Protein AF-A0A0Q6A7K1-F1 (afdb_monomer)

Solvent-accessible surface area (backbone atoms only — not comparable to full-atom values): 23082 Å² total; per-residue (Å²): 133,83,85,83,82,78,75,81,85,81,81,83,89,69,98,73,88,88,79,90,77,76,98,59,83,61,75,75,58,79,76,65,76,85,82,78,89,64,89,85,82,69,76,47,100,89,62,48,75,66,78,78,75,64,63,76,77,74,79,74,73,77,74,40,59,65,35,41,42,43,41,17,44,93,82,70,45,75,42,63,63,42,57,61,74,41,68,29,36,36,35,59,79,37,52,81,55,91,73,51,76,74,58,30,34,47,35,32,35,33,39,26,48,65,87,54,75,76,42,74,43,70,93,59,30,46,68,42,61,56,58,48,76,53,62,50,56,72,89,59,85,57,58,30,43,36,41,30,51,24,59,86,64,77,50,88,88,28,40,28,53,29,35,40,54,75,70,76,66,95,54,70,83,63,93,66,82,60,79,76,48,69,69,29,45,51,51,42,41,74,43,19,70,57,38,52,49,48,16,60,77,66,76,38,65,44,64,30,40,50,33,45,52,36,70,68,61,36,70,96,74,88,83,70,97,81,66,91,77,38,88,85,69,64,74,75,42,67,71,21,29,48,66,59,53,72,63,51,57,71,74,49,85,71,87,89,84,66,91,74,36,52,75,34,60,42,48,90,56,52,59,33,73,67,49,53,47,49,48,43,68,74,44,35,89,78,48,99,57,85,76,68,47,77,67,53,49,52,58,36,46,75,31,76,65,34,41,48,48,51,47,41,53,46,38,44,50,32,45,75,75,38,43,95,75,36,70,92,47,51,63,48,44,40,32,8,38,27,24,27,31,46,52,45,36,70,59,47,54,51,53,48,52,53,50,27,72,79,33,77,85,58,72,85,68,34,68,71,15,25,57,39,41,79,40,42,69,62,52,51,65,28,59,109

Sequence (384 aa):
MEPTNKSGQIRVFTKNIIGKAKEEILEESKQTKNNAGLRHIQNGKTNGVNHGANHVRKISLELRVLKVEGPFDEKNKKVQIIEKDKWYTYKATKFNREPTKNELQNLRWGIKYDDDKIKELKEVSCKGYRDITHKVLDNNSASKLTIYSFFKAPNQDVNTWANLKKCTCNCLNPKENFPYTENTFNKIKEIATLINYYSSKYSVPAVAIAGSIADEYNIINESDSGKFINWLQDDIVINFMPNFAIEFDVYIGGTSKLNNATKHDLGIGNIKLETAKKLYDQYKTEFKRNDLNYKDIVSYIQSNEGTVHLATLVIRKAQGLFEKYVSEYCNCKKEAVYVTYYKQGDLYLKKFLAAKKNNPKHKILPGEGCRVSLQREKIINSLT

Secondary structure (DSSP, 8-state):
--------------S-------SS--GGGGG----SSS------TT----GGG-----------EEEEEEEE-TTS-B-SEE-TT-EEEEEEEEESSPPPHHHHTT-EEEEEETTSPPEE-TTTTTS--SEEEEE--TT---SEEEEEEESSS--TTSEEEEEE------PPPPSSS-SPPHHHHHHHHHTHHHHHHHHHHHT--HHHHHHHHHHHH---S---TT-TT-TTTSSSSTT-B-SSHHHHHHHS---SS-TTTTSB---TT---HHHHHHHHHHTGGGSS-S---HHHHHHHHTSHHHHHHHHHHHHHHHHHHHHHHHTTS-HHHHHHHHHHHHHHHHHHHHHHHHHHHH-TT------TTHHHHHTHHHHHHT--

pLDDT: mean 72.61, std 23.57, range [26.08, 97.69]

Radius of gyration: 37.71 Å; Cα contacts (8 Å, |Δi|>4): 503; chains: 1; bounding box: 120×52×97 Å

Nearest PDB structures (foldseek):
  6gi3-assembly1_B  TM=4.178E-01  e=1.210E-01  Escherichia coli
  1fnh-assembly1_A  TM=6.118E-01  e=6.720E-01  Homo sapiens
  2aew-assembly1_A  TM=3.248E-01  e=1.584E+00  Homo sapiens
  7mrs-assembly1_A  TM=3.705E-01  e=3.354E+00  Danio rerio

Mean predicted aligned error: 17.83 Å

Structure (mmCIF, N/CA/C/O backbone):
data_AF-A0A0Q6A7K1-F1
#
_entry.id   AF-A0A0Q6A7K1-F1
#
loop_
_atom_site.group_PDB
_atom_site.id
_atom_site.type_symbol
_atom_site.label_atom_id
_atom_site.label_alt_id
_atom_site.label_comp_id
_atom_site.label_asym_id
_atom_site.label_entity_id
_atom_site.label_seq_id
_atom_site.pdbx_PDB_ins_code
_atom_site.Cartn_x
_atom_site.Cartn_y
_atom_site.Cartn_z
_atom_site.occupancy
_atom_site.B_iso_or_equiv
_atom_site.auth_seq_id
_atom_site.auth_comp_id
_atom_site.auth_asym_id
_atom_site.auth_atom_id
_atom_site.pdbx_PDB_model_num
ATOM 1 N N . MET A 1 1 ? 90.436 -1.883 -15.003 1.00 37.31 1 MET A N 1
ATOM 2 C CA . MET A 1 1 ? 88.958 -1.947 -15.065 1.00 37.31 1 MET A CA 1
ATOM 3 C C . MET A 1 1 ? 88.571 -3.010 -16.078 1.00 37.31 1 MET A C 1
ATOM 5 O O . MET A 1 1 ? 89.337 -3.237 -17.005 1.00 37.31 1 MET A O 1
ATOM 9 N N . GLU A 1 2 ? 87.472 -3.717 -15.833 1.00 30.83 2 GLU A N 1
ATOM 10 C CA . GLU A 1 2 ? 87.152 -5.005 -16.468 1.00 30.83 2 GLU A CA 1
ATOM 11 C C . GLU A 1 2 ? 86.816 -4.918 -17.970 1.00 30.83 2 GLU A C 1
ATOM 13 O O . GLU A 1 2 ? 86.199 -3.943 -18.408 1.00 30.83 2 GLU A O 1
ATOM 18 N N . PRO A 1 3 ? 87.121 -5.964 -18.761 1.00 37.19 3 PRO A N 1
ATOM 19 C CA . PRO A 1 3 ? 86.582 -6.119 -20.105 1.00 37.19 3 PRO A CA 1
ATOM 20 C C . PRO A 1 3 ? 85.158 -6.699 -20.042 1.00 37.19 3 PRO A C 1
ATOM 22 O O . PRO A 1 3 ? 84.972 -7.899 -19.834 1.00 37.19 3 PRO A O 1
ATOM 25 N N . THR A 1 4 ? 84.129 -5.876 -20.271 1.00 36.38 4 THR A N 1
ATOM 26 C CA . THR A 1 4 ? 82.757 -6.393 -20.426 1.00 36.38 4 THR A CA 1
ATOM 27 C C . THR A 1 4 ? 82.584 -7.070 -21.785 1.00 36.38 4 THR A C 1
ATOM 29 O O . THR A 1 4 ? 82.388 -6.447 -22.828 1.00 36.38 4 THR A O 1
ATOM 32 N N . ASN A 1 5 ? 82.667 -8.394 -21.732 1.00 46.78 5 ASN A N 1
ATOM 33 C CA . ASN A 1 5 ? 82.566 -9.335 -22.835 1.00 46.78 5 ASN A CA 1
ATOM 34 C C . ASN A 1 5 ? 81.216 -9.203 -23.579 1.00 46.78 5 ASN A C 1
ATOM 36 O O . ASN A 1 5 ? 80.196 -9.723 -23.128 1.00 46.78 5 ASN A O 1
ATOM 40 N N . LYS A 1 6 ? 81.191 -8.512 -24.729 1.00 37.88 6 LYS A N 1
ATOM 41 C CA . LYS A 1 6 ? 80.058 -8.558 -25.670 1.00 37.88 6 LYS A CA 1
ATOM 42 C C . LYS A 1 6 ? 80.313 -9.645 -26.708 1.00 37.88 6 LYS A C 1
ATOM 44 O O . LYS A 1 6 ? 80.934 -9.407 -27.741 1.00 37.88 6 LYS A O 1
ATOM 49 N N . SER A 1 7 ? 79.831 -10.840 -26.380 1.00 37.12 7 SER A N 1
ATOM 50 C CA . SER A 1 7 ? 79.865 -12.034 -27.222 1.00 37.12 7 SER A CA 1
ATOM 51 C C . SER A 1 7 ? 79.226 -11.802 -28.601 1.00 37.12 7 SER A C 1
ATOM 53 O O . SER A 1 7 ? 78.381 -10.925 -28.794 1.00 37.12 7 SER A O 1
ATOM 55 N N . GLY A 1 8 ? 79.704 -12.558 -29.592 1.00 35.97 8 GLY A N 1
ATOM 56 C CA . GLY A 1 8 ? 79.584 -12.200 -31.005 1.00 35.97 8 GLY A CA 1
ATOM 57 C C . GLY A 1 8 ? 78.156 -12.099 -31.552 1.00 35.97 8 GLY A C 1
ATOM 58 O O . GLY A 1 8 ? 77.370 -13.041 -31.471 1.00 35.97 8 GLY A O 1
ATOM 59 N N . GLN A 1 9 ? 77.864 -10.993 -32.247 1.00 38.28 9 GLN A N 1
ATOM 60 C CA . GLN A 1 9 ? 76.769 -10.954 -33.219 1.00 38.28 9 GLN A CA 1
ATOM 61 C C . GLN A 1 9 ? 77.144 -11.784 -34.452 1.00 38.28 9 GLN A C 1
ATOM 63 O O . GLN A 1 9 ? 77.874 -11.315 -35.327 1.00 38.28 9 GLN A O 1
ATOM 68 N N . ILE A 1 10 ? 76.596 -12.992 -34.563 1.00 43.00 10 ILE A N 1
ATOM 69 C CA . ILE A 1 10 ? 76.699 -13.787 -35.790 1.00 43.00 10 ILE A CA 1
ATOM 70 C C . ILE A 1 10 ? 75.690 -13.241 -36.812 1.00 43.00 10 ILE A C 1
ATOM 72 O O . ILE A 1 10 ? 74.479 -13.363 -36.633 1.00 43.00 10 ILE A O 1
ATOM 76 N N . ARG A 1 11 ? 76.176 -12.646 -37.909 1.00 39.41 11 ARG A N 1
ATOM 77 C CA . ARG A 1 11 ? 75.339 -12.272 -39.064 1.00 39.41 11 ARG A CA 1
ATOM 78 C C . ARG A 1 11 ? 75.329 -13.407 -40.083 1.00 39.41 11 ARG A C 1
ATOM 80 O O . ARG A 1 11 ? 76.260 -13.553 -40.869 1.00 39.41 11 ARG A O 1
ATOM 87 N N . VAL A 1 12 ? 74.264 -14.203 -40.070 1.00 45.19 12 VAL A N 1
ATOM 88 C CA . VAL A 1 12 ? 74.083 -15.330 -40.994 1.00 45.19 12 VAL A CA 1
ATOM 89 C C . VAL A 1 12 ? 73.450 -14.847 -42.303 1.00 45.19 12 VAL A C 1
ATOM 91 O O . VAL A 1 12 ? 72.244 -14.620 -42.373 1.00 45.19 12 VAL A O 1
ATOM 94 N N . PHE A 1 13 ? 74.251 -14.728 -43.363 1.00 42.38 13 PHE A N 1
ATOM 95 C CA . PHE A 1 13 ? 73.755 -14.491 -44.723 1.00 42.38 13 PHE A CA 1
ATOM 96 C C . PHE A 1 13 ? 73.474 -15.829 -45.417 1.00 42.38 13 PHE A C 1
ATOM 98 O O . PHE A 1 13 ? 74.367 -16.442 -45.997 1.00 42.38 13 PHE A O 1
ATOM 105 N N . THR A 1 14 ? 72.228 -16.298 -45.364 1.00 46.53 14 THR A N 1
ATOM 106 C CA . THR A 1 14 ? 71.792 -17.534 -46.036 1.00 46.53 14 THR A CA 1
ATOM 107 C C . THR A 1 14 ? 70.827 -17.219 -47.173 1.00 46.53 14 THR A C 1
ATOM 109 O O . THR A 1 14 ? 69.872 -16.468 -47.002 1.00 46.53 14 THR A O 1
ATOM 112 N N . LYS A 1 15 ? 71.059 -17.809 -48.355 1.00 39.62 15 LYS A N 1
ATOM 113 C CA . LYS A 1 15 ? 70.135 -17.685 -49.500 1.00 39.62 15 LYS A CA 1
ATOM 114 C C . LYS A 1 15 ? 68.892 -18.574 -49.376 1.00 39.62 15 LYS A C 1
ATOM 116 O O . LYS A 1 15 ? 67.899 -18.284 -50.026 1.00 39.62 15 LYS A O 1
ATOM 121 N N . ASN A 1 16 ? 68.948 -19.634 -48.566 1.00 38.66 16 ASN A N 1
ATOM 122 C CA . ASN A 1 16 ? 67.837 -20.546 -48.283 1.00 38.66 16 ASN A CA 1
ATOM 123 C C . ASN A 1 16 ? 67.995 -21.113 -46.863 1.00 38.66 16 ASN A C 1
ATOM 125 O O . ASN A 1 16 ? 68.963 -21.825 -46.605 1.00 38.66 16 ASN A O 1
ATOM 129 N N . ILE A 1 17 ? 67.051 -20.833 -45.960 1.00 45.97 17 ILE A N 1
ATOM 130 C CA . ILE A 1 17 ? 66.954 -21.507 -44.654 1.00 45.97 17 ILE A CA 1
ATOM 131 C C . ILE A 1 17 ? 65.915 -22.622 -44.780 1.00 45.97 17 ILE A C 1
ATOM 133 O O . ILE A 1 17 ? 64.774 -22.360 -45.156 1.00 45.97 17 ILE A O 1
ATOM 137 N N . ILE A 1 18 ? 66.295 -23.859 -44.454 1.00 40.47 18 ILE A N 1
ATOM 138 C CA . ILE A 1 18 ? 65.393 -25.019 -44.447 1.00 40.47 18 ILE A CA 1
ATOM 139 C C . ILE A 1 18 ? 65.391 -25.612 -43.037 1.00 40.47 18 ILE A C 1
ATOM 141 O O . ILE A 1 18 ? 66.358 -26.248 -42.630 1.00 40.47 18 ILE A O 1
ATOM 145 N N . GLY A 1 19 ? 64.299 -25.409 -42.298 1.00 44.12 19 GLY A N 1
ATOM 146 C CA . GLY A 1 19 ? 64.072 -26.005 -40.980 1.00 44.12 19 GLY A CA 1
ATOM 147 C C . GLY A 1 19 ? 62.912 -27.001 -41.006 1.00 44.12 19 GLY A C 1
ATOM 148 O O . GLY A 1 19 ? 61.895 -26.754 -41.654 1.00 44.12 19 GLY A O 1
ATOM 149 N N . LYS A 1 20 ? 63.041 -28.119 -40.280 1.00 38.50 20 LYS A N 1
ATOM 150 C CA . LYS A 1 20 ? 61.915 -29.012 -39.962 1.00 38.50 20 LYS A CA 1
ATOM 151 C C . LYS A 1 20 ? 61.275 -28.553 -38.651 1.00 38.50 20 LYS A C 1
ATOM 153 O O . LYS A 1 20 ? 61.732 -28.939 -37.582 1.00 38.50 20 LYS A O 1
ATOM 158 N N . ALA A 1 21 ? 60.217 -27.751 -38.736 1.00 43.72 21 ALA A N 1
ATOM 159 C CA . ALA A 1 21 ? 59.374 -27.465 -37.579 1.00 43.72 21 ALA A CA 1
ATOM 160 C C . ALA A 1 21 ? 58.450 -28.662 -37.304 1.00 43.72 21 ALA A C 1
ATOM 162 O O . ALA A 1 21 ? 57.790 -29.154 -38.222 1.00 43.72 21 ALA A O 1
ATOM 163 N N . LYS A 1 22 ? 58.392 -29.116 -36.048 1.00 35.44 22 LYS A N 1
ATOM 164 C CA . LYS A 1 22 ? 57.400 -30.087 -35.577 1.00 35.44 22 LYS A CA 1
ATOM 165 C C . LYS A 1 22 ? 56.569 -29.416 -34.481 1.00 35.44 22 LYS A C 1
ATOM 167 O O . LYS A 1 22 ? 56.992 -29.347 -33.338 1.00 35.44 22 LYS A O 1
ATOM 172 N N . GLU A 1 23 ? 55.437 -28.864 -34.907 1.00 39.38 23 GLU A N 1
ATOM 173 C CA . GLU A 1 23 ? 54.274 -28.400 -34.122 1.00 39.38 23 GLU A CA 1
ATOM 174 C C . GLU A 1 23 ? 54.452 -27.333 -33.020 1.00 39.38 23 GLU A C 1
ATOM 176 O O . GLU A 1 23 ? 53.444 -26.785 -32.583 1.00 39.38 23 GLU A O 1
ATOM 181 N N . GLU A 1 24 ? 55.668 -26.904 -32.673 1.00 40.47 24 GLU A N 1
ATOM 182 C CA . GLU A 1 24 ? 55.892 -25.747 -31.789 1.00 40.47 24 GLU A CA 1
ATOM 183 C C . GLU A 1 24 ? 56.778 -24.657 -32.417 1.00 40.47 24 GLU A C 1
ATOM 185 O O . GLU A 1 24 ? 57.636 -24.911 -33.269 1.00 40.47 24 GLU A O 1
ATOM 190 N N . ILE A 1 25 ? 56.563 -23.407 -31.985 1.00 48.44 25 ILE A N 1
ATOM 191 C CA . ILE A 1 25 ? 57.449 -22.281 -32.302 1.00 48.44 25 ILE A CA 1
ATOM 192 C C . ILE A 1 25 ? 58.707 -22.444 -31.448 1.00 48.44 25 ILE A C 1
ATOM 194 O O . ILE A 1 25 ? 58.632 -22.313 -30.228 1.00 48.44 25 ILE A O 1
ATOM 198 N N . LEU A 1 26 ? 59.855 -22.687 -32.088 1.00 49.19 26 LEU A N 1
ATOM 199 C CA . LEU A 1 26 ? 61.152 -22.809 -31.414 1.00 49.19 26 LEU A CA 1
ATOM 200 C C . LEU A 1 26 ? 61.383 -21.614 -30.469 1.00 49.19 26 LEU A C 1
ATOM 202 O O . LEU A 1 26 ? 61.277 -20.468 -30.909 1.00 49.19 26 LEU A O 1
ATOM 206 N N . GLU A 1 27 ? 61.713 -21.873 -29.200 1.00 44.34 27 GLU A N 1
ATOM 207 C CA . GLU A 1 27 ? 61.937 -20.871 -28.131 1.00 44.34 27 GLU A CA 1
ATOM 208 C C . GLU A 1 27 ? 62.845 -19.710 -28.586 1.00 44.34 27 GLU A C 1
ATOM 210 O O . GLU A 1 27 ? 62.523 -18.532 -28.421 1.00 44.34 27 GLU A O 1
ATOM 215 N N . GLU A 1 28 ? 63.936 -20.055 -29.267 1.00 46.91 28 GLU A N 1
ATOM 216 C CA . GLU A 1 28 ? 64.940 -19.167 -29.866 1.00 46.91 28 GLU A CA 1
ATOM 217 C C . GLU A 1 28 ? 64.379 -18.168 -30.907 1.00 46.91 28 GLU A C 1
ATOM 219 O O . GLU A 1 28 ? 64.926 -17.076 -31.094 1.00 46.91 28 GLU A O 1
ATOM 224 N N . SER A 1 29 ? 63.204 -18.441 -31.489 1.00 50.69 29 SER A N 1
ATOM 225 C CA . SER A 1 29 ? 62.473 -17.492 -32.348 1.00 50.69 29 SER A CA 1
ATOM 226 C C . SER A 1 29 ? 62.105 -16.199 -31.609 1.00 50.69 29 SER A C 1
ATOM 228 O O . SER A 1 29 ? 62.025 -15.140 -32.233 1.00 50.69 29 SER A O 1
ATOM 230 N N . LYS A 1 30 ? 61.918 -16.247 -30.278 1.00 46.66 30 LYS A N 1
ATOM 231 C CA . LYS A 1 30 ? 61.536 -15.086 -29.448 1.00 46.66 30 LYS A CA 1
ATOM 232 C C . LYS A 1 30 ? 62.579 -13.964 -29.458 1.00 46.66 30 LYS A C 1
ATOM 234 O O . LYS A 1 30 ? 62.227 -12.813 -29.210 1.00 46.66 30 LYS A O 1
ATOM 239 N N . GLN A 1 31 ? 63.844 -14.274 -29.756 1.00 45.19 31 GLN A N 1
ATOM 240 C CA . GLN A 1 31 ? 64.930 -13.288 -29.828 1.00 45.19 31 GLN A CA 1
ATOM 241 C C . GLN A 1 31 ? 65.235 -12.814 -31.261 1.00 45.19 31 GLN A C 1
ATOM 243 O O . GLN A 1 31 ? 66.071 -11.932 -31.463 1.00 45.19 31 GLN A O 1
ATOM 248 N N . THR A 1 32 ? 64.537 -13.342 -32.272 1.00 49.78 32 THR A N 1
ATOM 249 C CA . THR A 1 32 ? 64.801 -13.019 -33.679 1.00 49.78 32 THR A CA 1
ATOM 250 C C . THR A 1 32 ? 64.053 -11.747 -34.101 1.00 49.78 32 THR A C 1
ATOM 252 O O . THR A 1 32 ? 62.851 -11.774 -34.359 1.00 49.78 32 THR A O 1
ATOM 255 N N . LYS A 1 33 ? 64.755 -10.608 -34.208 1.00 49.56 33 LYS A N 1
ATOM 256 C CA . LYS A 1 33 ? 64.189 -9.352 -34.744 1.00 49.56 33 LYS A CA 1
ATOM 257 C C . LYS A 1 33 ? 64.439 -9.202 -36.246 1.00 49.56 33 LYS A C 1
ATOM 259 O O . LYS A 1 33 ? 65.583 -9.190 -36.696 1.00 49.56 33 LYS A O 1
ATOM 264 N N . ASN A 1 34 ? 63.368 -8.990 -37.014 1.00 50.69 34 ASN A N 1
ATOM 265 C CA . ASN A 1 34 ? 63.462 -8.557 -38.409 1.00 50.69 34 ASN A CA 1
ATOM 266 C C . ASN A 1 34 ? 63.872 -7.074 -38.472 1.00 50.69 34 ASN A C 1
ATOM 268 O O . ASN A 1 34 ? 63.038 -6.187 -38.301 1.00 50.69 34 ASN A O 1
ATOM 272 N N . ASN A 1 35 ? 65.151 -6.818 -38.748 1.00 48.12 35 ASN A N 1
ATOM 273 C CA . ASN A 1 35 ? 65.705 -5.468 -38.892 1.00 48.12 35 ASN A CA 1
ATOM 274 C C . ASN A 1 35 ? 65.679 -4.937 -40.341 1.00 48.12 35 ASN A C 1
ATOM 276 O O . ASN A 1 35 ? 66.181 -3.846 -40.589 1.00 48.12 35 ASN A O 1
ATOM 280 N N . ALA A 1 36 ? 65.120 -5.677 -41.307 1.00 46.97 36 ALA A N 1
ATOM 281 C CA . ALA A 1 36 ? 65.144 -5.294 -42.723 1.00 46.97 36 ALA A CA 1
ATOM 282 C C . ALA A 1 36 ? 64.035 -4.301 -43.129 1.00 46.97 36 ALA A C 1
ATOM 284 O O . ALA A 1 36 ? 63.968 -3.911 -44.291 1.00 46.97 36 ALA A O 1
ATOM 285 N N . GLY A 1 37 ? 63.118 -3.940 -42.220 1.00 42.59 37 GLY A N 1
ATOM 286 C CA . GLY A 1 37 ? 62.004 -3.008 -42.471 1.00 42.59 37 GLY A CA 1
ATOM 287 C C . GLY A 1 37 ? 60.925 -3.500 -43.450 1.00 42.59 37 GLY A C 1
ATOM 288 O O . GLY A 1 37 ? 59.859 -2.898 -43.543 1.00 42.59 37 GLY A O 1
ATOM 289 N N . LEU A 1 38 ? 61.172 -4.607 -44.154 1.00 45.66 38 LEU A N 1
ATOM 290 C CA . LEU A 1 38 ? 60.308 -5.177 -45.183 1.00 45.66 38 LEU A CA 1
ATOM 291 C C . LEU A 1 38 ? 59.641 -6.484 -44.727 1.00 45.66 38 LEU A C 1
ATOM 293 O O . LEU A 1 38 ? 60.075 -7.161 -43.789 1.00 45.66 38 LEU A O 1
ATOM 297 N N . ARG A 1 39 ? 58.550 -6.831 -45.418 1.00 46.41 39 ARG A N 1
ATOM 298 C CA . ARG A 1 39 ? 57.693 -7.990 -45.135 1.00 46.41 39 ARG A CA 1
ATOM 299 C C . ARG A 1 39 ? 58.467 -9.305 -45.295 1.00 46.41 39 ARG A C 1
ATOM 301 O O . ARG A 1 39 ? 58.816 -9.687 -46.406 1.00 46.41 39 ARG A O 1
ATOM 308 N N . HIS A 1 40 ? 58.662 -10.026 -44.193 1.00 45.03 40 HIS A N 1
ATOM 309 C CA . HIS A 1 40 ? 59.186 -11.393 -44.212 1.00 45.03 40 HIS A CA 1
ATOM 310 C C . HIS A 1 40 ? 58.096 -12.363 -44.702 1.00 45.03 40 HIS A C 1
ATOM 312 O O . HIS A 1 40 ? 56.970 -12.327 -44.202 1.00 45.03 40 HIS A O 1
ATOM 318 N N . ILE A 1 41 ? 58.411 -13.205 -45.691 1.00 48.56 41 ILE A N 1
ATOM 319 C CA . ILE A 1 41 ? 57.489 -14.190 -46.277 1.00 48.56 41 ILE A CA 1
ATOM 320 C C . ILE A 1 41 ? 58.161 -15.564 -46.221 1.00 48.56 41 ILE A C 1
ATOM 322 O O . ILE A 1 41 ? 59.193 -15.776 -46.852 1.00 48.56 41 ILE A O 1
ATOM 326 N N . GLN A 1 42 ? 57.566 -16.496 -45.475 1.00 47.81 42 GLN A N 1
ATOM 327 C CA . GLN A 1 42 ? 58.047 -17.871 -45.335 1.00 47.81 42 GLN A CA 1
ATOM 328 C C . GLN A 1 42 ? 57.200 -18.812 -46.203 1.00 47.81 42 GLN A C 1
ATOM 330 O O . GLN A 1 42 ? 56.029 -19.060 -45.914 1.00 47.81 42 GLN A O 1
ATOM 335 N N . ASN A 1 43 ? 57.800 -19.350 -47.266 1.00 45.09 43 ASN A N 1
ATOM 336 C CA . ASN A 1 43 ? 57.139 -20.271 -48.191 1.00 45.09 43 ASN A CA 1
ATOM 337 C C . ASN A 1 43 ? 57.594 -21.715 -47.928 1.00 45.09 43 ASN A C 1
ATOM 339 O O . ASN A 1 43 ? 58.744 -22.067 -48.182 1.00 45.09 43 ASN A O 1
ATOM 343 N N . GLY A 1 44 ? 56.684 -22.556 -47.428 1.00 42.94 44 GLY A N 1
ATOM 344 C CA . GLY A 1 44 ? 56.889 -24.001 -47.301 1.00 42.94 44 GLY A CA 1
ATOM 345 C C . GLY A 1 44 ? 56.685 -24.727 -48.635 1.00 42.94 44 GLY A C 1
ATOM 346 O O . GLY A 1 44 ? 55.865 -24.310 -49.451 1.00 42.94 44 GLY A O 1
ATOM 347 N N . LYS A 1 45 ? 57.401 -25.840 -48.847 1.00 45.44 45 LYS A N 1
ATOM 348 C CA . LYS A 1 45 ? 57.492 -26.545 -50.146 1.00 45.44 45 LYS A CA 1
ATOM 349 C C . LYS A 1 45 ? 56.170 -27.154 -50.661 1.00 45.44 45 LYS A C 1
ATOM 351 O O . LYS A 1 45 ? 56.104 -27.526 -51.826 1.00 45.44 45 LYS A O 1
ATOM 356 N N . THR A 1 46 ? 55.142 -27.260 -49.819 1.00 45.03 46 THR A N 1
ATOM 357 C CA . THR A 1 46 ? 53.832 -27.862 -50.156 1.00 45.03 46 THR A CA 1
ATOM 358 C C . THR A 1 46 ? 52.613 -27.067 -49.680 1.00 45.03 46 THR A C 1
ATOM 360 O O . THR A 1 46 ? 51.498 -27.508 -49.922 1.00 45.03 46 THR A O 1
ATOM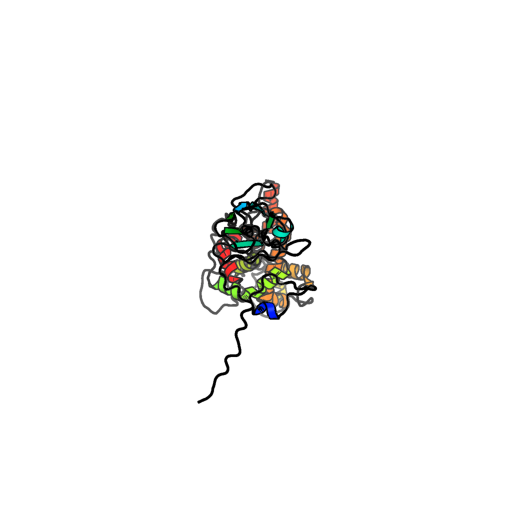 363 N N . ASN A 1 47 ? 52.810 -25.918 -49.024 1.00 43.03 47 ASN A N 1
ATOM 364 C CA . ASN A 1 47 ? 51.836 -24.834 -48.815 1.00 43.03 47 ASN A CA 1
ATOM 365 C C . ASN A 1 47 ? 52.525 -23.750 -47.969 1.00 43.03 47 ASN A C 1
ATOM 367 O O . ASN A 1 47 ? 52.929 -24.005 -46.834 1.00 43.03 47 ASN A O 1
ATOM 371 N N . GLY A 1 48 ? 52.690 -22.539 -48.505 1.00 41.09 48 GLY A N 1
ATOM 372 C CA . GLY A 1 48 ? 53.160 -21.400 -47.712 1.00 41.09 48 GLY A CA 1
ATOM 373 C C . GLY A 1 48 ? 52.079 -20.944 -46.733 1.00 41.09 48 GLY A C 1
ATOM 374 O O . GLY A 1 48 ? 50.919 -20.814 -47.126 1.00 41.09 48 GLY A O 1
ATOM 375 N N . VAL A 1 49 ? 52.443 -20.663 -45.476 1.00 44.31 49 VAL A N 1
ATOM 376 C CA . VAL A 1 49 ? 51.509 -20.080 -44.498 1.00 44.31 49 VAL A CA 1
ATOM 377 C C . VAL A 1 49 ? 51.283 -18.619 -44.871 1.00 44.31 49 VAL A C 1
ATOM 379 O O . VAL A 1 49 ? 51.974 -17.700 -44.427 1.00 44.31 49 VAL A O 1
ATOM 382 N N . ASN A 1 50 ? 50.320 -18.405 -45.761 1.00 39.81 50 ASN A N 1
ATOM 383 C CA . ASN A 1 50 ? 50.036 -17.099 -46.319 1.00 39.81 50 ASN A CA 1
ATOM 384 C C . ASN A 1 50 ? 49.241 -16.254 -45.310 1.00 39.81 50 ASN A C 1
ATOM 386 O O . ASN A 1 50 ? 48.021 -16.118 -45.404 1.00 39.81 50 ASN A O 1
ATOM 390 N N . HIS A 1 51 ? 49.946 -15.601 -44.379 1.00 43.56 51 HIS A N 1
ATOM 391 C CA . HIS A 1 51 ? 49.398 -14.561 -43.490 1.00 43.56 51 HIS A CA 1
ATOM 392 C C . HIS A 1 51 ? 48.924 -13.286 -44.243 1.00 43.56 51 HIS A C 1
ATOM 394 O O . HIS A 1 51 ? 48.825 -12.205 -43.667 1.00 43.56 51 HIS A O 1
ATOM 400 N N . GLY A 1 52 ? 48.609 -13.389 -45.541 1.00 41.16 52 GLY A N 1
ATOM 401 C CA . GLY A 1 52 ? 47.827 -12.412 -46.300 1.00 41.16 52 GLY A CA 1
ATOM 402 C C . GLY A 1 52 ? 46.320 -12.462 -46.010 1.00 41.16 52 GLY A C 1
ATOM 403 O O . GLY A 1 52 ? 45.635 -11.483 -46.279 1.00 41.16 52 GLY A O 1
ATOM 404 N N . ALA A 1 53 ? 45.808 -13.540 -45.402 1.00 40.59 53 ALA A N 1
ATOM 405 C CA . ALA A 1 53 ? 44.409 -13.654 -44.969 1.00 40.59 53 ALA A CA 1
ATOM 406 C C . ALA A 1 53 ? 44.129 -13.034 -43.581 1.00 40.59 53 ALA A C 1
ATOM 408 O O . ALA A 1 53 ? 43.113 -13.334 -42.950 1.00 40.59 53 ALA A O 1
ATOM 409 N N . ASN A 1 54 ? 44.987 -12.118 -43.114 1.00 47.22 54 ASN A N 1
ATOM 410 C CA . ASN A 1 54 ? 44.601 -11.160 -42.081 1.00 47.22 54 ASN A CA 1
ATOM 411 C C . ASN A 1 54 ? 43.589 -10.175 -42.685 1.00 47.22 54 ASN A C 1
ATOM 413 O O . ASN A 1 54 ? 43.921 -9.033 -43.004 1.00 47.22 54 ASN A O 1
ATOM 417 N N . HIS A 1 55 ? 42.335 -10.619 -42.826 1.00 45.16 55 HIS A N 1
ATOM 418 C CA . HIS A 1 55 ? 41.210 -9.700 -42.940 1.00 45.16 55 HIS A CA 1
ATOM 419 C C . HIS A 1 55 ? 41.359 -8.662 -41.829 1.00 45.16 55 HIS A C 1
ATOM 421 O O . HIS A 1 55 ? 41.515 -9.040 -40.664 1.00 45.16 55 HIS A O 1
ATOM 427 N N . VAL A 1 56 ? 41.313 -7.372 -42.187 1.00 42.56 56 VAL A N 1
ATOM 428 C CA . VAL A 1 56 ? 41.250 -6.276 -41.211 1.00 42.56 56 VAL A CA 1
ATOM 429 C C . VAL A 1 56 ? 40.212 -6.680 -40.180 1.00 42.56 56 VAL A C 1
ATOM 431 O O . VAL A 1 56 ? 39.057 -6.904 -40.552 1.00 42.56 56 VAL A O 1
ATOM 434 N N . ARG A 1 57 ? 40.647 -6.874 -38.925 1.00 42.00 57 ARG A N 1
ATOM 435 C CA . ARG A 1 57 ? 39.822 -7.450 -37.858 1.00 42.00 57 ARG A CA 1
ATOM 436 C C . ARG A 1 57 ? 38.538 -6.638 -37.822 1.00 42.00 57 ARG A C 1
ATOM 438 O O . ARG A 1 57 ? 38.587 -5.484 -37.398 1.00 42.00 57 ARG A O 1
ATOM 445 N N . LYS A 1 58 ? 37.435 -7.202 -38.342 1.00 45.28 58 LYS A N 1
ATOM 446 C CA . LYS A 1 58 ? 36.157 -6.487 -38.460 1.00 45.28 58 LYS A CA 1
ATOM 447 C C . LYS A 1 58 ? 35.894 -5.923 -37.079 1.00 45.28 58 LYS A C 1
ATOM 449 O O . LYS A 1 58 ? 35.775 -6.704 -36.134 1.00 45.28 58 LYS A O 1
ATOM 454 N N . ILE A 1 59 ? 35.893 -4.594 -36.956 1.00 44.25 59 ILE A N 1
ATOM 455 C CA . ILE A 1 59 ? 35.588 -3.947 -35.687 1.00 44.25 59 ILE A CA 1
ATOM 456 C C . ILE A 1 59 ? 34.178 -4.418 -35.379 1.00 44.25 59 ILE A C 1
ATOM 458 O O . ILE A 1 59 ? 33.229 -4.031 -36.063 1.00 44.25 59 ILE A O 1
ATOM 462 N N . SER A 1 60 ? 34.063 -5.347 -34.431 1.00 55.31 60 SER A N 1
ATOM 463 C CA . SER A 1 60 ? 32.777 -5.855 -33.992 1.00 55.31 60 SER A CA 1
ATOM 464 C C . SER A 1 60 ? 32.102 -4.677 -33.327 1.00 55.31 60 SER A C 1
ATOM 466 O O . SER A 1 60 ? 32.374 -4.401 -32.159 1.00 55.31 60 SER A O 1
ATOM 468 N N . LEU A 1 61 ? 31.284 -3.959 -34.103 1.00 63.75 61 LEU A N 1
ATOM 469 C CA . LEU A 1 61 ? 30.465 -2.857 -33.630 1.00 63.75 61 LEU A CA 1
ATOM 470 C C . LEU A 1 61 ? 29.792 -3.341 -32.353 1.00 63.75 61 LEU A C 1
ATOM 472 O O . LEU A 1 61 ? 29.008 -4.299 -32.398 1.00 63.75 61 LEU A O 1
ATOM 476 N N . GLU A 1 62 ? 30.191 -2.736 -31.226 1.00 80.56 62 GLU A N 1
ATOM 477 C CA . GLU A 1 62 ? 29.688 -3.107 -29.908 1.00 80.56 62 GLU A CA 1
ATOM 478 C C . GLU A 1 62 ? 28.167 -3.122 -30.002 1.00 80.56 62 GLU A C 1
ATOM 480 O O . GLU A 1 62 ? 27.559 -2.146 -30.453 1.00 80.56 62 GLU A O 1
ATOM 485 N N . LEU A 1 63 ? 27.560 -4.248 -29.645 1.00 89.50 63 LEU A N 1
ATOM 486 C CA . LEU A 1 63 ? 26.125 -4.415 -29.768 1.00 89.50 63 LEU A CA 1
ATOM 487 C C . LEU A 1 63 ? 25.433 -3.450 -28.798 1.00 89.50 63 LEU A C 1
ATOM 489 O O . LEU A 1 63 ? 25.724 -3.432 -27.600 1.00 89.50 63 LEU A O 1
ATOM 493 N N . ARG A 1 64 ? 24.552 -2.605 -29.330 1.00 92.38 64 ARG A N 1
ATOM 494 C CA . ARG A 1 64 ? 23.911 -1.508 -28.599 1.00 92.38 64 ARG A CA 1
ATOM 495 C C . ARG A 1 64 ? 22.418 -1.498 -28.885 1.00 92.38 64 ARG A C 1
ATOM 497 O O . ARG A 1 64 ? 21.993 -1.620 -30.035 1.00 92.38 64 ARG A O 1
ATOM 504 N N . VAL A 1 65 ? 21.634 -1.312 -27.828 1.00 95.31 65 VAL A N 1
ATOM 505 C CA . VAL A 1 65 ? 20.216 -0.965 -27.936 1.00 95.31 65 VAL A CA 1
ATOM 506 C C . VAL A 1 65 ? 20.127 0.477 -28.439 1.00 95.31 65 VAL A C 1
ATOM 508 O O . VAL A 1 65 ? 20.894 1.334 -28.005 1.00 95.31 65 VAL A O 1
ATOM 511 N N . LEU A 1 66 ? 19.211 0.731 -29.370 1.00 95.12 66 LEU A N 1
ATOM 512 C CA . LEU A 1 66 ? 18.916 2.053 -29.933 1.00 95.12 66 LEU A CA 1
ATOM 513 C C . LEU A 1 66 ? 17.508 2.545 -29.585 1.00 95.12 66 LEU A C 1
ATOM 515 O O . LEU A 1 66 ? 17.245 3.739 -29.691 1.00 95.12 66 LEU A O 1
ATOM 519 N N . LYS A 1 67 ? 16.586 1.648 -29.213 1.00 96.38 67 LYS A N 1
ATOM 520 C CA . LYS A 1 67 ? 15.219 2.014 -28.827 1.00 96.38 67 LYS A CA 1
ATOM 521 C C . LYS A 1 67 ? 14.662 1.049 -27.787 1.00 96.38 67 LYS A C 1
ATOM 523 O O . LYS A 1 67 ? 14.718 -0.166 -27.980 1.00 96.38 67 LYS A O 1
ATOM 528 N N . VAL A 1 68 ? 14.086 1.614 -26.729 1.00 97.19 68 VAL A N 1
ATOM 529 C CA . VAL A 1 68 ? 13.245 0.911 -25.757 1.00 97.19 68 VAL A CA 1
ATOM 530 C C . VAL A 1 68 ? 11.830 1.473 -25.867 1.00 97.19 68 VAL A C 1
ATOM 532 O O . VAL A 1 68 ? 11.637 2.676 -26.032 1.00 97.19 68 VAL A O 1
ATOM 535 N N . GLU A 1 69 ? 10.830 0.604 -25.809 1.00 97.12 69 GLU A N 1
ATOM 536 C CA . GLU A 1 69 ? 9.415 0.952 -25.865 1.00 97.12 69 GLU A CA 1
ATOM 537 C C . GLU A 1 69 ? 8.638 0.368 -24.685 1.00 97.12 69 GLU A C 1
ATOM 539 O O . GLU A 1 69 ? 9.093 -0.539 -23.990 1.00 97.12 69 GLU A O 1
ATOM 544 N N . GLY A 1 70 ? 7.445 0.916 -24.471 1.00 94.25 70 GLY A N 1
ATOM 545 C CA . GLY A 1 70 ? 6.594 0.676 -23.311 1.00 94.25 70 GLY A CA 1
ATOM 546 C C . GLY A 1 70 ? 6.456 1.936 -22.446 1.00 94.25 70 GLY A C 1
ATOM 547 O O . GLY A 1 70 ? 6.867 3.013 -22.891 1.00 94.25 70 GLY A O 1
ATOM 548 N N . PRO A 1 71 ? 5.894 1.820 -21.235 1.00 97.12 71 PRO A N 1
ATOM 549 C CA . PRO A 1 71 ? 5.164 0.645 -20.765 1.00 97.12 71 PRO A CA 1
ATOM 550 C C . PRO A 1 71 ? 3.943 0.344 -21.642 1.00 97.12 71 PRO A C 1
ATOM 552 O O . PRO A 1 71 ? 3.246 1.255 -22.091 1.00 97.12 71 PRO A O 1
ATOM 555 N N . PHE A 1 72 ? 3.697 -0.939 -21.891 1.00 96.75 72 PHE A N 1
ATOM 556 C CA . PHE A 1 72 ? 2.469 -1.442 -22.507 1.00 96.75 72 PHE A CA 1
ATOM 557 C C . PHE A 1 72 ? 1.591 -2.100 -21.437 1.00 96.75 72 PHE A C 1
ATOM 559 O O . PHE A 1 72 ? 2.110 -2.841 -20.598 1.00 96.75 72 PHE A O 1
ATOM 566 N N . ASP A 1 73 ? 0.288 -1.820 -21.464 1.00 92.69 73 ASP A N 1
ATOM 567 C CA . ASP A 1 73 ? -0.706 -2.455 -20.592 1.00 92.69 73 ASP A CA 1
ATOM 568 C C . ASP A 1 73 ? -1.076 -3.883 -21.052 1.00 92.69 73 ASP A C 1
ATOM 570 O O . ASP A 1 73 ? -0.580 -4.386 -22.063 1.00 92.69 73 ASP A O 1
ATOM 574 N N . GLU A 1 74 ? -1.976 -4.541 -20.315 1.00 89.94 74 GLU A N 1
ATOM 575 C CA . GLU A 1 74 ? -2.501 -5.887 -20.615 1.00 89.94 74 GLU A CA 1
ATOM 576 C C . GLU A 1 74 ? -3.185 -5.995 -21.993 1.00 89.94 74 GLU A C 1
ATOM 578 O O . GLU A 1 74 ? -3.324 -7.089 -22.534 1.00 89.94 74 GLU A O 1
ATOM 583 N N . LYS A 1 75 ? -3.592 -4.867 -22.591 1.00 91.88 75 LYS A N 1
ATOM 584 C CA . LYS A 1 75 ? -4.181 -4.784 -23.937 1.00 91.88 75 LYS A CA 1
ATOM 585 C C . LYS A 1 75 ? -3.132 -4.421 -24.997 1.00 91.88 75 LYS A C 1
ATOM 587 O O . LYS A 1 75 ? -3.488 -4.047 -26.113 1.00 91.88 75 LYS A O 1
ATOM 592 N N . ASN A 1 76 ? -1.844 -4.511 -24.648 1.00 92.12 76 ASN A N 1
ATOM 593 C CA . ASN A 1 76 ? -0.688 -4.123 -25.459 1.00 92.12 76 ASN A CA 1
ATOM 594 C C . ASN A 1 76 ? -0.751 -2.651 -25.937 1.00 92.12 76 ASN A C 1
ATOM 596 O O . ASN A 1 76 ? -0.123 -2.279 -26.929 1.00 92.12 76 ASN A O 1
ATOM 600 N N . LYS A 1 77 ? -1.484 -1.783 -25.224 1.00 95.50 77 LYS A N 1
ATOM 601 C CA . LYS A 1 77 ? -1.552 -0.345 -25.499 1.00 95.50 77 LYS A CA 1
ATOM 602 C C . LYS A 1 77 ? -0.444 0.372 -24.734 1.00 95.50 77 LYS A C 1
ATOM 604 O O . LYS A 1 77 ? -0.273 0.173 -23.533 1.00 95.50 77 LYS A O 1
ATOM 609 N N . LYS A 1 78 ? 0.305 1.241 -25.419 1.00 95.50 78 LYS A N 1
ATOM 610 C CA . LYS A 1 78 ? 1.326 2.080 -24.776 1.00 95.50 78 LYS A CA 1
ATOM 611 C C . LYS A 1 78 ? 0.662 3.118 -23.864 1.00 95.50 78 LYS A C 1
ATOM 613 O O . LYS A 1 78 ? -0.246 3.827 -24.303 1.00 95.50 78 LYS A O 1
ATOM 618 N N . VAL A 1 79 ? 1.138 3.237 -22.627 1.00 94.94 79 VAL A N 1
ATOM 619 C CA . VAL A 1 79 ? 0.633 4.188 -21.625 1.00 94.94 79 VAL A CA 1
ATOM 620 C C . VAL A 1 79 ? 1.746 5.110 -21.120 1.00 94.94 79 VAL A C 1
ATOM 622 O O . VAL A 1 79 ? 2.910 4.729 -21.078 1.00 94.94 79 VAL A O 1
ATOM 625 N N . GLN A 1 80 ? 1.386 6.341 -20.746 1.00 92.81 80 GLN A N 1
ATOM 626 C CA . GLN A 1 80 ? 2.302 7.319 -20.126 1.00 92.81 80 GLN A CA 1
ATOM 627 C C . GLN A 1 80 ? 2.173 7.372 -18.596 1.00 92.81 80 GLN A C 1
ATOM 629 O O . GLN A 1 80 ? 3.001 7.982 -17.923 1.00 92.81 80 GLN A O 1
ATOM 634 N N . ILE A 1 81 ? 1.125 6.749 -18.052 1.00 91.00 81 ILE A N 1
ATOM 635 C CA . ILE A 1 81 ? 0.843 6.658 -16.621 1.00 91.00 81 ILE A CA 1
ATOM 636 C C . ILE A 1 81 ? 0.696 5.177 -16.287 1.00 91.00 81 ILE A C 1
ATOM 638 O O . ILE A 1 81 ? -0.092 4.486 -16.936 1.00 91.00 81 ILE A O 1
ATOM 642 N N . ILE A 1 82 ? 1.429 4.705 -15.282 1.00 91.62 82 ILE A N 1
ATOM 643 C CA . ILE A 1 82 ? 1.328 3.331 -14.780 1.00 91.62 82 ILE A CA 1
ATOM 644 C C . ILE A 1 82 ? 0.816 3.302 -13.345 1.00 91.62 82 ILE A C 1
ATOM 646 O O . ILE A 1 82 ? 1.138 4.162 -12.526 1.00 91.62 82 ILE A O 1
ATOM 650 N N . GLU A 1 83 ? -0.009 2.309 -13.043 1.00 85.69 83 GLU A N 1
ATOM 651 C CA . GLU A 1 83 ? -0.557 2.085 -11.711 1.00 85.69 83 GLU A CA 1
ATOM 652 C C . GLU A 1 83 ? 0.358 1.132 -10.942 1.00 85.69 83 GLU A C 1
ATOM 654 O O . GLU A 1 83 ? 0.888 0.173 -11.506 1.00 85.69 83 GLU A O 1
ATOM 659 N N . LYS A 1 84 ? 0.548 1.387 -9.646 1.00 85.75 84 LYS A N 1
ATOM 660 C CA . LYS A 1 84 ? 1.299 0.470 -8.789 1.00 85.75 84 LYS A CA 1
ATOM 661 C C . LYS A 1 84 ? 0.548 -0.859 -8.652 1.00 85.75 84 LYS A C 1
ATOM 663 O O . LYS A 1 84 ? -0.667 -0.926 -8.824 1.00 85.75 84 LYS A O 1
ATOM 668 N N . ASP A 1 85 ? 1.306 -1.915 -8.399 1.00 82.50 85 ASP A N 1
ATOM 669 C CA . ASP A 1 85 ? 0.881 -3.313 -8.352 1.00 82.50 85 ASP A CA 1
ATOM 670 C C . ASP A 1 85 ? 0.214 -3.879 -9.624 1.00 82.50 85 ASP A C 1
ATOM 672 O O . ASP A 1 85 ? -0.311 -4.992 -9.601 1.00 82.50 85 ASP A O 1
ATOM 676 N N . LYS A 1 86 ? 0.349 -3.196 -10.771 1.00 88.25 86 LYS A N 1
ATOM 677 C CA . LYS A 1 86 ? 0.047 -3.754 -12.100 1.00 88.25 86 LYS A CA 1
ATOM 678 C C . LYS A 1 86 ? 1.310 -4.074 -12.896 1.00 88.25 86 LYS A C 1
ATOM 680 O O . LYS A 1 86 ? 2.330 -3.393 -12.783 1.00 88.25 86 LYS A O 1
ATOM 685 N N . TRP A 1 87 ? 1.230 -5.130 -13.702 1.00 92.50 87 TRP A N 1
ATOM 686 C CA . TRP A 1 87 ? 2.301 -5.545 -14.604 1.00 92.50 87 TRP A CA 1
ATOM 687 C C . TRP A 1 87 ? 2.251 -4.747 -15.905 1.00 92.50 87 TRP A C 1
ATOM 689 O O . TRP A 1 87 ? 1.193 -4.605 -16.514 1.00 92.50 87 TRP A O 1
ATOM 699 N N . TYR A 1 88 ? 3.412 -4.275 -16.353 1.00 96.62 88 TYR A N 1
ATOM 700 C CA . TYR A 1 88 ? 3.575 -3.603 -17.641 1.00 96.62 88 TYR A CA 1
ATOM 701 C C . TYR A 1 88 ? 4.706 -4.240 -18.435 1.00 96.62 88 TYR A C 1
ATOM 703 O O . TYR A 1 88 ? 5.710 -4.666 -17.858 1.00 96.62 88 TYR A O 1
ATOM 711 N N . THR A 1 89 ? 4.552 -4.276 -19.758 1.00 97.50 89 THR A N 1
ATOM 712 C CA . THR A 1 89 ? 5.566 -4.819 -20.672 1.00 97.50 89 THR A CA 1
ATOM 713 C C . THR A 1 89 ? 6.473 -3.710 -21.209 1.00 97.50 89 THR A C 1
ATOM 715 O O . THR A 1 89 ? 5.998 -2.625 -21.551 1.00 97.50 89 THR A O 1
ATOM 718 N N . TYR A 1 90 ? 7.768 -3.995 -21.328 1.00 97.62 90 TYR A N 1
ATOM 719 C CA . TYR A 1 90 ? 8.804 -3.120 -21.885 1.00 97.62 90 TYR A CA 1
ATOM 720 C C . TYR A 1 90 ? 9.603 -3.898 -22.932 1.00 97.62 90 TYR A C 1
ATOM 722 O O . TYR A 1 90 ? 9.841 -5.087 -22.740 1.00 97.62 90 TYR A O 1
ATOM 730 N N . LYS A 1 91 ? 9.997 -3.254 -24.036 1.00 97.44 91 LYS A N 1
ATOM 731 C CA . LYS A 1 91 ? 10.522 -3.931 -25.237 1.00 97.44 91 LYS A CA 1
ATOM 732 C C . LYS A 1 91 ? 11.762 -3.233 -25.789 1.00 97.44 91 LYS A C 1
ATOM 734 O O . LYS A 1 91 ? 11.733 -2.025 -26.003 1.00 97.44 91 LYS A O 1
ATOM 739 N N . ALA A 1 92 ? 12.837 -3.967 -26.053 1.00 96.69 92 ALA A N 1
ATOM 740 C CA . ALA A 1 92 ? 14.027 -3.479 -26.747 1.00 96.69 92 ALA A CA 1
ATOM 741 C C . ALA A 1 92 ? 13.839 -3.694 -28.259 1.00 96.69 92 ALA A C 1
ATOM 743 O O . ALA A 1 92 ? 14.108 -4.772 -28.787 1.00 96.69 92 ALA A O 1
ATOM 744 N N . THR A 1 93 ? 13.310 -2.680 -28.953 1.00 94.38 93 THR A N 1
ATOM 745 C CA . THR A 1 93 ? 12.751 -2.836 -30.311 1.00 94.38 93 THR A CA 1
ATOM 746 C C . THR A 1 93 ? 13.717 -2.506 -31.444 1.00 94.38 93 THR A C 1
ATOM 748 O O . THR A 1 93 ? 13.472 -2.901 -32.582 1.00 94.38 93 THR A O 1
ATOM 751 N N . LYS A 1 94 ? 14.817 -1.793 -31.172 1.00 94.94 94 LYS A N 1
ATOM 752 C CA . LYS A 1 94 ? 15.834 -1.468 -32.183 1.00 94.94 94 LYS A CA 1
ATOM 753 C C . LYS A 1 94 ? 17.238 -1.623 -31.618 1.00 94.94 94 LYS A C 1
ATOM 755 O O . LYS A 1 94 ? 17.522 -1.154 -30.517 1.00 94.94 94 LYS A O 1
ATOM 760 N N . PHE A 1 95 ? 18.120 -2.206 -32.420 1.00 94.44 95 PHE A N 1
ATOM 761 C CA . PHE A 1 95 ? 19.538 -2.418 -32.138 1.00 94.44 95 PHE A CA 1
ATOM 762 C C . PHE A 1 95 ? 20.386 -1.815 -33.269 1.00 94.44 95 PHE A C 1
ATOM 764 O O . PHE A 1 95 ? 19.869 -1.554 -34.356 1.00 94.44 95 PHE A O 1
ATOM 771 N N . ASN A 1 96 ? 21.681 -1.581 -33.037 1.00 90.69 96 ASN A N 1
ATOM 772 C CA . ASN A 1 96 ? 22.597 -1.095 -34.084 1.00 90.69 96 ASN A CA 1
ATOM 773 C C . ASN A 1 96 ? 22.928 -2.152 -35.152 1.00 90.69 96 ASN A C 1
ATOM 775 O O . ASN A 1 96 ? 23.319 -1.806 -36.263 1.00 90.69 96 ASN A O 1
ATOM 779 N N . ARG A 1 97 ? 22.745 -3.427 -34.813 1.00 91.62 97 ARG A N 1
ATOM 780 C CA . ARG A 1 97 ? 22.683 -4.581 -35.713 1.00 91.62 97 ARG A CA 1
ATOM 781 C C . ARG A 1 97 ? 21.801 -5.641 -35.068 1.00 91.62 97 ARG A C 1
ATOM 783 O O . ARG A 1 97 ? 21.618 -5.612 -33.852 1.00 91.62 97 ARG A O 1
ATOM 790 N N . GLU A 1 98 ? 21.310 -6.593 -35.850 1.00 91.06 98 GLU A N 1
ATOM 791 C CA . GLU A 1 98 ? 20.521 -7.688 -35.288 1.00 91.06 98 GLU A CA 1
ATOM 792 C C . GLU A 1 98 ? 21.381 -8.537 -34.323 1.00 91.06 98 GLU A C 1
ATOM 794 O O . GLU A 1 98 ? 22.495 -8.939 -34.688 1.00 91.06 98 GLU A O 1
ATOM 799 N N . PRO A 1 99 ? 20.923 -8.775 -33.079 1.00 90.69 99 PRO A N 1
ATOM 800 C CA . PRO A 1 99 ? 21.672 -9.545 -32.095 1.00 90.69 99 PRO A CA 1
ATOM 801 C C . PRO A 1 99 ? 21.452 -11.050 -32.285 1.00 90.69 99 PRO A C 1
ATOM 803 O O . PRO A 1 99 ? 20.319 -11.517 -32.435 1.00 90.69 99 PRO A O 1
ATOM 806 N N . THR A 1 100 ? 22.528 -11.834 -32.212 1.00 90.44 100 THR A N 1
ATOM 807 C CA . THR A 1 100 ? 22.423 -13.301 -32.188 1.00 90.44 100 THR A CA 1
ATOM 808 C C . THR A 1 100 ? 21.774 -13.795 -30.887 1.00 90.44 100 THR A C 1
ATOM 810 O O . THR A 1 100 ? 21.751 -13.092 -29.873 1.00 90.44 100 THR A O 1
ATOM 813 N N . LYS A 1 101 ? 21.271 -15.040 -30.880 1.00 87.81 101 LYS A N 1
ATOM 814 C CA . LYS A 1 101 ? 20.650 -15.652 -29.687 1.00 87.81 101 LYS A CA 1
ATOM 815 C C . LYS A 1 101 ? 21.583 -15.650 -28.465 1.00 87.81 101 LYS A C 1
ATOM 817 O O . LYS A 1 101 ? 21.128 -15.345 -27.368 1.00 87.81 101 LYS A O 1
ATOM 822 N N . ASN A 1 102 ? 22.876 -15.920 -28.661 1.00 88.00 102 ASN A N 1
ATOM 823 C CA . ASN A 1 102 ? 23.865 -15.921 -27.577 1.00 88.00 102 ASN A CA 1
ATOM 824 C C . ASN A 1 102 ? 24.192 -14.498 -27.102 1.00 88.00 102 ASN A C 1
ATOM 826 O O . ASN A 1 102 ? 24.368 -14.264 -25.912 1.00 88.00 102 ASN A O 1
ATOM 830 N N . GLU A 1 103 ? 24.230 -13.514 -28.002 1.00 90.25 103 GLU A N 1
ATOM 831 C CA . GLU A 1 103 ? 24.458 -12.123 -27.605 1.00 90.25 103 GLU A CA 1
ATOM 832 C C . GLU A 1 103 ? 23.299 -11.567 -26.774 1.00 90.25 103 GLU A C 1
ATOM 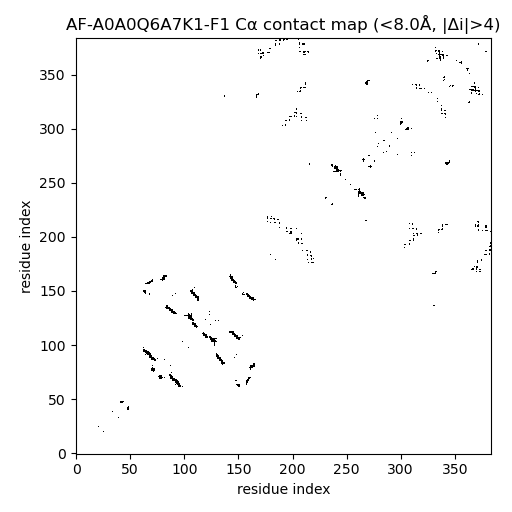834 O O . GLU A 1 103 ? 23.548 -10.888 -25.780 1.00 90.25 103 GLU A O 1
ATOM 839 N N . LEU A 1 104 ? 22.048 -11.917 -27.106 1.00 91.94 104 LEU A N 1
ATOM 840 C CA . LEU A 1 104 ? 20.868 -11.560 -26.308 1.00 91.94 104 LEU A CA 1
ATOM 841 C C . LEU A 1 104 ? 20.945 -12.052 -24.855 1.00 91.94 104 LEU A C 1
ATOM 843 O O . LEU A 1 104 ? 20.381 -11.403 -23.978 1.00 91.94 104 LEU A O 1
ATOM 847 N N . GLN A 1 105 ? 21.660 -13.145 -24.563 1.00 92.31 105 GLN A N 1
ATOM 848 C CA . GLN A 1 105 ? 21.883 -13.603 -23.180 1.00 92.31 105 GLN A CA 1
ATOM 849 C C . GLN A 1 105 ? 22.724 -12.619 -22.349 1.00 92.31 105 GLN A C 1
ATOM 851 O O . GLN A 1 105 ? 22.783 -12.750 -21.135 1.00 92.31 105 GLN A O 1
ATOM 856 N N . ASN A 1 106 ? 23.326 -11.601 -22.968 1.00 93.06 106 ASN A N 1
ATOM 857 C CA . ASN A 1 106 ? 24.010 -10.503 -22.283 1.00 93.06 106 ASN A CA 1
ATOM 858 C C . ASN A 1 106 ? 23.156 -9.222 -22.203 1.00 93.06 106 ASN A C 1
ATOM 860 O O . ASN A 1 106 ? 23.646 -8.195 -21.736 1.00 93.06 106 ASN A O 1
ATOM 864 N N . LEU A 1 107 ? 21.900 -9.249 -22.671 1.00 95.06 107 LEU A N 1
ATOM 865 C CA . LEU A 1 107 ? 20.986 -8.112 -22.577 1.00 95.06 107 LEU A CA 1
ATOM 866 C C . LEU A 1 107 ? 20.523 -7.930 -21.128 1.00 95.06 107 LEU A C 1
ATOM 868 O O . LEU A 1 107 ? 19.955 -8.837 -20.516 1.00 95.06 107 LEU A O 1
ATOM 872 N N . ARG A 1 108 ? 20.756 -6.739 -20.589 1.00 96.56 108 ARG A N 1
ATOM 873 C CA . ARG A 1 108 ? 20.427 -6.334 -19.223 1.00 96.56 108 ARG A CA 1
ATOM 874 C C . ARG A 1 108 ? 19.334 -5.286 -19.223 1.00 96.56 108 ARG A C 1
ATOM 876 O O . ARG A 1 108 ? 19.182 -4.524 -20.180 1.00 96.56 108 ARG A O 1
ATOM 883 N N . TRP A 1 109 ? 18.619 -5.223 -18.109 1.00 97.69 109 TRP A N 1
ATOM 884 C CA . TRP A 1 109 ? 17.542 -4.270 -17.888 1.00 97.69 109 TRP A CA 1
ATOM 885 C C . TRP A 1 109 ? 17.811 -3.448 -16.633 1.00 97.69 109 TRP A C 1
ATOM 887 O O . TRP A 1 109 ? 18.192 -3.980 -15.592 1.00 97.69 109 TRP A O 1
ATOM 897 N N . GLY A 1 110 ? 17.636 -2.135 -16.738 1.00 96.44 110 GLY A N 1
ATOM 898 C CA . GLY A 1 110 ? 17.885 -1.182 -15.660 1.00 96.44 110 GLY A CA 1
ATOM 899 C C . GLY A 1 110 ? 16.634 -0.398 -15.302 1.00 96.44 110 GLY A C 1
ATOM 900 O O . GLY A 1 110 ? 15.786 -0.152 -16.157 1.00 96.44 110 GLY A O 1
ATOM 901 N N . ILE A 1 111 ? 16.549 0.024 -14.046 1.00 95.88 111 ILE A N 1
ATOM 902 C CA . ILE A 1 111 ? 15.437 0.789 -13.491 1.00 95.88 111 ILE A CA 1
ATOM 903 C C . ILE A 1 111 ? 15.946 2.020 -12.737 1.00 95.88 111 ILE A C 1
ATOM 905 O O . ILE A 1 111 ? 16.892 1.929 -11.956 1.00 95.88 111 ILE A O 1
ATOM 909 N N . LYS A 1 112 ? 15.310 3.170 -12.962 1.00 95.81 112 LYS A N 1
ATOM 910 C CA . LYS A 1 112 ? 15.486 4.407 -12.190 1.00 95.81 112 LYS A CA 1
ATOM 911 C C . LYS A 1 112 ? 14.117 4.898 -11.731 1.00 95.81 112 LYS A C 1
ATOM 913 O O . LYS A 1 112 ? 13.191 4.979 -12.539 1.00 95.81 112 LYS A O 1
ATOM 918 N N . TYR A 1 113 ? 14.015 5.233 -10.452 1.00 93.38 113 TYR A N 1
ATOM 919 C CA . TYR A 1 113 ? 12.858 5.894 -9.857 1.00 93.38 113 TYR A CA 1
ATOM 920 C C . TYR A 1 113 ? 13.216 7.363 -9.621 1.00 93.38 113 TYR A C 1
ATOM 922 O O . TYR A 1 113 ? 14.267 7.627 -9.052 1.00 93.38 113 TYR A O 1
ATOM 930 N N . ASP A 1 114 ? 12.399 8.302 -10.097 1.00 90.25 114 ASP A N 1
ATOM 931 C CA . ASP A 1 114 ? 12.687 9.747 -10.058 1.00 90.25 114 ASP A CA 1
ATOM 932 C C . ASP A 1 114 ? 14.154 10.077 -10.427 1.00 90.25 114 ASP A C 1
ATOM 934 O O . ASP A 1 114 ? 14.568 9.864 -11.577 1.00 90.25 114 ASP A O 1
ATOM 938 N N . ASP A 1 115 ? 14.944 10.538 -9.449 1.00 85.06 115 ASP A N 1
ATOM 939 C CA . ASP A 1 115 ? 16.356 10.906 -9.584 1.00 85.06 115 ASP A CA 1
ATOM 940 C C . ASP A 1 115 ? 17.371 9.957 -8.923 1.00 85.06 115 ASP A C 1
ATOM 942 O O . ASP A 1 115 ? 18.560 10.264 -8.844 1.00 85.06 115 ASP A O 1
ATOM 946 N N . ASP A 1 116 ? 16.938 8.742 -8.571 1.00 87.88 116 ASP A N 1
ATOM 947 C CA . ASP A 1 116 ? 17.802 7.676 -8.046 1.00 87.88 116 ASP A CA 1
ATOM 948 C C . ASP A 1 116 ? 18.943 7.262 -9.001 1.00 87.88 116 ASP A C 1
ATOM 950 O O . ASP A 1 116 ? 18.938 7.476 -10.217 1.00 87.88 116 ASP A O 1
ATOM 954 N N . LYS A 1 117 ? 19.908 6.519 -8.448 1.00 91.50 117 LYS A N 1
ATOM 955 C CA . LYS A 1 117 ? 20.859 5.728 -9.242 1.00 91.50 117 LYS A CA 1
ATOM 956 C C . LYS A 1 117 ? 20.135 4.599 -9.987 1.00 91.50 117 LYS A C 1
ATOM 958 O O . LYS A 1 117 ? 19.264 3.936 -9.425 1.00 91.50 117 LYS A O 1
ATOM 963 N N . ILE A 1 118 ? 20.558 4.326 -11.225 1.00 93.81 118 ILE A N 1
ATOM 964 C CA . ILE A 1 118 ? 20.057 3.190 -12.012 1.00 93.81 118 ILE A CA 1
ATOM 965 C C . ILE A 1 118 ? 20.422 1.881 -11.292 1.00 93.81 118 ILE A C 1
ATOM 967 O O . ILE A 1 118 ? 21.597 1.605 -11.050 1.00 93.81 118 ILE A O 1
ATOM 971 N N . LYS A 1 119 ? 19.414 1.071 -10.966 1.00 94.50 119 LYS A N 1
ATOM 972 C CA . LYS A 1 119 ? 19.536 -0.271 -10.374 1.00 94.50 119 LYS A CA 1
ATOM 973 C C . LYS A 1 119 ? 19.325 -1.320 -11.474 1.00 94.50 119 LYS A C 1
ATOM 975 O O . LYS A 1 119 ? 18.546 -1.095 -12.396 1.00 94.50 119 LYS A O 1
ATOM 980 N N . GLU A 1 120 ? 20.012 -2.461 -11.414 1.00 94.38 120 GLU A N 1
ATOM 981 C CA . GLU A 1 120 ? 19.836 -3.543 -12.399 1.00 94.38 120 GLU A CA 1
ATOM 982 C C . GLU A 1 120 ? 18.698 -4.496 -11.985 1.00 94.38 120 GLU A C 1
ATOM 984 O O . GLU A 1 120 ? 18.660 -4.975 -10.850 1.00 94.38 120 GLU A O 1
ATOM 989 N N . LEU A 1 121 ? 17.789 -4.809 -12.915 1.00 93.44 121 LEU A N 1
ATOM 990 C CA . LEU A 1 121 ? 16.693 -5.765 -12.735 1.00 93.44 121 LEU A CA 1
ATOM 991 C C . LEU A 1 121 ? 17.200 -7.206 -12.922 1.00 93.44 121 LEU A C 1
ATOM 993 O O . LEU A 1 121 ? 16.898 -7.875 -13.913 1.00 93.44 121 LEU A O 1
ATOM 997 N N . LYS A 1 122 ? 17.973 -7.693 -11.942 1.00 91.12 122 LYS A N 1
ATOM 998 C CA . LYS A 1 122 ? 18.631 -9.018 -11.950 1.00 91.12 122 LYS A CA 1
ATOM 999 C C . LYS A 1 122 ? 17.700 -10.197 -12.274 1.00 91.12 122 LYS A C 1
ATOM 1001 O O . LYS A 1 122 ? 18.151 -11.193 -12.824 1.00 91.12 122 LYS A O 1
ATOM 1006 N N . GLU A 1 123 ? 16.413 -10.088 -11.954 1.00 89.00 123 GLU A N 1
ATOM 1007 C CA . GLU A 1 123 ? 15.403 -11.122 -12.218 1.00 89.00 123 GLU A CA 1
ATOM 1008 C C . GLU A 1 123 ? 15.095 -11.329 -13.710 1.00 89.00 123 GLU A C 1
ATOM 1010 O O . GLU A 1 123 ? 14.580 -12.385 -14.081 1.00 89.00 123 GLU A O 1
ATOM 1015 N N . VAL A 1 124 ? 15.399 -10.352 -14.569 1.00 89.69 124 VAL A N 1
ATOM 1016 C CA . VAL A 1 124 ? 15.124 -10.397 -16.019 1.00 89.69 124 VAL A CA 1
ATOM 1017 C C . VAL A 1 124 ? 16.354 -10.106 -16.888 1.00 89.69 124 VAL A C 1
ATOM 1019 O O . VAL A 1 124 ? 16.379 -10.508 -18.052 1.00 89.69 124 VAL A O 1
ATOM 1022 N N . SER A 1 125 ? 17.393 -9.472 -16.333 1.00 88.88 125 SER A N 1
ATOM 1023 C CA . SER A 1 125 ? 18.714 -9.366 -16.964 1.00 88.88 125 SER A CA 1
ATOM 1024 C C . SER A 1 125 ? 19.294 -10.732 -17.338 1.00 88.88 125 SER A C 1
ATOM 1026 O O . SER A 1 125 ? 19.113 -11.725 -16.638 1.00 88.88 125 SER A O 1
ATOM 1028 N N . CYS A 1 126 ? 20.052 -10.753 -18.433 1.00 87.81 126 CYS A N 1
ATOM 1029 C CA . CYS A 1 126 ? 20.826 -11.890 -18.929 1.00 87.81 126 CYS A CA 1
ATOM 1030 C C . CYS A 1 126 ? 20.016 -13.156 -19.288 1.00 87.81 126 CYS A C 1
ATOM 1032 O O . CYS A 1 126 ? 20.577 -14.241 -19.424 1.00 87.81 126 CYS A O 1
ATOM 1034 N N . LYS A 1 127 ? 18.694 -13.037 -19.487 1.00 88.69 127 LYS A N 1
ATOM 1035 C CA . LYS A 1 127 ? 17.812 -14.168 -19.848 1.00 88.69 127 LYS A CA 1
ATOM 1036 C C . LYS A 1 127 ? 17.562 -14.350 -21.351 1.00 88.69 127 LYS A C 1
ATOM 1038 O O . LYS A 1 127 ? 16.834 -15.254 -21.741 1.00 88.69 127 LYS A O 1
ATOM 1043 N N . GLY A 1 128 ? 18.134 -13.504 -22.211 1.00 87.56 128 GLY A N 1
ATOM 1044 C CA . GLY A 1 128 ? 17.875 -13.548 -23.659 1.00 87.56 128 GLY A CA 1
ATOM 1045 C C . GLY A 1 128 ? 16.613 -12.806 -24.114 1.00 87.56 128 GLY A C 1
ATOM 1046 O O . GLY A 1 128 ? 16.322 -12.769 -25.310 1.00 87.56 128 GLY A O 1
ATOM 1047 N N . TYR A 1 129 ? 15.856 -12.213 -23.188 1.00 89.75 129 TYR A N 1
ATOM 1048 C CA . TYR A 1 129 ? 14.550 -11.627 -23.477 1.00 89.7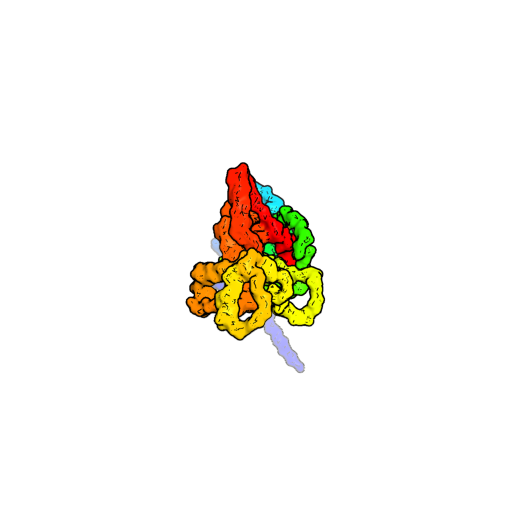5 129 TYR A CA 1
ATOM 1049 C C . TYR A 1 129 ? 14.651 -10.184 -23.986 1.00 89.75 129 TYR A C 1
ATOM 1051 O O . TYR A 1 129 ? 15.132 -9.289 -23.286 1.00 89.75 129 TYR A O 1
ATOM 1059 N N . ARG A 1 130 ? 14.145 -9.962 -25.208 1.00 93.62 130 ARG A N 1
ATOM 1060 C CA . ARG A 1 130 ? 13.950 -8.625 -25.803 1.00 93.62 130 ARG A CA 1
ATOM 1061 C C . ARG A 1 130 ? 12.794 -7.857 -25.166 1.00 93.62 130 ARG A C 1
ATOM 1063 O O . ARG A 1 130 ? 12.799 -6.632 -25.222 1.00 93.62 130 ARG A O 1
ATOM 1070 N N . ASP A 1 131 ? 11.863 -8.571 -24.542 1.00 95.31 131 ASP A N 1
ATOM 1071 C CA . ASP A 1 131 ? 10.686 -8.028 -23.872 1.00 95.31 131 ASP A CA 1
ATOM 1072 C C . ASP A 1 131 ? 10.689 -8.491 -22.407 1.00 95.31 131 ASP A C 1
ATOM 1074 O O . ASP A 1 131 ? 10.972 -9.656 -22.129 1.00 95.31 131 ASP A O 1
ATOM 1078 N N . ILE A 1 132 ? 10.365 -7.601 -21.468 1.00 96.50 132 ILE A N 1
ATOM 1079 C CA . ILE A 1 132 ? 10.229 -7.924 -20.039 1.00 96.50 132 ILE A CA 1
ATOM 1080 C C . ILE A 1 132 ? 8.904 -7.416 -19.484 1.00 96.50 132 ILE A C 1
ATOM 1082 O O . ILE A 1 132 ? 8.377 -6.401 -19.938 1.00 96.50 132 ILE A O 1
ATOM 1086 N N . THR A 1 133 ? 8.408 -8.072 -18.439 1.00 94.75 133 THR A N 1
ATOM 1087 C CA . THR A 1 133 ? 7.316 -7.568 -17.600 1.00 94.75 133 THR A CA 1
ATOM 1088 C C . THR A 1 133 ? 7.867 -7.084 -16.265 1.00 94.75 133 THR A C 1
ATOM 1090 O O . THR A 1 133 ? 8.631 -7.799 -15.618 1.00 94.75 133 THR A O 1
ATOM 1093 N N . HIS A 1 134 ? 7.462 -5.895 -15.819 1.00 94.62 134 HIS A N 1
ATOM 1094 C CA . HIS A 1 134 ? 7.827 -5.363 -14.504 1.00 94.62 134 HIS A CA 1
ATOM 1095 C C . HIS A 1 134 ? 6.615 -4.741 -13.795 1.00 94.62 134 HIS A C 1
ATOM 1097 O O . HIS A 1 134 ? 5.707 -4.221 -14.448 1.00 94.62 134 HIS A O 1
ATOM 1103 N N . LYS A 1 135 ? 6.617 -4.798 -12.459 1.00 92.50 135 LYS A N 1
ATOM 1104 C CA . LYS A 1 135 ? 5.572 -4.289 -11.566 1.00 92.50 135 LYS A CA 1
ATOM 1105 C C . LYS A 1 135 ? 6.205 -3.384 -10.512 1.00 92.50 135 LYS A C 1
ATOM 1107 O O . LYS A 1 135 ? 7.100 -3.817 -9.791 1.00 92.50 135 LYS A O 1
ATOM 1112 N N . VAL A 1 136 ? 5.707 -2.156 -10.394 1.00 89.44 136 VAL A N 1
ATOM 1113 C CA . VAL A 1 136 ? 6.110 -1.225 -9.329 1.00 89.44 136 VAL A CA 1
ATOM 1114 C C . VAL A 1 136 ? 5.264 -1.506 -8.089 1.00 89.44 136 VAL A C 1
ATOM 1116 O O . VAL A 1 136 ? 4.041 -1.471 -8.177 1.00 89.44 136 VAL A O 1
ATOM 1119 N N . LEU A 1 137 ? 5.895 -1.794 -6.952 1.00 82.81 137 LEU A N 1
ATOM 1120 C CA . LEU A 1 137 ? 5.213 -2.090 -5.681 1.00 82.81 137 LEU A CA 1
ATOM 1121 C C . LEU A 1 137 ? 4.598 -0.823 -5.057 1.00 82.81 137 LEU A C 1
ATOM 1123 O O . LEU A 1 137 ? 5.159 0.264 -5.214 1.00 82.81 137 LEU A O 1
ATOM 1127 N N . ASP A 1 138 ? 3.479 -0.935 -4.325 1.00 69.50 138 ASP A N 1
ATOM 1128 C CA . ASP A 1 138 ? 2.792 0.254 -3.781 1.00 69.50 138 ASP A CA 1
ATOM 1129 C C . ASP A 1 138 ? 3.634 1.103 -2.812 1.00 69.50 138 ASP A C 1
ATOM 1131 O O . ASP A 1 138 ? 3.520 2.335 -2.808 1.00 69.50 138 ASP A O 1
ATOM 1135 N N . ASN A 1 139 ? 4.514 0.450 -2.044 1.00 67.06 139 ASN A N 1
ATOM 1136 C CA . ASN A 1 139 ? 5.412 1.085 -1.076 1.00 67.06 139 ASN A CA 1
ATOM 1137 C C . ASN A 1 139 ? 6.483 1.988 -1.716 1.00 67.06 139 ASN A C 1
ATOM 1139 O O . ASN A 1 139 ? 7.122 2.766 -1.014 1.00 67.06 139 ASN A O 1
ATOM 1143 N N . ASN A 1 140 ? 6.679 1.918 -3.034 1.00 76.00 140 ASN A N 1
ATOM 1144 C CA . ASN A 1 140 ? 7.574 2.815 -3.749 1.00 76.00 140 ASN A CA 1
ATOM 1145 C C . ASN A 1 140 ? 6.959 4.225 -3.804 1.00 76.00 140 ASN A C 1
ATOM 1147 O O . ASN A 1 140 ? 5.905 4.413 -4.408 1.00 76.00 140 ASN A O 1
ATOM 1151 N N . SER A 1 141 ? 7.589 5.218 -3.179 1.00 72.31 141 SER A N 1
ATOM 1152 C CA . SER A 1 141 ? 7.075 6.594 -3.080 1.00 72.31 141 SER A CA 1
ATOM 1153 C C . SER A 1 141 ? 7.259 7.446 -4.344 1.00 72.31 141 SER A C 1
ATOM 1155 O O . SER A 1 141 ? 6.775 8.576 -4.372 1.00 72.31 141 SER A O 1
ATOM 1157 N N . ALA A 1 142 ? 7.921 6.930 -5.384 1.00 84.00 142 ALA A N 1
ATOM 1158 C CA . ALA A 1 142 ? 8.361 7.742 -6.511 1.00 84.00 142 ALA A CA 1
ATOM 1159 C C . ALA A 1 142 ? 7.213 8.314 -7.363 1.00 84.00 142 ALA A C 1
ATOM 1161 O O . ALA A 1 142 ? 6.077 7.823 -7.369 1.00 84.00 142 ALA A O 1
ATOM 1162 N N . SER A 1 143 ? 7.534 9.346 -8.141 1.00 85.12 143 SER A N 1
ATOM 1163 C CA . SER A 1 143 ? 6.618 9.990 -9.088 1.00 85.12 143 SER A CA 1
ATOM 1164 C C . SER A 1 143 ? 6.786 9.504 -10.532 1.00 85.12 143 SER A C 1
ATOM 1166 O O . SER A 1 143 ? 5.834 9.546 -11.313 1.00 85.12 143 SER A O 1
ATOM 1168 N N . LYS A 1 144 ? 7.973 9.008 -10.890 1.00 93.00 144 LYS A N 1
ATOM 1169 C CA . LYS A 1 144 ? 8.368 8.617 -12.244 1.00 93.00 144 LYS A CA 1
ATOM 1170 C C . LYS A 1 144 ? 9.170 7.320 -12.231 1.00 93.00 144 LYS A C 1
ATOM 1172 O O . LYS A 1 144 ? 10.070 7.128 -11.417 1.00 93.00 144 LYS A O 1
ATOM 1177 N N . LEU A 1 145 ? 8.882 6.460 -13.202 1.00 95.56 145 LEU A N 1
ATOM 1178 C CA . LEU A 1 145 ? 9.676 5.287 -13.548 1.00 95.56 145 LEU A CA 1
ATOM 1179 C C . LEU A 1 145 ? 10.407 5.534 -14.869 1.00 95.56 145 LEU A C 1
ATOM 1181 O O . LEU A 1 145 ? 9.793 5.973 -15.839 1.00 95.56 145 LEU A O 1
ATOM 1185 N N . THR A 1 146 ? 11.688 5.175 -14.932 1.00 96.94 146 THR A N 1
ATOM 1186 C CA . THR A 1 146 ? 12.463 5.086 -16.177 1.00 96.94 146 THR A CA 1
ATOM 1187 C C . THR A 1 146 ? 13.100 3.699 -16.293 1.00 96.94 146 THR A C 1
ATOM 1189 O O . THR A 1 146 ? 13.736 3.224 -15.351 1.00 96.94 146 THR A O 1
ATOM 1192 N N . ILE A 1 147 ? 12.924 3.047 -17.443 1.00 97.31 147 ILE A N 1
ATOM 1193 C CA . ILE A 1 147 ? 13.458 1.721 -17.772 1.00 97.31 147 ILE A CA 1
ATOM 1194 C C . ILE A 1 147 ? 14.495 1.840 -18.891 1.00 97.31 147 ILE A C 1
ATOM 1196 O O . ILE A 1 147 ? 14.271 2.505 -19.904 1.00 97.31 147 ILE A O 1
ATOM 1200 N N . TYR A 1 148 ? 15.612 1.142 -18.712 1.00 97.56 148 TYR A N 1
ATOM 1201 C CA . TYR A 1 148 ? 16.747 1.076 -19.630 1.00 97.56 148 TYR A CA 1
ATOM 1202 C C . TYR A 1 148 ? 16.972 -0.363 -20.091 1.00 97.56 148 TYR A C 1
ATOM 1204 O O . TYR A 1 148 ? 16.711 -1.306 -19.343 1.00 97.56 148 TYR A O 1
ATOM 1212 N N . SER A 1 149 ? 17.545 -0.533 -21.281 1.00 96.69 149 SER A N 1
ATOM 1213 C CA . SER A 1 149 ? 18.013 -1.830 -21.779 1.00 96.69 149 SER A CA 1
ATOM 1214 C C . SER A 1 149 ? 19.394 -1.669 -22.414 1.00 96.69 149 SER A C 1
ATOM 1216 O O . SER A 1 149 ? 19.626 -0.708 -23.148 1.00 96.69 149 SER A O 1
ATOM 1218 N N . PHE A 1 150 ? 20.344 -2.546 -22.081 1.00 95.38 150 PHE A N 1
ATOM 1219 C CA . PHE A 1 150 ? 21.760 -2.376 -22.434 1.00 95.38 150 PHE A CA 1
ATOM 1220 C C . PHE A 1 150 ? 22.556 -3.687 -22.367 1.00 95.38 150 PHE A C 1
ATOM 1222 O O . PHE A 1 150 ? 22.195 -4.596 -21.635 1.00 95.38 150 PHE A O 1
ATOM 1229 N N . PHE A 1 151 ? 23.683 -3.772 -23.082 1.00 92.12 151 PHE A N 1
ATOM 1230 C CA . PHE A 1 151 ? 24.595 -4.932 -23.014 1.00 92.12 151 PHE A CA 1
ATOM 1231 C C . PHE A 1 151 ? 25.791 -4.730 -22.067 1.00 92.12 151 PHE A C 1
ATOM 1233 O O . PHE A 1 151 ? 26.342 -5.697 -21.550 1.00 92.12 151 PHE A O 1
ATOM 1240 N N . LYS A 1 152 ? 26.208 -3.474 -21.841 1.00 89.69 152 LYS A N 1
ATOM 1241 C CA . LYS A 1 152 ? 27.420 -3.124 -21.072 1.00 89.69 152 LYS A CA 1
ATOM 1242 C C . LYS A 1 152 ? 27.138 -2.072 -20.000 1.00 89.69 152 LYS A C 1
ATOM 1244 O O . LYS A 1 152 ? 27.314 -2.347 -18.821 1.00 89.69 152 LYS A O 1
ATOM 1249 N N . ALA A 1 153 ? 26.644 -0.904 -20.407 1.00 90.56 153 ALA A N 1
ATOM 1250 C CA . ALA A 1 153 ? 26.209 0.171 -19.517 1.00 90.56 153 ALA A CA 1
ATOM 1251 C C . ALA A 1 153 ? 24.928 0.833 -20.065 1.00 90.56 153 ALA A C 1
ATOM 1253 O O . ALA A 1 153 ? 24.762 0.857 -21.291 1.00 90.56 153 ALA A O 1
ATOM 1254 N N . PRO A 1 154 ? 24.036 1.368 -19.208 1.00 92.12 154 PRO A N 1
ATOM 1255 C CA . PRO A 1 154 ? 22.870 2.127 -19.651 1.00 92.12 154 PRO A CA 1
ATOM 1256 C C . PRO A 1 154 ? 23.287 3.360 -20.462 1.00 92.12 154 PRO A C 1
ATOM 1258 O O . PRO A 1 154 ? 24.181 4.096 -20.047 1.00 92.12 154 PRO A O 1
ATOM 1261 N N . ASN A 1 155 ? 22.606 3.620 -21.578 1.00 90.62 155 ASN A N 1
ATOM 1262 C CA . ASN A 1 155 ? 22.656 4.924 -22.237 1.00 90.62 155 ASN A CA 1
ATOM 1263 C C . ASN A 1 155 ? 21.479 5.767 -21.719 1.00 90.62 155 ASN A C 1
ATOM 1265 O O . ASN A 1 155 ? 20.344 5.290 -21.734 1.00 90.62 155 ASN A O 1
ATOM 1269 N N . GLN A 1 156 ? 21.737 6.997 -21.266 1.00 89.75 156 GLN A N 1
ATOM 1270 C CA . GLN A 1 156 ? 20.687 7.877 -20.749 1.00 89.75 156 GLN A CA 1
ATOM 1271 C C . GLN A 1 156 ? 19.643 8.234 -21.817 1.00 89.75 156 GLN A C 1
ATOM 1273 O O . GLN A 1 156 ? 18.462 8.304 -21.482 1.00 89.75 156 GLN A O 1
ATOM 1278 N N . ASP A 1 157 ? 20.034 8.331 -23.090 1.00 92.12 157 ASP A N 1
ATOM 1279 C CA . ASP A 1 157 ? 19.128 8.652 -24.204 1.00 92.12 157 ASP A CA 1
ATOM 1280 C C . ASP A 1 157 ? 18.283 7.451 -24.667 1.00 92.12 157 ASP A C 1
ATOM 1282 O O . ASP A 1 157 ? 17.247 7.616 -25.310 1.00 92.12 157 ASP A O 1
ATOM 1286 N N . VAL A 1 158 ? 18.703 6.221 -24.339 1.00 94.00 158 VAL A N 1
ATOM 1287 C CA . VAL A 1 158 ? 18.027 4.980 -24.756 1.00 94.00 158 VAL A CA 1
ATOM 1288 C C . VAL A 1 158 ? 17.253 4.405 -23.575 1.00 94.00 158 VAL A C 1
ATOM 1290 O O . VAL A 1 158 ? 17.657 3.442 -22.919 1.00 94.00 158 VAL A O 1
ATOM 1293 N N . ASN A 1 159 ? 16.111 5.030 -23.308 1.00 96.38 159 ASN A N 1
ATOM 1294 C CA . ASN A 1 159 ? 15.202 4.661 -22.233 1.00 96.38 159 ASN A CA 1
ATOM 1295 C C . ASN A 1 159 ? 13.737 4.700 -22.692 1.00 96.38 159 ASN A C 1
ATOM 1297 O O . ASN A 1 159 ? 13.415 5.207 -23.767 1.00 96.38 159 ASN A O 1
ATOM 1301 N N . THR A 1 160 ? 12.844 4.198 -21.845 1.00 96.88 160 THR A N 1
ATOM 1302 C CA . THR A 1 160 ? 11.442 4.622 -21.846 1.00 96.88 160 THR A CA 1
ATOM 1303 C C . THR A 1 160 ? 11.019 4.980 -20.428 1.00 96.88 160 THR A C 1
ATOM 1305 O O . THR A 1 160 ? 11.546 4.427 -19.462 1.00 96.88 160 THR A O 1
ATOM 1308 N N . TRP A 1 161 ? 10.060 5.887 -20.281 1.00 95.75 161 TRP A N 1
ATOM 1309 C CA . TRP A 1 161 ? 9.596 6.359 -18.980 1.00 95.75 161 TRP A CA 1
ATOM 1310 C C . TRP A 1 161 ? 8.074 6.457 -18.921 1.00 95.75 161 TRP A C 1
ATOM 1312 O O . TRP A 1 161 ? 7.397 6.574 -19.943 1.00 95.75 161 TRP A O 1
ATOM 1322 N N . ALA A 1 162 ? 7.548 6.423 -17.701 1.00 95.31 162 ALA A N 1
ATOM 1323 C CA . ALA A 1 162 ? 6.157 6.725 -17.399 1.00 95.31 162 ALA A CA 1
ATOM 1324 C C . ALA A 1 162 ? 6.048 7.390 -16.029 1.00 95.31 162 ALA A C 1
ATOM 1326 O O . ALA A 1 162 ? 6.863 7.155 -15.134 1.00 95.31 162 ALA A O 1
ATOM 1327 N N . ASN A 1 163 ? 5.009 8.197 -15.858 1.00 92.00 163 ASN A N 1
ATOM 1328 C CA . ASN A 1 163 ? 4.649 8.722 -14.551 1.00 92.00 163 ASN A CA 1
ATOM 1329 C C . ASN A 1 163 ? 3.977 7.610 -13.740 1.00 92.00 163 ASN A C 1
ATOM 1331 O O . ASN A 1 163 ? 3.120 6.879 -14.244 1.00 92.00 163 ASN A O 1
ATOM 1335 N N . LEU A 1 164 ? 4.341 7.487 -12.470 1.00 88.38 164 LEU A N 1
ATOM 1336 C CA . LEU A 1 164 ? 3.594 6.668 -11.529 1.00 88.38 164 LEU A CA 1
ATOM 1337 C C . LEU A 1 164 ? 2.290 7.400 -11.210 1.00 88.38 164 LEU A C 1
ATOM 1339 O O . LEU A 1 164 ? 2.285 8.598 -10.919 1.00 88.38 164 LEU A O 1
ATOM 1343 N N . LYS A 1 165 ? 1.161 6.692 -11.289 1.00 81.31 165 LYS A N 1
ATOM 1344 C CA . LYS A 1 165 ? -0.148 7.246 -10.948 1.00 81.31 165 LYS A CA 1
ATOM 1345 C C . LYS A 1 165 ? -0.126 7.660 -9.479 1.00 81.31 165 LYS A C 1
ATOM 1347 O O . LYS A 1 165 ? -0.262 6.809 -8.597 1.00 81.31 165 LYS A O 1
ATOM 1352 N N . LYS A 1 166 ? 0.016 8.964 -9.215 1.00 67.12 166 LYS A N 1
ATOM 1353 C CA . LYS A 1 166 ? -0.210 9.513 -7.876 1.00 67.12 166 LYS A CA 1
ATOM 1354 C C . LYS A 1 166 ? -1.602 9.074 -7.437 1.00 67.12 166 LYS A C 1
ATOM 1356 O O . LYS A 1 166 ? -2.585 9.279 -8.150 1.00 67.12 166 LYS A O 1
ATOM 1361 N N . CYS A 1 167 ? -1.665 8.406 -6.292 1.00 64.81 167 CYS A N 1
ATOM 1362 C CA . CYS A 1 167 ? -2.906 7.900 -5.730 1.00 64.81 167 CYS A CA 1
ATOM 1363 C C . CYS A 1 167 ? -3.654 9.091 -5.114 1.00 64.81 167 CYS A C 1
ATOM 1365 O O . CYS A 1 167 ? -3.553 9.365 -3.923 1.00 64.81 167 CYS A O 1
ATOM 1367 N N . THR A 1 168 ? -4.331 9.862 -5.968 1.00 58.97 168 THR A N 1
ATOM 1368 C CA . THR A 1 168 ? -5.112 11.032 -5.572 1.00 58.97 168 THR A CA 1
ATOM 1369 C C . THR A 1 168 ? -6.436 10.579 -4.979 1.00 58.97 168 THR A C 1
ATOM 1371 O O . THR A 1 168 ? -7.391 10.224 -5.676 1.00 58.97 168 THR A O 1
ATOM 1374 N N . CYS A 1 169 ? -6.508 10.595 -3.655 1.00 63.94 169 CYS A N 1
ATOM 1375 C CA . CYS A 1 169 ? -7.781 10.485 -2.975 1.00 63.94 169 CYS A CA 1
ATOM 1376 C C . CYS A 1 169 ? -8.528 11.809 -3.074 1.00 63.94 169 CYS A C 1
ATOM 1378 O O . CYS A 1 169 ? -8.248 12.751 -2.338 1.00 63.94 169 CYS A O 1
ATOM 1380 N N . ASN A 1 170 ? -9.529 11.843 -3.956 1.00 66.94 170 ASN A N 1
ATOM 1381 C CA . ASN A 1 170 ? -10.576 12.859 -3.936 1.00 66.94 170 ASN A CA 1
ATOM 1382 C C . ASN A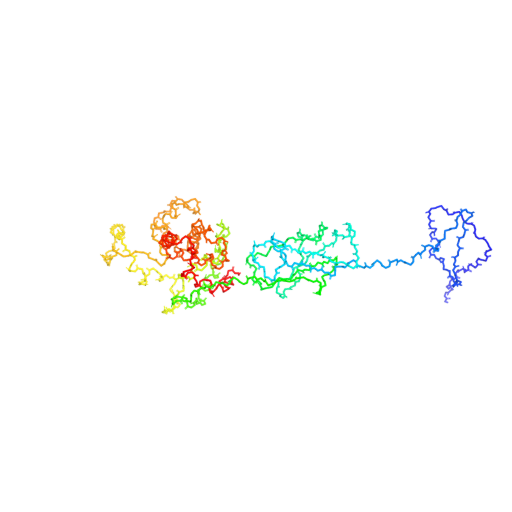 1 170 ? -11.420 12.648 -2.669 1.00 66.94 170 ASN A C 1
ATOM 1384 O O . ASN A 1 170 ? -12.451 11.971 -2.681 1.00 66.94 170 ASN A O 1
ATOM 1388 N N . CYS A 1 171 ? -10.896 13.170 -1.569 1.00 75.25 171 CYS A N 1
ATOM 1389 C CA . CYS A 1 171 ? -11.458 13.147 -0.235 1.00 75.25 171 CYS A CA 1
ATOM 1390 C C . CYS A 1 171 ? -12.042 14.520 0.090 1.00 75.25 171 CYS A C 1
ATOM 1392 O O . CYS A 1 171 ? -11.522 15.543 -0.351 1.00 75.25 171 CYS A O 1
ATOM 1394 N N . LEU A 1 172 ? -13.127 14.544 0.862 1.00 77.44 172 LEU A N 1
ATOM 1395 C CA . LEU A 1 172 ? -13.625 15.793 1.429 1.00 77.44 172 LEU A CA 1
ATOM 1396 C C . LEU A 1 172 ? -12.669 16.233 2.540 1.00 77.44 172 LEU A C 1
ATOM 1398 O O . LEU A 1 172 ? -12.207 15.388 3.308 1.00 77.44 172 LEU A O 1
ATOM 1402 N N . ASN A 1 173 ? -12.396 17.537 2.633 1.00 75.06 173 ASN A N 1
ATOM 1403 C CA . ASN A 1 173 ? -11.601 18.087 3.729 1.00 75.06 173 ASN A CA 1
ATOM 1404 C C . ASN A 1 173 ? -12.311 17.800 5.067 1.00 75.06 173 ASN A C 1
ATOM 1406 O O . ASN A 1 173 ? -13.459 18.226 5.242 1.00 75.06 173 ASN A O 1
ATOM 1410 N N . PRO A 1 174 ? -11.672 17.072 6.001 1.00 76.94 174 PRO A N 1
ATOM 1411 C CA . PRO A 1 174 ? -12.240 16.792 7.312 1.00 76.94 174 PRO A CA 1
ATOM 1412 C C . PRO A 1 174 ? -12.407 18.089 8.106 1.00 76.94 174 PRO A C 1
ATOM 1414 O O . PRO A 1 174 ? -11.508 18.926 8.118 1.00 76.94 174 PRO A O 1
ATOM 1417 N N . LYS A 1 175 ? -13.557 18.254 8.768 1.00 70.50 175 LYS A N 1
ATOM 1418 C CA . LYS A 1 175 ? -13.841 19.433 9.607 1.00 70.50 175 LYS A CA 1
ATOM 1419 C C . LYS A 1 175 ? -13.244 19.339 11.010 1.00 70.50 175 LYS A C 1
ATOM 1421 O O . LYS A 1 175 ? -13.029 20.357 11.650 1.00 70.50 175 LYS A O 1
ATOM 1426 N N . GLU A 1 176 ? -13.017 18.117 11.479 1.00 68.00 176 GLU A N 1
ATOM 1427 C CA . GLU A 1 176 ? -12.631 17.802 12.851 1.00 68.00 176 GLU A CA 1
ATOM 1428 C C . GLU A 1 176 ? -11.413 16.886 12.862 1.00 68.00 176 GLU A C 1
ATOM 1430 O O . GLU A 1 176 ? -11.252 16.023 11.989 1.00 68.00 176 GLU A O 1
ATOM 1435 N N . ASN A 1 177 ? -10.600 17.058 13.901 1.00 68.19 177 ASN A N 1
ATOM 1436 C CA . ASN A 1 177 ? -9.382 16.308 14.170 1.00 68.19 177 ASN A CA 1
ATOM 1437 C C . ASN A 1 177 ? -8.348 16.304 13.020 1.00 68.19 177 ASN A C 1
ATOM 1439 O O . ASN A 1 177 ? -7.713 15.291 12.734 1.00 68.19 177 ASN A O 1
ATOM 1443 N N . PHE A 1 178 ? -8.215 17.430 12.315 1.00 79.75 178 PHE A N 1
ATOM 1444 C CA . PHE A 1 178 ? -7.345 17.581 11.148 1.00 79.75 178 PHE A CA 1
ATOM 1445 C C . PHE A 1 178 ? -6.713 18.984 11.107 1.00 79.75 178 PHE A C 1
ATOM 1447 O O . PHE A 1 178 ? -7.431 19.952 11.359 1.00 79.75 178 PHE A O 1
ATOM 1454 N N . PRO A 1 179 ? -5.426 19.131 10.730 1.00 87.81 179 PRO A N 1
ATOM 1455 C CA . PRO A 1 179 ? -4.451 18.070 10.442 1.00 87.81 179 PRO A CA 1
ATOM 1456 C C . PRO A 1 179 ? -4.026 17.296 11.703 1.00 87.81 179 PRO A C 1
ATOM 1458 O O . PRO A 1 179 ? -4.396 17.650 12.820 1.00 87.81 179 PRO A O 1
ATOM 1461 N N . TYR A 1 180 ? -3.243 16.232 11.520 1.00 86.62 180 TYR A N 1
ATOM 1462 C CA . TYR A 1 180 ? -2.561 15.561 12.623 1.00 86.62 180 TYR A CA 1
ATOM 1463 C C . TYR A 1 180 ? -1.379 16.405 13.111 1.00 86.62 180 TYR A C 1
ATOM 1465 O O . TYR A 1 180 ? -0.647 17.005 12.318 1.00 86.62 180 TYR A O 1
ATOM 1473 N N . THR A 1 181 ? -1.201 16.438 14.426 1.00 86.44 181 THR A N 1
ATOM 1474 C CA . THR A 1 181 ? -0.102 17.114 15.119 1.00 86.44 181 THR A CA 1
ATOM 1475 C C . THR A 1 181 ? 1.201 16.322 15.020 1.00 86.44 181 THR A C 1
ATOM 1477 O O . THR A 1 181 ? 1.201 15.103 14.838 1.00 86.44 181 THR A O 1
ATOM 1480 N N . GLU A 1 182 ? 2.333 16.999 15.220 1.00 87.75 182 GLU A N 1
ATOM 1481 C CA . GLU A 1 182 ? 3.647 16.344 15.251 1.00 87.75 182 GLU A CA 1
ATOM 1482 C C . GLU A 1 182 ? 3.749 15.299 16.376 1.00 87.75 182 GLU A C 1
ATOM 1484 O O . GLU A 1 182 ? 4.344 14.243 16.188 1.00 87.75 182 GLU A O 1
ATOM 1489 N N . ASN A 1 183 ? 3.073 15.520 17.510 1.00 82.75 183 ASN A N 1
ATOM 1490 C CA . ASN A 1 183 ? 2.972 14.537 18.596 1.00 82.75 183 ASN A CA 1
ATOM 1491 C C . ASN A 1 183 ? 2.309 13.228 18.136 1.00 82.75 183 ASN A C 1
ATOM 1493 O O . ASN A 1 183 ? 2.757 12.147 18.515 1.00 82.75 183 ASN A O 1
ATOM 1497 N N . THR A 1 184 ? 1.302 13.310 17.261 1.00 84.06 184 THR A N 1
ATOM 1498 C CA . THR A 1 184 ? 0.655 12.130 16.664 1.00 84.06 184 THR A CA 1
ATOM 1499 C C . THR A 1 184 ? 1.636 11.360 15.775 1.00 84.06 184 THR A C 1
ATOM 1501 O O . THR A 1 184 ? 1.748 10.139 15.886 1.00 84.06 184 THR A O 1
ATOM 1504 N N . PHE A 1 185 ? 2.408 12.059 14.935 1.00 90.44 185 PHE A N 1
ATOM 1505 C CA . PHE A 1 185 ? 3.429 11.442 14.078 1.00 90.44 185 PHE A CA 1
ATOM 1506 C C . PHE A 1 185 ? 4.600 10.848 14.876 1.00 90.44 185 PHE A C 1
ATOM 1508 O O . PHE A 1 185 ? 5.050 9.742 14.571 1.00 90.44 185 PHE A O 1
ATOM 1515 N N . ASN A 1 186 ? 5.037 11.519 15.944 1.00 85.44 186 ASN A N 1
ATOM 1516 C CA . ASN A 1 186 ? 6.024 10.993 16.887 1.00 85.44 186 ASN A CA 1
ATOM 1517 C C . ASN A 1 186 ? 5.520 9.724 17.586 1.00 85.44 186 ASN A C 1
ATOM 1519 O O . ASN A 1 186 ? 6.275 8.759 17.706 1.00 85.44 186 ASN A O 1
ATOM 1523 N N . LYS A 1 187 ? 4.238 9.672 17.975 1.00 83.25 187 LYS A N 1
ATOM 1524 C CA . LYS A 1 187 ? 3.652 8.465 18.569 1.00 83.25 187 LYS A CA 1
ATOM 1525 C C . LYS A 1 187 ? 3.571 7.307 17.574 1.00 83.25 187 LYS A C 1
ATOM 1527 O O . LYS A 1 187 ? 3.921 6.189 17.942 1.00 83.25 187 LYS A O 1
ATOM 1532 N N . ILE A 1 188 ? 3.184 7.557 16.315 1.00 89.62 188 ILE A N 1
ATOM 1533 C CA . ILE A 1 188 ? 3.240 6.539 15.245 1.00 89.62 188 ILE A CA 1
ATOM 1534 C C . ILE A 1 188 ? 4.665 5.990 15.114 1.00 89.62 188 ILE A C 1
ATOM 1536 O O . ILE A 1 188 ? 4.836 4.777 15.025 1.00 89.62 188 ILE A O 1
ATOM 1540 N N . LYS A 1 189 ? 5.678 6.865 15.155 1.00 93.81 189 LYS A N 1
ATOM 1541 C CA . LYS A 1 189 ? 7.091 6.486 15.049 1.00 93.81 189 LYS A CA 1
ATOM 1542 C C . LYS A 1 189 ? 7.577 5.637 16.227 1.00 93.81 189 LYS A C 1
ATOM 1544 O O . LYS A 1 189 ? 8.263 4.644 16.008 1.00 93.81 189 LYS A O 1
ATOM 1549 N N . GLU A 1 190 ? 7.174 5.968 17.454 1.00 88.69 190 GLU A N 1
ATOM 1550 C CA . GLU A 1 190 ? 7.459 5.171 18.661 1.00 88.69 190 GLU A CA 1
ATOM 1551 C C . GLU A 1 190 ? 6.963 3.718 18.522 1.00 88.69 190 GLU A C 1
ATOM 1553 O O . GLU A 1 190 ? 7.665 2.775 18.887 1.00 88.69 190 GLU A O 1
ATOM 1558 N N . ILE A 1 191 ? 5.769 3.525 17.952 1.00 90.56 191 ILE A N 1
ATOM 1559 C CA . ILE A 1 191 ? 5.132 2.205 17.805 1.00 90.56 191 ILE A CA 1
ATOM 1560 C C . ILE A 1 191 ? 5.300 1.591 16.402 1.00 90.56 191 ILE A C 1
ATOM 1562 O O . ILE A 1 191 ? 4.728 0.533 16.128 1.00 90.56 191 ILE A O 1
ATOM 1566 N N . ALA A 1 192 ? 6.092 2.202 15.513 1.00 93.88 192 ALA A N 1
ATOM 1567 C CA . ALA A 1 192 ? 6.212 1.803 14.107 1.00 93.88 192 ALA A CA 1
ATOM 1568 C C . ALA A 1 192 ? 6.641 0.338 13.940 1.00 93.88 192 ALA A C 1
ATOM 1570 O O . ALA A 1 192 ? 6.084 -0.383 13.113 1.00 93.88 192 ALA A O 1
ATOM 1571 N N . THR A 1 193 ? 7.560 -0.147 14.780 1.00 96.50 193 THR A N 1
ATOM 1572 C CA . THR A 1 193 ? 7.994 -1.555 14.798 1.00 96.50 193 THR A CA 1
ATOM 1573 C C . THR A 1 193 ? 6.834 -2.516 15.075 1.00 96.50 193 THR A C 1
ATOM 1575 O O . THR A 1 193 ? 6.726 -3.549 14.415 1.00 96.50 193 THR A O 1
ATOM 1578 N N . LEU A 1 194 ? 5.928 -2.170 16.000 1.00 92.69 194 LEU A N 1
ATOM 1579 C CA . LEU A 1 194 ? 4.732 -2.968 16.293 1.00 92.69 194 LEU A CA 1
ATOM 1580 C C . LEU A 1 194 ? 3.729 -2.905 15.136 1.00 92.69 194 LEU A C 1
ATOM 1582 O O . LEU A 1 194 ? 3.176 -3.938 14.756 1.00 92.69 194 LEU A O 1
ATOM 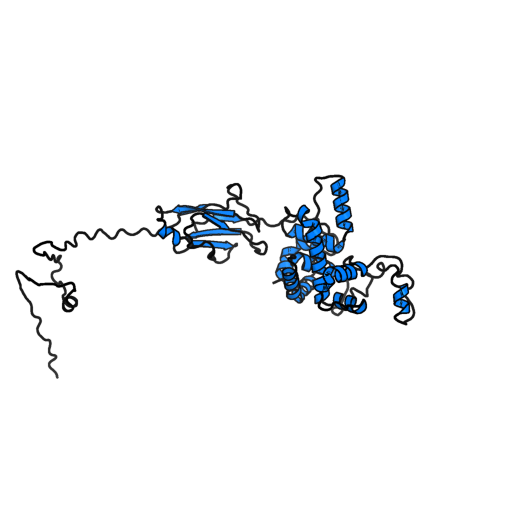1586 N N . ILE A 1 195 ? 3.520 -1.720 14.548 1.00 93.62 195 ILE A N 1
ATOM 1587 C CA . ILE A 1 195 ? 2.626 -1.548 13.393 1.00 93.62 195 ILE A CA 1
ATOM 1588 C C . ILE A 1 195 ? 3.118 -2.393 12.216 1.00 93.62 195 ILE A C 1
ATOM 1590 O O . ILE A 1 195 ? 2.339 -3.151 11.646 1.00 93.62 195 ILE A O 1
ATOM 1594 N N . ASN A 1 196 ? 4.406 -2.314 11.883 1.00 95.25 196 ASN A N 1
ATOM 1595 C CA . ASN A 1 196 ? 5.013 -3.072 10.791 1.00 95.25 196 ASN A CA 1
ATOM 1596 C C . ASN A 1 196 ? 5.001 -4.589 11.066 1.00 95.25 196 ASN A C 1
ATOM 1598 O O . ASN A 1 196 ? 4.713 -5.373 10.159 1.00 95.25 196 ASN A O 1
ATOM 1602 N N . TYR A 1 197 ? 5.225 -5.014 12.316 1.00 95.38 197 TYR A N 1
ATOM 1603 C CA . TYR A 1 197 ? 5.101 -6.417 12.724 1.00 95.38 197 TYR A CA 1
ATOM 1604 C C . TYR A 1 197 ? 3.683 -6.961 12.495 1.00 95.38 197 TYR A C 1
ATOM 1606 O O . TYR A 1 197 ? 3.511 -7.964 11.798 1.00 95.38 197 TYR A O 1
ATOM 1614 N N . TYR A 1 198 ? 2.655 -6.292 13.027 1.00 93.44 198 TYR A N 1
ATOM 1615 C CA . TYR A 1 198 ? 1.272 -6.759 12.904 1.00 93.44 198 TYR A CA 1
ATOM 1616 C C . TYR A 1 198 ? 0.701 -6.575 11.489 1.00 93.44 198 TYR A C 1
ATOM 1618 O O . TYR A 1 198 ? -0.017 -7.456 11.011 1.00 93.44 198 TYR A O 1
ATOM 1626 N N . SER A 1 199 ? 1.088 -5.50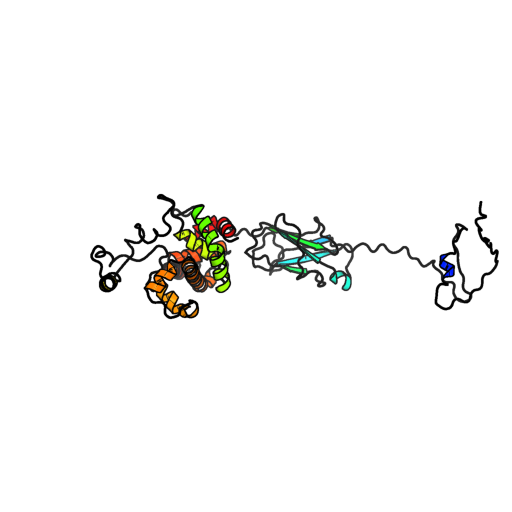5 10.785 1.00 94.94 199 SER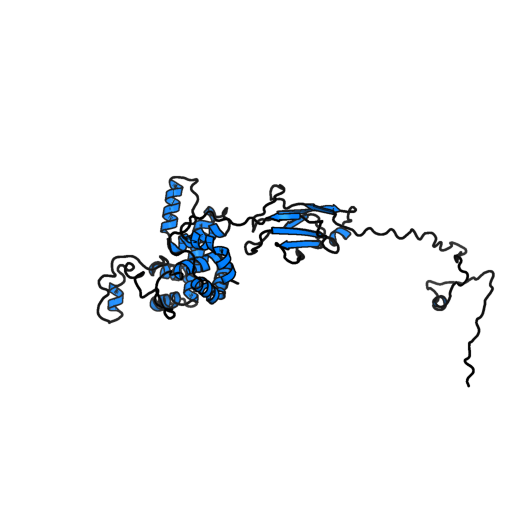 A N 1
ATOM 1627 C CA . SER A 1 199 ? 0.851 -5.316 9.346 1.00 94.94 199 SER A CA 1
ATOM 1628 C C . SER A 1 199 ? 1.303 -6.538 8.548 1.00 94.94 199 SER A C 1
ATOM 1630 O O . SER A 1 199 ? 0.509 -7.106 7.794 1.00 94.94 199 SER A O 1
ATOM 1632 N N . SER A 1 200 ? 2.545 -6.982 8.769 1.00 93.69 200 SER A N 1
ATOM 1633 C CA . SER A 1 200 ? 3.120 -8.152 8.106 1.00 93.69 200 SER A CA 1
ATOM 1634 C C . SER A 1 200 ? 2.395 -9.438 8.515 1.00 93.69 200 SER A C 1
ATOM 1636 O O . SER A 1 200 ? 1.855 -10.135 7.652 1.00 93.69 200 SER A O 1
ATOM 1638 N N . LYS A 1 201 ? 2.273 -9.701 9.830 1.00 93.19 201 LYS A N 1
ATOM 1639 C CA . LYS A 1 201 ? 1.625 -10.906 10.386 1.00 93.19 201 LYS A CA 1
ATOM 1640 C C . LYS A 1 201 ? 0.227 -11.138 9.802 1.00 93.19 201 LYS A C 1
ATOM 1642 O O . LYS A 1 201 ? -0.132 -12.272 9.496 1.00 93.19 201 LYS A O 1
ATOM 1647 N N . TYR A 1 202 ? -0.563 -10.076 9.644 1.00 90.62 202 TYR A N 1
ATOM 1648 C CA . TYR A 1 202 ? -1.958 -10.183 9.220 1.00 90.62 202 TYR A CA 1
ATOM 1649 C C . TYR A 1 202 ? -2.234 -9.795 7.763 1.00 90.62 202 TYR A C 1
ATOM 1651 O O . TYR A 1 202 ? -3.387 -9.919 7.343 1.00 90.62 202 TYR A O 1
ATOM 1659 N N . SER A 1 203 ? -1.219 -9.382 6.992 1.00 93.31 203 SER A N 1
ATOM 1660 C CA . SER A 1 203 ? -1.361 -8.851 5.620 1.00 93.31 203 SER A CA 1
ATOM 1661 C C . SER A 1 203 ? -2.306 -7.638 5.534 1.00 93.31 203 SER A C 1
ATOM 1663 O O . SER A 1 203 ? -3.186 -7.541 4.674 1.00 93.31 203 SER A O 1
ATOM 1665 N N . VAL A 1 204 ? -2.110 -6.705 6.467 1.00 93.06 204 VAL A N 1
ATOM 1666 C CA . VAL A 1 204 ? -2.922 -5.496 6.666 1.00 93.06 204 VAL A CA 1
ATOM 1667 C C . VAL A 1 204 ? -2.095 -4.249 6.315 1.00 93.06 204 VAL A C 1
ATOM 1669 O O . VAL A 1 204 ? -0.930 -4.191 6.707 1.00 93.06 204 VAL A O 1
ATOM 1672 N N . PRO A 1 205 ? -2.634 -3.216 5.633 1.00 94.44 205 PRO A N 1
ATOM 1673 C CA . PRO A 1 205 ? -1.877 -1.997 5.343 1.00 94.44 205 PRO A CA 1
ATOM 1674 C C . PRO A 1 205 ? -1.435 -1.257 6.617 1.00 94.44 205 PRO A C 1
ATOM 1676 O O . PRO A 1 205 ? -2.273 -0.752 7.366 1.00 94.44 205 PRO A O 1
ATOM 1679 N N . ALA A 1 206 ? -0.120 -1.123 6.822 1.00 95.06 206 ALA A N 1
ATOM 1680 C CA . ALA A 1 206 ? 0.475 -0.375 7.937 1.00 95.06 206 ALA A CA 1
ATOM 1681 C C . ALA A 1 206 ? -0.091 1.052 8.073 1.00 95.06 206 ALA A C 1
ATOM 1683 O O . ALA A 1 206 ? -0.397 1.491 9.178 1.00 95.06 206 ALA A O 1
ATOM 1684 N N . VAL A 1 207 ? -0.330 1.742 6.950 1.00 94.94 207 VAL A N 1
ATOM 1685 C CA . VAL A 1 207 ? -0.937 3.086 6.916 1.00 94.94 207 VAL A CA 1
ATOM 1686 C C . VAL A 1 207 ? -2.361 3.103 7.482 1.00 94.94 207 VAL A C 1
ATOM 1688 O O . VAL A 1 207 ? -2.735 4.067 8.142 1.00 94.94 207 VAL A O 1
ATOM 1691 N N . ALA A 1 208 ? -3.162 2.053 7.269 1.00 94.75 208 ALA A N 1
ATOM 1692 C CA . ALA A 1 208 ? -4.516 1.982 7.822 1.00 94.75 208 ALA A CA 1
ATOM 1693 C C . ALA A 1 208 ? -4.496 1.733 9.339 1.00 94.75 208 ALA A C 1
ATOM 1695 O O . ALA A 1 208 ? -5.304 2.312 10.061 1.00 94.75 208 ALA A O 1
ATOM 1696 N N . ILE A 1 209 ? -3.548 0.930 9.835 1.00 93.19 209 ILE A N 1
ATOM 1697 C CA . ILE A 1 209 ? -3.332 0.724 11.277 1.00 93.19 209 ILE A CA 1
ATOM 1698 C C . ILE A 1 209 ? -2.868 2.040 11.917 1.00 93.19 209 ILE A C 1
ATOM 1700 O O . ILE A 1 209 ? -3.521 2.552 12.823 1.00 93.19 209 ILE A O 1
ATOM 1704 N N . ALA A 1 210 ? -1.791 2.630 11.390 1.00 93.75 210 ALA A N 1
ATOM 1705 C CA . ALA A 1 210 ? -1.227 3.891 11.862 1.00 93.75 210 ALA A CA 1
ATOM 1706 C C . ALA A 1 210 ? -2.240 5.039 11.812 1.00 93.75 210 ALA A C 1
ATOM 1708 O O . ALA A 1 210 ? -2.346 5.800 12.762 1.00 93.75 210 ALA A O 1
ATOM 1709 N N . GLY A 1 211 ? -3.016 5.138 10.731 1.00 91.44 211 GLY A N 1
ATOM 1710 C CA . GLY A 1 211 ? -4.054 6.148 10.560 1.00 91.44 211 GLY A CA 1
ATOM 1711 C C . GLY A 1 211 ? -5.261 5.971 11.483 1.00 91.44 211 GLY A C 1
ATOM 1712 O O . GLY A 1 211 ? -5.832 6.962 11.922 1.00 91.44 211 GLY A O 1
ATOM 1713 N N . SER A 1 212 ? -5.618 4.728 11.823 1.00 89.25 212 SER A N 1
ATOM 1714 C CA . SER A 1 212 ? -6.639 4.461 12.847 1.00 89.25 212 SER A CA 1
ATOM 1715 C C . SER A 1 212 ? -6.166 4.945 14.212 1.00 89.25 212 SER A C 1
ATOM 1717 O O . SER A 1 212 ? -6.896 5.645 14.894 1.00 89.25 212 SER A O 1
ATOM 1719 N N . ILE A 1 213 ? -4.913 4.647 14.568 1.00 86.50 213 ILE A N 1
ATOM 1720 C CA . ILE A 1 213 ? -4.293 5.108 15.816 1.00 86.50 213 ILE A CA 1
ATOM 1721 C C . ILE A 1 213 ? -4.120 6.641 15.813 1.00 86.50 213 ILE A C 1
ATOM 1723 O O . ILE A 1 213 ? -4.338 7.286 16.833 1.00 86.50 213 ILE A O 1
ATOM 1727 N N . ALA A 1 214 ? -3.794 7.247 14.669 1.00 86.12 214 ALA A N 1
ATOM 1728 C CA . ALA A 1 214 ? -3.661 8.697 14.520 1.00 86.12 214 ALA A CA 1
ATOM 1729 C C . ALA A 1 214 ? -4.970 9.451 14.804 1.00 86.12 214 ALA A C 1
ATOM 1731 O O . ALA A 1 214 ? -4.946 10.498 15.444 1.00 86.12 214 ALA A O 1
ATOM 1732 N N . ASP A 1 215 ? -6.104 8.902 14.358 1.00 77.94 215 ASP A N 1
ATOM 1733 C CA . ASP A 1 215 ? -7.438 9.455 14.619 1.00 77.94 215 ASP A CA 1
ATOM 1734 C C . ASP A 1 215 ? -7.842 9.400 16.107 1.00 77.94 215 ASP A C 1
ATOM 1736 O O . ASP A 1 215 ? -8.713 10.176 16.503 1.00 77.94 215 ASP A O 1
ATOM 1740 N N . GLU A 1 216 ? -7.209 8.537 16.916 1.00 69.50 216 GLU A N 1
ATOM 1741 C CA . GLU A 1 216 ? -7.381 8.466 18.379 1.00 69.50 216 GLU A CA 1
ATOM 1742 C C . GLU A 1 216 ? -6.408 9.402 19.125 1.00 69.50 216 GLU A C 1
ATOM 1744 O O . GLU A 1 216 ? -6.800 10.066 20.080 1.00 69.50 216 GLU A O 1
ATOM 1749 N N . TYR A 1 217 ? -5.134 9.450 18.707 1.00 69.44 217 TYR A N 1
ATOM 1750 C CA . TYR A 1 217 ? -4.076 10.206 19.399 1.00 69.44 217 TYR A CA 1
ATOM 1751 C C . TYR A 1 217 ? -4.047 11.697 19.078 1.00 69.44 217 TYR A C 1
ATOM 1753 O O .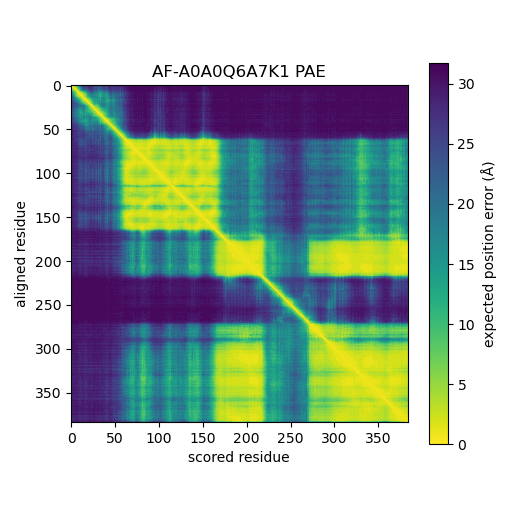 TYR A 1 217 ? -3.487 12.475 19.854 1.00 69.44 217 TYR A O 1
ATOM 1761 N N . ASN A 1 218 ? -4.599 12.112 17.940 1.00 68.94 218 ASN A N 1
ATOM 1762 C CA . ASN A 1 218 ? -4.662 13.526 17.628 1.00 68.94 218 ASN A CA 1
ATOM 1763 C C . ASN A 1 218 ? -5.769 14.177 18.466 1.00 68.94 218 ASN A C 1
ATOM 1765 O O . ASN A 1 218 ? -6.950 13.879 18.302 1.00 68.94 218 ASN A O 1
ATOM 1769 N N . ILE A 1 219 ? -5.369 15.062 19.375 1.00 57.66 219 ILE A N 1
ATOM 1770 C CA . ILE A 1 219 ? -6.245 15.913 20.180 1.00 57.66 219 ILE A CA 1
ATOM 1771 C C . ILE A 1 219 ? -5.684 17.326 20.020 1.00 57.66 219 ILE A C 1
ATOM 1773 O O . ILE A 1 219 ? -4.519 17.572 20.325 1.00 57.66 219 ILE A O 1
ATOM 1777 N N . ILE A 1 220 ? -6.473 18.231 19.436 1.00 46.81 220 ILE A N 1
ATOM 1778 C CA . ILE A 1 220 ? -5.979 19.541 18.965 1.00 46.81 220 ILE A CA 1
ATOM 1779 C C . ILE A 1 220 ? -6.078 20.638 20.047 1.00 46.81 220 ILE A C 1
ATOM 1781 O O . ILE A 1 220 ? -5.474 21.693 19.880 1.00 46.81 220 ILE A O 1
ATOM 1785 N N . ASN A 1 221 ? -6.764 20.390 21.170 1.00 35.56 221 ASN A N 1
ATOM 1786 C CA . ASN A 1 221 ? -6.903 21.346 22.274 1.00 35.56 221 ASN A CA 1
ATOM 1787 C C . ASN A 1 221 ? -6.557 20.735 23.644 1.00 35.56 221 ASN A C 1
ATOM 1789 O O . ASN A 1 221 ? -6.823 19.562 23.891 1.00 35.56 221 ASN A O 1
ATOM 1793 N N . GLU A 1 222 ? -6.069 21.619 24.518 1.00 37.47 222 GLU A N 1
ATOM 1794 C CA . GLU A 1 222 ? -5.709 21.452 25.938 1.00 37.47 222 GLU A CA 1
ATOM 1795 C C . GLU A 1 222 ? -4.355 20.808 26.283 1.00 37.47 222 GLU A C 1
ATOM 1797 O O . GLU A 1 222 ? -3.679 20.186 25.465 1.00 37.47 222 GLU A O 1
ATOM 1802 N N . SER A 1 223 ? -3.884 21.166 27.481 1.00 33.34 223 SER A N 1
ATOM 1803 C CA . SER A 1 223 ? -2.477 21.405 27.795 1.00 33.34 223 SER A CA 1
ATOM 1804 C C . SER A 1 223 ? -1.720 20.225 28.413 1.00 33.34 223 SER A C 1
ATOM 1806 O O . SER A 1 223 ? -2.280 19.244 28.897 1.00 33.34 223 SER A O 1
ATOM 1808 N N . ASP A 1 224 ? -0.404 20.435 28.453 1.00 32.69 224 ASP A N 1
ATOM 1809 C CA . ASP A 1 224 ? 0.602 19.776 29.282 1.00 32.69 224 ASP A CA 1
ATOM 1810 C C . ASP A 1 224 ? 1.099 18.374 28.894 1.00 32.69 224 ASP A C 1
ATOM 1812 O O . ASP A 1 224 ? 0.448 17.330 28.978 1.00 32.69 224 ASP A O 1
ATOM 1816 N N . SER A 1 225 ? 2.396 18.380 28.587 1.00 35.97 225 SER A N 1
ATOM 1817 C CA . SER A 1 225 ? 3.315 17.257 28.693 1.00 35.97 225 SER A CA 1
ATOM 1818 C C . SER A 1 225 ? 3.187 16.555 30.053 1.00 35.97 225 SER A C 1
ATOM 1820 O O . SER A 1 225 ? 3.683 17.054 31.061 1.00 35.97 225 SER A O 1
ATOM 1822 N N . GLY A 1 226 ? 2.560 15.376 30.069 1.00 33.25 226 GLY A N 1
ATOM 1823 C CA . GLY A 1 226 ? 2.427 14.541 31.273 1.00 33.25 226 GLY A CA 1
ATOM 1824 C C . GLY A 1 226 ? 1.318 13.484 31.216 1.00 33.25 226 GLY A C 1
ATOM 1825 O O . GLY A 1 226 ? 1.361 12.502 31.951 1.00 33.25 226 GLY A O 1
ATOM 1826 N N . LYS A 1 227 ? 0.342 13.638 30.314 1.00 35.00 227 LYS A N 1
ATOM 1827 C CA . LYS A 1 227 ? -0.898 12.843 30.287 1.00 35.00 227 LYS A CA 1
ATOM 1828 C C . LYS A 1 227 ? -0.873 11.625 29.339 1.00 35.00 227 LYS A C 1
ATOM 1830 O O . LYS A 1 227 ? -1.675 11.533 28.414 1.00 35.00 227 LYS A O 1
ATOM 1835 N N . PHE A 1 228 ? -0.005 10.633 29.580 1.00 36.69 228 PHE A N 1
ATOM 1836 C CA . PHE A 1 228 ? -0.051 9.359 28.820 1.00 36.69 228 PHE A CA 1
ATOM 1837 C C . PHE A 1 228 ? -1.270 8.467 29.178 1.00 36.69 228 PHE A C 1
ATOM 1839 O O . PHE A 1 228 ? -1.468 7.422 28.563 1.00 36.69 228 PHE A O 1
ATOM 1846 N N . ILE A 1 229 ? -2.107 8.869 30.150 1.00 36.69 229 ILE A N 1
ATOM 1847 C CA . ILE A 1 229 ? -3.326 8.149 30.572 1.00 36.69 229 ILE A CA 1
ATOM 1848 C C . ILE A 1 229 ? -4.496 9.125 30.861 1.00 36.69 229 ILE A C 1
ATOM 1850 O O . ILE A 1 229 ? -5.100 9.064 31.924 1.00 36.69 229 ILE A O 1
ATOM 1854 N N . ASN A 1 230 ? -4.865 10.012 29.921 1.00 31.41 230 ASN A N 1
ATOM 1855 C CA . ASN A 1 230 ? -6.102 10.824 30.053 1.00 31.41 230 ASN A CA 1
ATOM 1856 C C . ASN A 1 230 ? -7.231 10.457 29.078 1.00 31.41 230 ASN A C 1
ATOM 1858 O O . ASN A 1 230 ? -8.375 10.836 29.313 1.00 31.41 230 ASN A O 1
ATOM 1862 N N . TRP A 1 231 ? -6.964 9.615 28.073 1.00 37.66 231 TRP A N 1
ATOM 1863 C CA . TRP A 1 231 ? -7.977 9.079 27.145 1.00 37.66 231 TRP A CA 1
ATOM 1864 C C . TRP A 1 231 ? -9.129 8.311 27.832 1.00 37.66 231 TRP A C 1
ATOM 1866 O O . TRP A 1 231 ? -10.210 8.182 27.266 1.00 37.66 231 TRP A O 1
ATOM 1876 N N . LEU A 1 232 ? -8.914 7.820 29.059 1.00 34.69 232 LEU A N 1
ATOM 1877 C CA . LEU A 1 232 ? -9.923 7.124 29.869 1.00 34.69 232 LEU A CA 1
ATOM 1878 C C . LEU A 1 232 ? -10.500 7.958 31.026 1.00 34.69 232 LEU A C 1
ATOM 1880 O O . LEU A 1 232 ? -11.371 7.445 31.725 1.00 34.69 232 LEU A O 1
ATOM 1884 N N . GLN A 1 233 ? -10.022 9.185 31.263 1.00 34.88 233 GLN A N 1
ATOM 1885 C CA . GLN A 1 233 ? -10.412 9.976 32.443 1.00 34.88 233 GLN A CA 1
ATOM 1886 C C . GLN A 1 233 ? -11.103 11.307 32.121 1.00 34.88 233 GLN A C 1
ATOM 1888 O O . GLN A 1 233 ? -12.008 11.667 32.869 1.00 34.88 233 GLN A O 1
ATOM 1893 N N . ASP A 1 234 ? -10.779 11.976 31.007 1.00 28.36 234 ASP A N 1
ATOM 1894 C CA . ASP A 1 234 ? -11.344 13.301 30.702 1.00 28.36 234 ASP A CA 1
ATOM 1895 C C . ASP A 1 234 ? -12.404 13.230 29.567 1.00 28.36 234 ASP A C 1
ATOM 1897 O O . ASP A 1 234 ? -12.095 13.070 28.384 1.00 28.36 234 ASP A O 1
ATOM 1901 N N . ASP A 1 235 ? -13.677 13.321 29.971 1.00 32.56 235 ASP A N 1
ATOM 1902 C CA . ASP A 1 235 ? -14.911 13.734 29.264 1.00 32.56 235 ASP A CA 1
ATOM 1903 C C . ASP A 1 235 ? -15.368 13.121 27.920 1.00 32.56 235 ASP A C 1
ATOM 1905 O O . ASP A 1 235 ? -16.570 13.146 27.641 1.00 32.56 235 ASP A O 1
ATOM 1909 N N . ILE A 1 236 ? -14.527 12.470 27.112 1.00 33.62 236 ILE A N 1
ATOM 1910 C CA . ILE A 1 236 ? -15.000 11.795 25.875 1.00 33.62 236 ILE A CA 1
ATOM 1911 C C . ILE A 1 236 ? -15.622 10.412 26.183 1.00 33.62 236 ILE A C 1
ATOM 1913 O O . ILE A 1 236 ? -16.306 9.817 25.354 1.00 33.62 236 ILE A O 1
ATOM 1917 N N . VAL A 1 237 ? -15.445 9.908 27.408 1.00 32.72 237 VAL A N 1
ATOM 1918 C CA . VAL A 1 237 ? -15.858 8.559 27.846 1.00 32.72 237 VAL A CA 1
ATOM 1919 C C . VAL A 1 237 ? -17.119 8.569 28.738 1.00 32.72 237 VAL A C 1
ATOM 1921 O O . VAL A 1 237 ? -17.694 7.521 29.014 1.00 32.72 237 VAL A O 1
ATOM 1924 N N . ILE A 1 238 ? -17.623 9.739 29.150 1.00 30.89 238 ILE A N 1
ATOM 1925 C CA . ILE A 1 238 ? -18.732 9.827 30.125 1.00 30.89 238 ILE A CA 1
ATOM 1926 C C . ILE A 1 238 ? -20.121 9.725 29.474 1.00 30.89 238 ILE A C 1
ATOM 1928 O O . ILE A 1 238 ? -21.017 9.102 30.038 1.00 30.89 238 ILE A O 1
ATOM 1932 N N . ASN A 1 239 ? -20.294 10.196 28.235 1.00 29.64 239 ASN A N 1
ATOM 1933 C CA . ASN A 1 239 ? -21.496 9.903 27.430 1.00 29.64 239 ASN A CA 1
ATOM 1934 C C . ASN A 1 239 ? -21.469 8.479 26.819 1.00 29.64 239 ASN A C 1
ATOM 1936 O O . ASN A 1 239 ? -22.072 8.238 25.770 1.00 29.64 239 ASN A O 1
ATOM 1940 N N . PHE A 1 240 ? -20.720 7.567 27.460 1.00 34.34 240 PHE A N 1
ATOM 1941 C CA . PHE A 1 240 ? -20.162 6.345 26.880 1.00 34.34 240 PHE A CA 1
ATOM 1942 C C . PHE A 1 240 ? -19.984 5.167 27.915 1.00 34.34 240 PHE A C 1
ATOM 1944 O O . PHE A 1 240 ? -18.946 4.506 27.925 1.00 34.34 240 PHE A O 1
ATOM 1951 N N . MET A 1 241 ? -21.016 4.866 28.737 1.00 27.47 241 MET A N 1
ATOM 1952 C CA . MET A 1 241 ? -21.449 3.504 29.178 1.00 27.47 241 MET A CA 1
ATOM 1953 C C . MET A 1 241 ? -23.014 3.301 29.224 1.00 27.47 241 MET A C 1
ATOM 1955 O O . MET A 1 241 ? -23.723 4.175 29.744 1.00 27.47 241 MET A O 1
ATOM 1959 N N . PRO A 1 242 ? -23.598 2.144 28.776 1.00 26.08 242 PRO A N 1
ATOM 1960 C CA . PRO A 1 242 ? -24.816 1.598 29.418 1.00 26.08 242 PRO A CA 1
ATOM 1961 C C . PRO A 1 242 ? -24.755 0.166 30.005 1.00 26.08 242 PRO A C 1
ATOM 1963 O O . PRO A 1 242 ? -24.128 -0.739 29.464 1.00 26.08 242 PRO A O 1
ATOM 1966 N N . ASN A 1 243 ? -25.523 -0.041 31.084 1.00 30.53 243 ASN A N 1
ATOM 1967 C CA . ASN A 1 243 ? -25.842 -1.281 31.821 1.00 30.53 243 ASN A CA 1
ATOM 1968 C C . ASN A 1 243 ? -24.725 -2.197 32.374 1.00 30.53 243 ASN A C 1
ATOM 1970 O O . ASN A 1 243 ? -25.054 -3.079 33.161 1.00 30.53 243 ASN A O 1
ATOM 1974 N N . PHE A 1 244 ? -23.436 -1.985 32.090 1.00 32.97 244 PHE A N 1
ATOM 1975 C CA . PHE A 1 244 ? -22.352 -2.748 32.750 1.00 32.97 244 PHE A CA 1
ATOM 1976 C C . PHE A 1 244 ? -22.026 -2.260 34.179 1.00 32.97 244 PHE A C 1
ATOM 1978 O O . PHE A 1 244 ? -21.596 -3.044 35.022 1.00 32.97 244 PHE A O 1
ATOM 1985 N N . ALA A 1 245 ? -22.270 -0.978 34.479 1.00 31.44 245 ALA A N 1
ATOM 1986 C CA . ALA A 1 245 ? -21.882 -0.359 35.751 1.00 31.44 245 ALA A CA 1
ATOM 1987 C C . ALA A 1 245 ? -22.498 -1.024 37.003 1.00 31.44 245 ALA A C 1
ATOM 1989 O O . ALA A 1 245 ? -21.902 -0.961 38.070 1.00 31.44 245 ALA A O 1
ATOM 1990 N N . ILE A 1 246 ? -23.648 -1.697 36.873 1.00 29.12 246 ILE A N 1
ATOM 1991 C CA . ILE A 1 246 ? -24.372 -2.316 38.000 1.00 29.12 246 ILE A CA 1
ATOM 1992 C C . ILE A 1 246 ? -23.632 -3.546 38.556 1.00 29.12 246 ILE A C 1
ATOM 1994 O O . ILE A 1 246 ? -23.691 -3.806 39.752 1.00 29.12 246 ILE A O 1
ATOM 1998 N N . GLU A 1 247 ? -22.923 -4.299 37.714 1.00 32.06 247 GLU A N 1
ATOM 1999 C CA . GLU A 1 247 ? -22.244 -5.539 38.127 1.00 32.06 247 GLU A CA 1
ATOM 2000 C C . GLU A 1 247 ? -20.791 -5.280 38.575 1.00 32.06 247 GLU A C 1
ATOM 2002 O O . GLU A 1 247 ? -20.242 -5.999 39.409 1.00 32.06 247 GLU A O 1
ATOM 2007 N N . PHE A 1 248 ? -20.175 -4.206 38.068 1.00 32.84 248 PHE A N 1
ATOM 2008 C CA . PHE A 1 248 ? -18.803 -3.815 38.406 1.00 32.84 248 PHE A CA 1
ATOM 2009 C C . PHE A 1 248 ? -18.697 -3.152 39.793 1.00 32.84 248 PHE A C 1
ATOM 2011 O O . PHE A 1 248 ? -17.758 -3.443 40.535 1.00 32.84 248 PHE A O 1
ATOM 2018 N N . ASP A 1 249 ? -19.692 -2.338 40.171 1.00 27.84 249 ASP A N 1
ATOM 2019 C CA . ASP A 1 249 ? -19.801 -1.674 41.488 1.00 27.84 249 ASP A CA 1
ATOM 2020 C C . ASP A 1 249 ? -19.979 -2.688 42.643 1.00 27.84 249 ASP A C 1
ATOM 2022 O O . ASP A 1 249 ? -19.611 -2.428 43.786 1.00 27.84 249 ASP A O 1
ATOM 2026 N N . VAL A 1 250 ? -20.485 -3.893 42.336 1.00 32.50 250 VAL A N 1
ATOM 2027 C CA . VAL A 1 250 ? -20.631 -5.010 43.289 1.00 32.50 250 VAL A CA 1
ATOM 2028 C C . VAL A 1 250 ? -19.312 -5.763 43.512 1.00 32.50 250 VAL A C 1
ATOM 2030 O O . VAL A 1 250 ? -19.088 -6.296 44.598 1.00 32.50 250 VAL A O 1
ATOM 2033 N N . TYR A 1 251 ? -18.427 -5.822 42.510 1.00 33.75 251 TYR A N 1
ATOM 2034 C CA . TYR A 1 251 ? -17.180 -6.600 42.585 1.00 33.75 251 TYR A CA 1
ATOM 2035 C C . TYR A 1 251 ? -15.980 -5.792 43.108 1.00 33.75 251 TYR A C 1
ATOM 2037 O O . TYR A 1 251 ? -15.039 -6.364 43.658 1.00 33.75 251 TYR A O 1
ATOM 2045 N N . ILE A 1 252 ? -15.999 -4.463 42.961 1.00 33.22 252 ILE A N 1
ATOM 2046 C CA . ILE A 1 252 ? -14.989 -3.560 43.525 1.00 33.22 252 ILE A CA 1
ATOM 2047 C C . ILE A 1 252 ? -15.672 -2.663 44.555 1.00 33.22 252 ILE A C 1
ATOM 2049 O O . ILE A 1 252 ? -16.174 -1.595 44.223 1.00 33.22 252 ILE A O 1
ATOM 2053 N N . GLY A 1 253 ? -15.681 -3.099 45.818 1.00 31.02 253 GLY A N 1
ATOM 2054 C CA . GLY A 1 253 ? -16.263 -2.326 46.916 1.00 31.02 253 GLY A CA 1
ATOM 2055 C C . GLY A 1 253 ? -15.594 -0.955 47.062 1.00 31.02 253 GLY A C 1
ATOM 2056 O O . GLY A 1 253 ? -14.474 -0.862 47.562 1.00 31.02 253 GLY A O 1
ATOM 2057 N N . GLY A 1 254 ? -16.280 0.103 46.623 1.00 30.28 254 GLY A N 1
ATOM 2058 C CA . GLY A 1 254 ? -15.725 1.457 46.556 1.00 30.28 254 GLY A CA 1
ATOM 2059 C C . GLY A 1 254 ? -16.777 2.501 46.183 1.00 30.28 254 GLY A C 1
ATOM 2060 O O . GLY A 1 254 ? -16.946 2.846 45.023 1.00 30.28 254 GLY A O 1
ATOM 2061 N N . THR A 1 255 ? -17.472 3.010 47.197 1.00 31.47 255 THR A N 1
ATOM 2062 C CA . THR A 1 255 ? -18.598 3.955 47.120 1.00 31.47 255 THR A CA 1
ATOM 2063 C C . THR A 1 255 ? -18.493 5.108 46.103 1.00 31.47 255 THR A C 1
ATOM 2065 O O . THR A 1 255 ? -17.569 5.914 46.161 1.00 31.47 255 THR A O 1
ATOM 2068 N N . SER A 1 256 ? -19.598 5.276 45.365 1.00 36.12 256 SER A N 1
ATOM 2069 C CA . SER A 1 256 ? -20.244 6.544 44.965 1.00 36.12 256 SER A CA 1
ATOM 2070 C C . SER A 1 256 ? -19.580 7.464 43.919 1.00 36.12 256 SER A C 1
ATOM 2072 O O . SER A 1 256 ? -18.792 8.353 44.226 1.00 36.12 256 SER A O 1
ATOM 2074 N N . LYS A 1 257 ? -20.087 7.351 42.675 1.00 31.69 257 LYS A N 1
ATOM 2075 C CA . LYS A 1 257 ? -20.521 8.457 41.764 1.00 31.69 257 LYS A CA 1
ATOM 2076 C C . LYS A 1 257 ? -20.933 7.979 40.352 1.00 31.69 257 LYS A C 1
ATOM 2078 O O . LYS A 1 257 ? -21.270 8.798 39.504 1.00 31.69 257 LYS A O 1
ATOM 2083 N N . LEU A 1 258 ? -20.984 6.667 40.107 1.00 33.81 258 LEU A N 1
ATOM 2084 C CA . LEU A 1 258 ? -21.261 6.052 38.796 1.00 33.81 258 LEU A CA 1
ATOM 2085 C C . LEU A 1 258 ? -22.751 5.803 38.460 1.00 33.81 258 LEU A C 1
ATOM 2087 O O . LEU A 1 258 ? -23.057 5.228 37.417 1.00 33.81 258 LEU A O 1
ATOM 2091 N N . ASN A 1 259 ? -23.697 6.294 39.271 1.00 30.70 259 ASN A N 1
ATOM 2092 C CA . ASN A 1 259 ? -25.137 5.988 39.148 1.00 30.70 259 ASN A CA 1
ATOM 2093 C C . ASN A 1 259 ? -25.841 6.467 37.854 1.00 30.70 259 ASN A C 1
ATOM 2095 O O . ASN A 1 259 ? -27.001 6.119 37.650 1.00 30.70 259 ASN A O 1
ATOM 2099 N N . ASN A 1 260 ? -25.170 7.219 36.972 1.00 33.97 260 ASN A N 1
ATOM 2100 C CA . ASN A 1 260 ? -25.710 7.643 35.668 1.00 33.97 260 ASN A CA 1
ATOM 2101 C C . ASN A 1 260 ? -25.090 6.908 34.458 1.00 33.97 260 ASN A C 1
ATOM 2103 O O . ASN A 1 260 ? -25.557 7.083 33.334 1.00 33.97 260 ASN A O 1
ATOM 2107 N N . ALA A 1 261 ? -24.080 6.055 34.662 1.00 35.44 261 ALA A N 1
ATOM 2108 C CA . ALA A 1 261 ? -23.319 5.376 33.602 1.00 35.44 261 ALA A CA 1
ATOM 2109 C C . ALA A 1 261 ? -24.034 4.133 33.018 1.00 35.44 261 ALA A C 1
ATOM 2111 O O . ALA A 1 261 ? -23.406 3.142 32.639 1.00 35.44 261 ALA A O 1
ATOM 2112 N N . THR A 1 262 ? -25.370 4.147 32.988 1.00 35.84 262 THR A N 1
ATOM 2113 C CA . THR A 1 262 ? -26.196 3.012 32.557 1.00 35.84 262 THR A CA 1
ATOM 2114 C C . THR A 1 262 ? -27.009 3.265 31.281 1.00 35.84 262 THR A C 1
ATOM 2116 O O . THR A 1 262 ? -27.743 2.362 30.882 1.00 35.84 262 THR A O 1
ATOM 2119 N N . LYS A 1 263 ? -26.840 4.397 30.561 1.00 35.88 263 LYS A N 1
ATOM 2120 C CA . LYS A 1 263 ? -27.650 4.697 29.350 1.00 35.88 263 LYS A CA 1
ATOM 2121 C C . LYS A 1 263 ? -27.007 5.224 28.041 1.00 35.88 263 LYS A C 1
ATOM 2123 O O . LYS A 1 263 ? -27.747 5.250 27.059 1.00 35.88 263 LYS A O 1
ATOM 2128 N N . HIS A 1 264 ? -25.710 5.540 27.913 1.00 33.22 264 HIS A N 1
ATOM 2129 C CA . HIS A 1 264 ? -25.156 6.135 26.657 1.00 33.22 264 HIS A CA 1
ATOM 2130 C C . HIS A 1 264 ? -23.768 5.580 26.267 1.00 33.22 264 HIS A C 1
ATOM 2132 O O . HIS A 1 264 ? -22.993 5.474 27.179 1.00 33.22 264 HIS A O 1
ATOM 2138 N N . ASP A 1 265 ? -23.473 5.229 24.984 1.00 33.12 265 ASP A N 1
ATOM 2139 C CA . ASP A 1 265 ? -22.696 4.048 24.438 1.00 33.12 265 ASP A CA 1
ATOM 2140 C C . ASP A 1 265 ? -21.269 3.661 24.976 1.00 33.12 265 ASP A C 1
ATOM 2142 O O . ASP A 1 265 ? -21.211 3.270 26.131 1.00 33.12 265 ASP A O 1
ATOM 2146 N N . LEU A 1 266 ? -20.150 3.608 24.197 1.00 35.53 266 LEU A N 1
ATOM 2147 C CA . LEU A 1 266 ? -18.756 3.342 24.704 1.00 35.53 266 LEU A CA 1
ATOM 2148 C C . LEU A 1 266 ? -17.524 3.723 23.780 1.00 35.53 266 LEU A C 1
ATOM 2150 O O . LEU A 1 266 ? -17.332 3.056 22.766 1.00 35.53 266 LEU A O 1
ATOM 2154 N N . GLY A 1 267 ? -16.643 4.685 24.176 1.00 33.59 267 GLY A N 1
ATOM 2155 C CA . GLY A 1 267 ? -15.200 4.872 23.786 1.00 33.59 267 GLY A CA 1
ATOM 2156 C C . GLY A 1 267 ? -14.788 5.249 22.329 1.00 33.59 267 GLY A C 1
ATOM 2157 O O . GLY A 1 267 ? -15.432 4.834 21.371 1.00 33.59 267 GLY A O 1
ATOM 2158 N N . ILE A 1 268 ? -13.671 5.990 22.136 1.00 31.14 268 ILE A N 1
ATOM 2159 C CA . ILE A 1 268 ? -13.317 6.715 20.872 1.00 31.14 268 ILE A CA 1
ATOM 2160 C C . ILE A 1 268 ? -13.209 5.837 19.604 1.00 31.14 268 ILE A C 1
ATOM 2162 O O . ILE A 1 268 ? -13.695 6.246 18.547 1.00 31.14 268 ILE A O 1
ATOM 2166 N N . GLY A 1 269 ? -12.708 4.604 19.705 1.00 32.00 269 GLY A N 1
ATOM 2167 C CA . GLY A 1 269 ? -12.667 3.679 18.566 1.00 32.00 269 GLY A CA 1
ATOM 2168 C C . GLY A 1 269 ? -14.021 3.072 18.163 1.00 32.00 269 GLY A C 1
ATOM 2169 O O . GLY A 1 269 ? -14.066 2.299 17.213 1.00 32.00 269 GLY A O 1
ATOM 2170 N N . ASN A 1 270 ? -15.122 3.333 18.889 1.00 39.22 270 ASN A N 1
ATOM 2171 C CA . ASN A 1 270 ? -16.439 2.687 18.690 1.00 39.22 270 ASN A CA 1
ATOM 2172 C C . ASN A 1 270 ? -16.393 1.139 18.836 1.00 39.22 270 ASN A C 1
ATOM 2174 O O . ASN A 1 270 ? -17.311 0.397 18.466 1.00 39.22 270 ASN A O 1
ATOM 2178 N N . ILE A 1 271 ? -15.294 0.636 19.407 1.00 40.50 271 ILE A N 1
ATOM 2179 C CA . ILE A 1 271 ? -15.059 -0.756 19.781 1.00 40.50 271 ILE A CA 1
ATOM 2180 C C . ILE A 1 271 ? -15.543 -0.897 21.221 1.00 40.50 271 ILE A C 1
ATOM 2182 O O . ILE A 1 271 ? -14.798 -0.683 22.175 1.00 40.50 271 ILE A O 1
ATOM 2186 N N . LYS A 1 272 ? -16.814 -1.277 21.375 1.00 47.78 272 LYS A N 1
ATOM 2187 C CA . LYS A 1 272 ? -17.399 -1.658 22.669 1.00 47.78 272 LYS A CA 1
ATOM 2188 C C . LYS A 1 272 ? -16.488 -2.673 23.378 1.00 47.78 272 LYS A C 1
ATOM 2190 O O . LYS A 1 272 ? -15.857 -3.489 22.706 1.00 47.78 272 LYS A O 1
ATOM 2195 N N . LEU A 1 273 ? -16.498 -2.732 24.712 1.00 51.00 273 LEU A N 1
ATOM 2196 C CA . LEU A 1 273 ? -15.821 -3.813 25.458 1.00 51.00 273 LEU A CA 1
ATOM 2197 C C . LEU A 1 273 ? -16.299 -5.200 24.981 1.00 51.00 273 LEU A C 1
ATOM 2199 O O . LEU A 1 273 ? -15.519 -6.140 24.866 1.00 51.00 273 LEU A O 1
ATOM 2203 N N . GLU A 1 274 ? -17.573 -5.285 24.595 1.00 52.62 274 GLU A N 1
ATOM 2204 C CA . GLU A 1 274 ? -18.175 -6.430 23.912 1.00 52.62 274 GLU A CA 1
ATOM 2205 C C . GLU A 1 274 ? -17.534 -6.722 22.538 1.00 52.62 274 GLU A C 1
ATOM 2207 O O . GLU A 1 274 ? -17.332 -7.880 22.196 1.00 52.62 274 GLU A O 1
ATOM 2212 N N . THR A 1 275 ? -17.167 -5.704 21.751 1.00 54.53 275 THR A N 1
ATOM 2213 C CA . THR A 1 275 ? -16.422 -5.860 20.488 1.00 54.53 275 THR A CA 1
ATOM 2214 C C . THR A 1 275 ? -14.984 -6.303 20.748 1.00 54.53 275 THR A C 1
ATOM 2216 O O . THR A 1 275 ? -14.512 -7.206 20.067 1.00 54.53 275 THR A O 1
ATOM 2219 N N . ALA A 1 276 ? -14.297 -5.735 21.744 1.00 58.19 276 ALA A N 1
ATOM 2220 C CA . ALA A 1 276 ? -12.952 -6.170 22.125 1.00 58.19 276 ALA A CA 1
ATOM 2221 C C . ALA A 1 276 ? -12.948 -7.630 22.611 1.00 58.19 276 ALA A C 1
ATOM 2223 O O . ALA A 1 276 ? -12.101 -8.415 22.189 1.00 58.19 276 ALA A O 1
ATOM 2224 N N . LYS A 1 277 ? -13.949 -8.027 23.407 1.00 66.31 277 LYS A N 1
ATOM 2225 C CA . LYS A 1 277 ? -14.152 -9.418 23.821 1.00 66.31 277 LYS A CA 1
ATOM 2226 C C . LYS A 1 277 ? -14.545 -10.326 22.651 1.00 66.31 277 LYS A C 1
ATOM 2228 O O . LYS A 1 277 ? -13.951 -11.382 22.509 1.00 66.31 277 LYS A O 1
ATOM 2233 N N . LYS A 1 278 ? -15.439 -9.906 21.749 1.00 67.12 278 LYS A N 1
ATOM 2234 C CA . LYS A 1 278 ? -15.760 -10.656 20.516 1.00 67.12 278 LYS A CA 1
ATOM 2235 C C . LYS A 1 278 ? -14.536 -10.850 19.623 1.00 67.12 278 LYS A C 1
ATOM 2237 O O . LYS A 1 278 ? -14.386 -11.922 19.055 1.00 67.12 278 LYS A O 1
ATOM 2242 N N . LEU A 1 279 ? -13.659 -9.850 19.506 1.00 66.38 279 LEU A N 1
ATOM 2243 C CA . LEU A 1 279 ? -12.384 -9.976 18.794 1.00 66.38 279 LEU A CA 1
ATOM 2244 C C . LEU A 1 279 ? -11.432 -10.924 19.530 1.00 66.38 279 LEU A C 1
ATOM 2246 O O . LEU A 1 279 ? -10.808 -11.755 18.879 1.00 66.38 279 LEU A O 1
ATOM 2250 N N . TYR A 1 280 ? -11.351 -10.849 20.861 1.00 73.56 280 TYR A N 1
ATOM 2251 C CA . TYR A 1 280 ? -10.590 -11.808 21.658 1.00 73.56 280 TYR A CA 1
ATOM 2252 C C . TYR A 1 280 ? -11.093 -13.241 21.454 1.00 73.56 280 TYR A C 1
ATOM 2254 O O . TYR A 1 280 ? -10.309 -14.107 21.092 1.00 73.56 280 TYR A O 1
ATOM 2262 N N . ASP A 1 281 ? -12.395 -13.486 21.594 1.00 76.06 281 ASP A N 1
ATOM 2263 C CA . ASP A 1 281 ? -13.007 -14.805 21.428 1.00 76.06 281 ASP A CA 1
ATOM 2264 C C . ASP A 1 281 ? -12.868 -15.317 19.978 1.00 76.06 281 ASP A C 1
ATOM 2266 O O . ASP A 1 281 ? -12.549 -16.486 19.762 1.00 76.06 281 ASP A O 1
ATOM 2270 N N . GLN A 1 282 ? -13.028 -14.442 18.975 1.00 76.19 282 GLN A N 1
ATOM 2271 C CA . GLN A 1 282 ? -12.862 -14.763 17.549 1.00 76.19 282 GLN A CA 1
ATOM 2272 C C . GLN A 1 282 ? -11.406 -15.080 17.170 1.00 76.19 282 GLN A C 1
ATOM 2274 O O . GLN A 1 282 ? -11.168 -15.931 16.313 1.00 76.19 282 GLN A O 1
ATOM 2279 N N . TYR A 1 283 ? -10.436 -14.389 17.770 1.00 78.00 283 TYR A N 1
ATOM 2280 C CA . TYR A 1 283 ? -9.007 -14.510 17.466 1.00 78.00 283 TYR A CA 1
ATOM 2281 C C . TYR A 1 283 ? -8.219 -15.098 18.644 1.00 78.00 283 TYR A C 1
ATOM 2283 O O . TYR A 1 283 ? -7.038 -14.814 18.805 1.00 78.00 283 TYR A O 1
ATOM 2291 N N . LYS A 1 284 ? -8.850 -15.933 19.477 1.00 81.12 284 LYS A N 1
ATOM 2292 C CA . LYS A 1 284 ? -8.326 -16.361 20.787 1.00 81.12 284 LYS A CA 1
ATOM 2293 C C . LYS A 1 284 ? -6.942 -17.014 20.739 1.00 81.12 284 LYS A C 1
ATOM 2295 O O . LYS A 1 284 ? -6.147 -16.854 21.660 1.00 81.12 284 LYS A O 1
ATOM 2300 N N . THR A 1 285 ? -6.643 -17.714 19.648 1.00 81.81 285 THR A N 1
ATOM 2301 C CA . THR A 1 285 ? -5.349 -18.361 19.370 1.00 81.81 285 THR A CA 1
ATOM 2302 C C . THR A 1 285 ? -4.234 -17.391 18.971 1.00 81.81 285 THR A C 1
ATOM 2304 O O . THR A 1 285 ? -3.074 -17.783 18.939 1.00 81.81 285 THR A O 1
ATOM 2307 N N . GLU A 1 286 ? -4.563 -16.139 18.646 1.00 80.81 286 GLU A N 1
ATOM 2308 C CA . GLU A 1 286 ? -3.608 -15.104 18.234 1.00 80.81 286 GLU A CA 1
ATOM 2309 C C . GLU A 1 286 ? -3.040 -14.293 19.409 1.00 80.81 286 GLU A C 1
ATOM 2311 O O . GLU A 1 286 ? -2.065 -13.552 19.243 1.00 80.81 286 GLU A O 1
ATOM 2316 N N . PHE A 1 287 ? -3.650 -14.409 20.592 1.00 81.19 287 PHE A N 1
ATOM 2317 C CA . PHE A 1 287 ? -3.192 -13.769 21.823 1.00 81.19 287 PHE A CA 1
ATOM 2318 C C . PHE A 1 287 ? -2.199 -14.678 22.551 1.00 81.19 287 PHE A C 1
ATOM 2320 O O . PHE A 1 287 ? -2.368 -15.893 22.60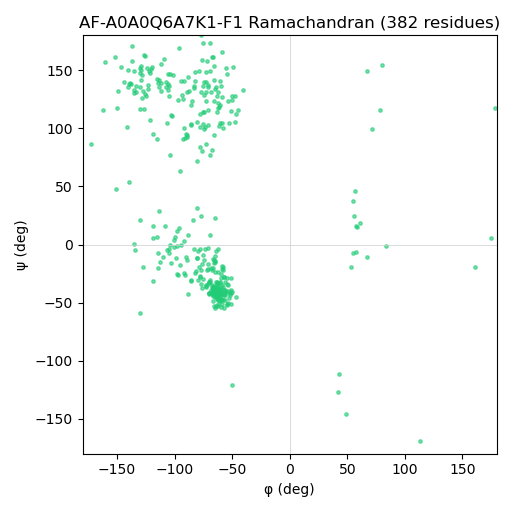4 1.00 81.19 287 PHE A O 1
ATOM 2327 N N . LYS A 1 288 ? -1.190 -14.076 23.194 1.00 78.00 288 LYS A N 1
ATOM 2328 C CA . LYS A 1 288 ? -0.173 -14.792 23.995 1.00 78.00 288 LYS A CA 1
ATOM 2329 C C . LYS A 1 288 ? -0.761 -15.606 25.161 1.00 78.00 288 LYS A C 1
ATOM 2331 O O . LYS A 1 288 ? -0.085 -16.482 25.686 1.00 78.00 288 LYS A O 1
ATOM 2336 N N . ARG A 1 289 ? -1.996 -15.299 25.574 1.00 75.19 289 ARG A N 1
ATOM 2337 C CA . ARG A 1 289 ? -2.757 -15.978 26.629 1.00 75.19 289 ARG A CA 1
ATOM 2338 C C . ARG A 1 289 ? -4.183 -16.260 26.155 1.00 75.19 289 ARG A C 1
ATOM 2340 O O . ARG A 1 289 ? -4.879 -15.373 25.659 1.00 75.19 289 ARG A O 1
ATOM 2347 N N . ASN A 1 290 ? -4.620 -17.499 26.346 1.00 73.19 290 ASN A N 1
ATOM 2348 C CA . ASN A 1 290 ? -5.938 -18.024 25.972 1.00 73.19 290 ASN A CA 1
ATOM 2349 C C . ASN A 1 290 ? -6.933 -18.047 27.159 1.00 73.19 290 ASN A C 1
ATOM 2351 O O . ASN A 1 290 ? -8.010 -18.637 27.060 1.00 73.19 290 ASN A O 1
ATOM 2355 N N . ASP A 1 291 ? -6.584 -17.394 28.265 1.00 75.56 291 ASP A N 1
ATOM 2356 C CA . ASP A 1 291 ? -7.324 -17.338 29.526 1.00 75.56 291 ASP A CA 1
ATOM 2357 C C . ASP A 1 291 ? -7.510 -15.893 30.044 1.00 75.56 291 ASP A C 1
ATOM 2359 O O . ASP A 1 291 ? -7.732 -15.685 31.235 1.00 75.56 291 ASP A O 1
ATOM 2363 N N . LEU A 1 292 ? -7.405 -14.881 29.169 1.00 73.31 292 LEU A N 1
ATOM 2364 C CA . LEU A 1 292 ? -7.500 -13.475 29.578 1.00 73.31 292 LEU A CA 1
ATOM 2365 C C . LEU A 1 292 ? -8.883 -13.180 30.179 1.00 73.31 292 LEU A C 1
ATOM 2367 O O . LEU A 1 292 ? -9.909 -13.254 29.500 1.00 73.31 292 LEU A O 1
ATOM 2371 N N . ASN A 1 293 ? -8.901 -12.802 31.457 1.00 69.56 293 ASN A N 1
ATOM 2372 C CA . ASN A 1 293 ? -10.095 -12.273 32.111 1.00 69.56 293 ASN A CA 1
ATOM 2373 C C . ASN A 1 293 ? -10.356 -10.812 31.667 1.00 69.56 293 ASN A C 1
ATOM 2375 O O . ASN A 1 293 ? -9.537 -10.201 30.980 1.00 69.56 293 ASN A O 1
ATOM 2379 N N . TYR A 1 294 ? -11.484 -10.217 32.073 1.00 62.75 294 TYR A N 1
ATOM 2380 C CA . TYR A 1 294 ? -11.832 -8.840 31.685 1.00 62.75 294 TYR A CA 1
ATOM 2381 C C . TYR A 1 294 ? -10.769 -7.793 32.059 1.00 62.75 294 TYR A C 1
ATOM 2383 O O . TYR A 1 294 ? -10.505 -6.896 31.260 1.00 62.75 294 TYR A O 1
ATOM 2391 N N . LYS A 1 295 ? -10.137 -7.909 33.234 1.00 67.88 295 LYS A N 1
ATOM 2392 C CA . LYS A 1 295 ? -9.062 -7.005 33.668 1.00 67.88 295 LYS A CA 1
ATOM 2393 C C . LYS A 1 295 ? -7.830 -7.173 32.781 1.00 67.88 295 LYS A C 1
ATOM 2395 O O . LYS A 1 295 ? -7.285 -6.177 32.315 1.00 67.88 295 LYS A O 1
ATOM 2400 N N . ASP A 1 296 ? -7.448 -8.414 32.483 1.00 70.75 296 ASP A N 1
ATOM 2401 C CA . ASP A 1 296 ? -6.309 -8.705 31.611 1.00 70.75 296 ASP A CA 1
ATOM 2402 C C . ASP A 1 296 ? -6.545 -8.187 30.176 1.00 70.75 296 ASP A C 1
ATOM 2404 O O . ASP A 1 296 ? -5.625 -7.653 29.558 1.00 70.75 296 ASP A O 1
ATOM 2408 N N . ILE A 1 297 ? -7.778 -8.282 29.654 1.00 67.25 297 ILE A N 1
ATOM 2409 C CA . ILE A 1 297 ? -8.166 -7.712 28.350 1.00 67.25 297 ILE A CA 1
ATOM 2410 C C . ILE A 1 297 ? -8.038 -6.180 28.364 1.00 67.25 297 ILE A C 1
ATOM 2412 O O . ILE A 1 297 ? -7.458 -5.617 27.436 1.00 67.25 297 ILE A O 1
ATOM 2416 N N . VAL A 1 298 ? -8.527 -5.500 29.409 1.00 63.44 298 VAL A N 1
ATOM 2417 C CA . VAL A 1 298 ? -8.408 -4.035 29.548 1.00 63.44 298 VAL A CA 1
ATOM 2418 C C . VAL A 1 298 ? -6.941 -3.602 29.624 1.00 63.44 298 VAL A C 1
ATOM 2420 O O . VAL A 1 298 ? -6.529 -2.723 28.868 1.00 63.44 298 VAL A O 1
ATOM 2423 N N . SER A 1 299 ? -6.127 -4.259 30.455 1.00 65.81 299 SER A N 1
ATOM 2424 C CA . SER A 1 299 ? -4.689 -3.976 30.538 1.00 65.81 299 SER A CA 1
ATOM 2425 C C . SER A 1 299 ? -3.949 -4.275 29.229 1.00 65.81 299 SER A C 1
ATOM 2427 O O . SER A 1 299 ? -3.011 -3.559 28.883 1.00 65.81 299 SER A O 1
ATOM 2429 N N . TYR A 1 300 ? -4.377 -5.284 28.460 1.00 72.50 300 TYR A N 1
ATOM 2430 C CA . TYR A 1 300 ? -3.813 -5.544 27.136 1.00 72.50 300 TYR A CA 1
ATOM 2431 C C . TYR A 1 300 ? -4.147 -4.417 26.152 1.00 72.50 300 TYR A C 1
ATOM 2433 O O . TYR A 1 300 ? -3.231 -3.894 25.519 1.00 72.50 300 TYR A O 1
ATOM 2441 N N . ILE A 1 301 ? -5.415 -3.987 26.070 1.00 66.31 301 ILE A N 1
ATOM 2442 C CA . ILE A 1 301 ? -5.860 -2.862 25.224 1.00 66.31 301 ILE A CA 1
ATOM 2443 C C . ILE A 1 301 ? -5.026 -1.604 25.500 1.00 66.31 301 ILE A C 1
ATOM 2445 O O . ILE A 1 301 ? -4.545 -0.979 24.560 1.00 66.31 301 ILE A O 1
ATOM 2449 N N . GLN A 1 302 ? -4.810 -1.275 26.778 1.00 65.31 302 GLN A N 1
ATOM 2450 C CA . GLN A 1 302 ? -4.046 -0.102 27.226 1.00 65.31 302 GLN A CA 1
ATOM 2451 C C . GLN A 1 302 ? -2.548 -0.146 26.869 1.00 65.31 302 GLN A C 1
ATOM 2453 O O . GLN A 1 302 ? -1.873 0.879 26.937 1.00 65.31 302 GLN A O 1
ATOM 2458 N N . SER A 1 303 ? -2.003 -1.306 26.495 1.00 75.56 303 SER A N 1
ATOM 2459 C CA . SER A 1 303 ? -0.606 -1.422 26.065 1.00 75.56 303 SER A CA 1
ATOM 2460 C C . SER A 1 303 ? -0.430 -1.030 24.593 1.00 75.56 303 SER A C 1
ATOM 2462 O O . SER A 1 303 ? -1.292 -1.315 23.760 1.00 75.56 303 SER A O 1
ATOM 2464 N N . ASN A 1 304 ? 0.739 -0.474 24.241 1.00 80.00 304 ASN A N 1
ATOM 2465 C CA . ASN A 1 304 ? 1.125 -0.229 22.842 1.00 80.00 304 ASN A CA 1
ATOM 2466 C C . ASN A 1 304 ? 0.932 -1.489 21.965 1.00 80.00 304 ASN A C 1
ATOM 2468 O O . ASN A 1 304 ? 0.466 -1.388 20.833 1.00 80.00 304 ASN A O 1
ATOM 2472 N N . GLU A 1 305 ? 1.275 -2.678 22.483 1.00 84.94 305 GLU A N 1
ATOM 2473 C CA . GLU A 1 305 ? 1.113 -3.945 21.759 1.00 84.94 305 GLU A CA 1
ATOM 2474 C C . GLU A 1 305 ? -0.363 -4.247 21.478 1.00 84.94 305 GLU A C 1
ATOM 2476 O O . GLU A 1 305 ? -0.728 -4.473 20.325 1.00 84.94 305 GLU A O 1
ATOM 2481 N N . GLY A 1 306 ? -1.218 -4.229 22.504 1.00 76.44 306 GLY A N 1
ATOM 2482 C CA . GLY A 1 306 ? -2.630 -4.578 22.355 1.00 76.44 306 GLY A CA 1
ATOM 2483 C C . GLY A 1 306 ? -3.446 -3.541 21.588 1.00 76.44 306 GLY A C 1
ATOM 2484 O O . GLY A 1 306 ? -4.299 -3.937 20.795 1.00 76.44 306 GLY A O 1
ATOM 2485 N N . THR A 1 307 ? -3.133 -2.247 21.722 1.00 77.56 307 THR A N 1
ATOM 2486 C CA . THR A 1 307 ? -3.692 -1.180 20.871 1.00 77.56 307 THR A CA 1
ATOM 2487 C C . THR A 1 307 ? -3.407 -1.463 19.393 1.00 77.56 307 THR A C 1
ATOM 2489 O O . THR A 1 307 ? -4.336 -1.559 18.589 1.00 77.56 307 THR A O 1
ATOM 2492 N N . VAL A 1 308 ? -2.136 -1.673 19.022 1.00 84.88 308 VAL A N 1
ATOM 2493 C CA . VAL A 1 308 ? -1.759 -1.949 17.624 1.00 84.88 308 VAL A CA 1
ATOM 2494 C C . VAL A 1 308 ? -2.350 -3.276 17.140 1.00 84.88 308 VAL A C 1
ATOM 2496 O O . VAL A 1 308 ? -2.854 -3.357 16.016 1.00 84.88 308 VAL A O 1
ATOM 2499 N N . HIS A 1 309 ? -2.333 -4.316 17.976 1.00 87.88 309 HIS A N 1
ATOM 2500 C CA . HIS A 1 309 ? -2.862 -5.631 17.631 1.00 87.88 309 HIS A CA 1
ATOM 2501 C C . HIS A 1 309 ? -4.368 -5.576 17.337 1.00 87.88 309 HIS A C 1
ATOM 2503 O O . HIS A 1 309 ? -4.802 -6.023 16.273 1.00 87.88 309 HIS A O 1
ATOM 2509 N N . LEU A 1 310 ? -5.169 -4.985 18.228 1.00 79.19 310 LEU A N 1
ATOM 2510 C CA . LEU A 1 310 ? -6.622 -4.902 18.065 1.00 79.19 310 LEU A CA 1
ATOM 2511 C C . LEU A 1 310 ? -7.024 -3.983 16.909 1.00 79.19 310 LEU A C 1
ATOM 2513 O O . LEU A 1 310 ? -7.904 -4.356 16.130 1.00 79.19 310 LEU A O 1
ATOM 2517 N N . ALA A 1 311 ? -6.334 -2.851 16.721 1.00 84.75 311 ALA A N 1
ATOM 2518 C CA . ALA A 1 311 ? -6.513 -2.020 15.531 1.00 84.75 311 ALA A CA 1
ATOM 2519 C C . ALA A 1 311 ? -6.257 -2.829 14.249 1.00 84.75 311 ALA A C 1
ATOM 2521 O O . ALA A 1 311 ? -7.062 -2.801 13.316 1.00 84.75 311 ALA A O 1
ATOM 2522 N N . THR A 1 312 ? -5.200 -3.645 14.231 1.00 89.69 312 THR A N 1
ATOM 2523 C CA . THR A 1 312 ? -4.898 -4.522 13.094 1.00 89.69 312 THR A CA 1
ATOM 2524 C C . THR A 1 312 ? -5.990 -5.569 12.850 1.00 89.69 312 THR A C 1
ATOM 2526 O O . THR A 1 312 ? -6.374 -5.782 11.700 1.00 89.69 312 THR A O 1
ATOM 2529 N N . LEU A 1 313 ? -6.544 -6.190 13.897 1.00 85.81 313 LEU A N 1
ATOM 2530 C CA . LEU A 1 313 ? -7.639 -7.162 13.765 1.00 85.81 313 LEU A CA 1
ATOM 2531 C C . LEU A 1 313 ? -8.937 -6.519 13.239 1.00 85.81 313 LEU A C 1
ATOM 2533 O O . LEU A 1 313 ? -9.633 -7.122 12.419 1.00 85.81 313 LEU A O 1
ATOM 2537 N N . VAL A 1 314 ? -9.242 -5.276 13.625 1.00 83.81 314 VAL A N 1
ATOM 2538 C CA . VAL A 1 314 ? -10.402 -4.534 13.097 1.00 83.81 314 VAL A CA 1
ATOM 2539 C C . VAL A 1 314 ? -10.202 -4.131 11.636 1.00 83.81 314 VAL A C 1
ATOM 2541 O O . VAL A 1 314 ? -11.120 -4.307 10.834 1.00 83.81 314 VAL A O 1
ATOM 2544 N N . ILE A 1 315 ? -9.008 -3.677 11.243 1.00 91.38 315 ILE A N 1
ATOM 2545 C CA . ILE A 1 315 ? -8.704 -3.391 9.831 1.00 91.38 315 ILE A CA 1
ATOM 2546 C C . ILE A 1 315 ? -8.698 -4.685 8.994 1.00 91.38 315 ILE A C 1
ATOM 2548 O O . ILE A 1 315 ? -9.227 -4.683 7.882 1.00 91.38 315 ILE A O 1
ATOM 2552 N N . ARG A 1 316 ? -8.230 -5.820 9.533 1.00 92.06 316 ARG A N 1
ATOM 2553 C CA . ARG A 1 316 ? -8.352 -7.145 8.893 1.00 92.06 316 ARG A CA 1
ATOM 2554 C C . ARG A 1 316 ? -9.820 -7.533 8.668 1.00 92.06 316 ARG A C 1
ATOM 2556 O O . ARG A 1 316 ? -10.166 -8.000 7.581 1.00 92.06 316 ARG A O 1
ATOM 2563 N N . LYS A 1 317 ? -10.705 -7.292 9.649 1.00 86.94 317 LYS A N 1
ATOM 2564 C CA . LYS A 1 317 ? -12.165 -7.453 9.484 1.00 86.94 317 LYS A CA 1
ATOM 2565 C C . LYS A 1 317 ? -12.696 -6.516 8.387 1.00 86.94 317 LYS A C 1
ATOM 2567 O O . LYS A 1 317 ? -13.452 -6.965 7.527 1.00 86.94 317 LYS A O 1
ATOM 2572 N N . ALA A 1 318 ? -12.261 -5.254 8.361 1.00 90.88 318 ALA A N 1
ATOM 2573 C CA . ALA A 1 318 ? -12.641 -4.281 7.334 1.00 90.88 318 ALA A CA 1
ATOM 2574 C C . ALA A 1 318 ? -12.246 -4.741 5.918 1.00 90.88 318 ALA A C 1
ATOM 2576 O O . ALA A 1 318 ? -13.088 -4.736 5.021 1.00 90.88 318 ALA A O 1
ATOM 2577 N N . GLN A 1 319 ? -11.006 -5.202 5.719 1.00 94.56 319 GLN A N 1
ATOM 2578 C CA . GLN A 1 319 ? -10.544 -5.772 4.449 1.00 94.56 319 GLN A CA 1
ATOM 2579 C C . GLN A 1 319 ? -11.458 -6.914 3.991 1.00 94.56 319 GLN A C 1
ATOM 2581 O O . GLN A 1 319 ? -11.997 -6.857 2.887 1.00 94.56 319 GLN A O 1
ATOM 2586 N N . GLY A 1 320 ? -11.716 -7.903 4.855 1.00 93.06 320 GLY A N 1
ATOM 2587 C CA . GLY A 1 320 ? -12.593 -9.033 4.526 1.00 93.06 320 GLY A CA 1
ATOM 2588 C C . GLY A 1 320 ? -14.020 -8.621 4.134 1.00 93.06 320 GLY A C 1
ATOM 2589 O O . GLY A 1 320 ? -14.619 -9.228 3.246 1.00 93.06 320 GLY A O 1
ATOM 2590 N N . LEU A 1 321 ? -14.558 -7.562 4.747 1.00 92.69 321 LEU A N 1
ATOM 2591 C CA . LEU A 1 321 ? -15.890 -7.031 4.437 1.00 92.69 321 LEU A CA 1
ATOM 2592 C C . LEU A 1 321 ? -15.932 -6.201 3.143 1.00 92.69 321 LEU A C 1
ATOM 2594 O O . LEU A 1 321 ? -16.952 -6.217 2.443 1.00 92.69 321 LEU A O 1
ATOM 2598 N N . PHE A 1 322 ? -14.859 -5.470 2.823 1.00 95.56 322 PHE A N 1
ATOM 2599 C CA . PHE A 1 322 ? -14.877 -4.439 1.782 1.00 95.56 322 PHE A CA 1
ATOM 2600 C C . PHE A 1 322 ? -14.047 -4.719 0.527 1.00 95.56 322 PHE A C 1
ATOM 2602 O O . PHE A 1 322 ? -14.320 -4.059 -0.475 1.00 95.56 322 PHE A O 1
ATOM 2609 N N . GLU A 1 323 ? -13.115 -5.681 0.505 1.00 91.00 323 GLU A N 1
ATOM 2610 C CA . GLU A 1 323 ? -12.174 -5.873 -0.620 1.00 91.00 323 GLU A CA 1
ATOM 2611 C C . GLU A 1 323 ? -12.889 -5.966 -1.983 1.00 91.00 323 GLU A C 1
ATOM 2613 O O . GLU A 1 323 ? -12.533 -5.264 -2.928 1.00 91.00 323 GLU A O 1
ATOM 2618 N N . LYS A 1 324 ? -13.999 -6.716 -2.072 1.00 92.44 324 LYS A N 1
ATOM 2619 C CA . LYS A 1 324 ? -14.801 -6.844 -3.309 1.00 92.44 324 LYS A CA 1
ATOM 2620 C C . LYS A 1 324 ? -15.484 -5.551 -3.787 1.00 92.44 324 LYS A C 1
ATOM 2622 O O . LYS A 1 324 ? -15.968 -5.499 -4.913 1.00 92.44 324 LYS A O 1
ATOM 2627 N N . TYR A 1 325 ? -15.574 -4.530 -2.935 1.00 93.81 325 TYR A N 1
ATOM 2628 C CA . TYR A 1 325 ? -16.141 -3.213 -3.246 1.00 93.81 325 TYR A CA 1
ATOM 2629 C C . TYR A 1 325 ? -15.071 -2.134 -3.460 1.00 93.81 325 TYR A C 1
ATOM 2631 O O . TYR A 1 325 ? -15.393 -1.071 -3.994 1.00 93.81 325 TYR A O 1
ATOM 2639 N N . VAL A 1 326 ? -13.825 -2.390 -3.043 1.00 91.75 326 VAL A N 1
ATOM 2640 C CA . VAL A 1 326 ? -12.694 -1.455 -3.158 1.00 91.75 326 VAL A CA 1
ATOM 2641 C C . VAL A 1 326 ? -11.549 -1.987 -4.020 1.00 91.75 326 VAL A C 1
ATOM 2643 O O . VAL A 1 326 ? -10.533 -1.318 -4.126 1.00 91.75 326 VAL A O 1
ATOM 2646 N N . SER A 1 327 ? -11.686 -3.141 -4.675 1.00 85.00 327 SER A N 1
ATOM 2647 C CA . SER A 1 327 ? -10.638 -3.749 -5.511 1.00 85.00 327 SER A CA 1
ATOM 2648 C C . SER A 1 327 ? -10.063 -2.796 -6.573 1.00 85.00 327 SER A C 1
ATOM 2650 O O . SER A 1 327 ? -8.850 -2.753 -6.758 1.00 85.00 327 SER A O 1
ATOM 2652 N N . GLU A 1 328 ? -10.916 -1.979 -7.207 1.00 82.19 328 GLU A N 1
ATOM 2653 C CA . GLU A 1 328 ? -10.546 -0.934 -8.182 1.00 82.19 328 GLU A CA 1
ATOM 2654 C C . GLU A 1 328 ? -9.922 0.333 -7.559 1.00 82.19 328 GLU A C 1
ATOM 2656 O O . GLU A 1 328 ? -9.503 1.242 -8.280 1.00 82.19 328 GLU A O 1
ATOM 2661 N N . TYR A 1 329 ? -9.937 0.475 -6.233 1.00 85.50 329 TYR A N 1
ATOM 2662 C CA . TYR A 1 329 ? -9.452 1.675 -5.555 1.00 85.50 329 TYR A CA 1
ATOM 2663 C C . TYR A 1 329 ? -7.933 1.629 -5.401 1.00 85.50 329 TYR A C 1
ATOM 2665 O O . TYR A 1 329 ? -7.361 0.597 -5.058 1.00 85.50 329 TYR A O 1
ATOM 2673 N N . CYS A 1 330 ? -7.278 2.778 -5.583 1.00 82.56 330 CYS A N 1
ATOM 2674 C CA . CYS A 1 330 ? -5.878 2.915 -5.194 1.00 82.56 330 CYS A CA 1
ATOM 2675 C C . CYS A 1 330 ? -5.752 2.961 -3.659 1.00 82.56 330 CYS A C 1
ATOM 2677 O O . CYS A 1 330 ? -6.717 3.273 -2.950 1.00 82.56 330 CYS A O 1
ATOM 2679 N N . ASN A 1 331 ? -4.569 2.631 -3.142 1.00 84.62 331 ASN A N 1
ATOM 2680 C CA . ASN A 1 331 ? -4.416 2.205 -1.751 1.00 84.62 331 ASN A CA 1
ATOM 2681 C C . ASN A 1 331 ? -4.792 3.265 -0.701 1.00 84.62 331 ASN A C 1
ATOM 2683 O O . ASN A 1 331 ? -5.478 2.897 0.248 1.00 84.62 331 ASN A O 1
ATOM 2687 N N . CYS A 1 332 ? -4.547 4.568 -0.926 1.00 87.88 332 CYS A N 1
ATOM 2688 C CA . CYS A 1 332 ? -5.034 5.632 -0.020 1.00 87.88 332 CYS A CA 1
ATOM 2689 C C . CYS A 1 332 ? -6.549 5.557 0.229 1.00 87.88 332 CYS A C 1
ATOM 2691 O O . CYS A 1 332 ? -7.031 5.823 1.329 1.00 87.88 332 CYS A O 1
ATOM 2693 N N . LYS A 1 333 ? -7.317 5.151 -0.793 1.00 89.62 333 LYS A N 1
ATOM 2694 C CA . LYS A 1 333 ? -8.778 5.097 -0.727 1.00 89.62 333 LYS A CA 1
ATOM 2695 C C . LYS A 1 333 ? -9.264 3.781 -0.126 1.00 89.62 333 LYS A C 1
ATOM 2697 O O . LYS A 1 333 ? -10.301 3.786 0.530 1.00 89.62 333 LYS A O 1
ATOM 2702 N N . LYS A 1 334 ? -8.527 2.676 -0.317 1.00 92.50 334 LYS A N 1
ATOM 2703 C CA . LYS A 1 334 ? -8.761 1.421 0.419 1.00 92.50 334 LYS A CA 1
ATOM 2704 C C . LYS A 1 334 ? -8.535 1.646 1.916 1.00 92.50 334 LYS A C 1
ATOM 2706 O O . LYS A 1 334 ? -9.441 1.425 2.711 1.00 92.50 334 LYS A O 1
ATOM 2711 N N . GLU A 1 335 ? -7.369 2.183 2.272 1.00 93.50 335 GLU A N 1
ATOM 2712 C CA . GLU A 1 335 ? -6.970 2.518 3.643 1.00 93.50 335 GLU A CA 1
ATOM 2713 C C . GLU A 1 335 ? -8.007 3.419 4.324 1.00 93.50 335 GLU A C 1
ATOM 2715 O O . GLU A 1 335 ? -8.511 3.066 5.384 1.00 93.50 335 GLU A O 1
ATOM 2720 N N . ALA A 1 336 ? -8.420 4.520 3.688 1.00 93.50 336 ALA A N 1
ATOM 2721 C CA . ALA A 1 336 ? -9.424 5.429 4.245 1.00 93.50 336 ALA A CA 1
ATOM 2722 C C . ALA A 1 336 ? -10.824 4.798 4.426 1.00 93.50 336 ALA A C 1
ATOM 2724 O O . ALA A 1 336 ? -11.535 5.129 5.379 1.00 93.50 336 ALA A O 1
ATOM 2725 N N . VAL A 1 337 ? -11.230 3.860 3.560 1.00 94.88 337 VAL A N 1
ATOM 2726 C CA . VAL A 1 337 ? -12.451 3.056 3.773 1.00 94.88 337 VAL A CA 1
ATOM 2727 C C . VAL A 1 337 ? -12.290 2.145 4.994 1.00 94.88 337 VAL A C 1
ATOM 2729 O O . VAL A 1 337 ? -13.212 2.048 5.804 1.00 94.88 337 VAL A O 1
ATOM 2732 N N . TYR A 1 338 ? -11.123 1.521 5.172 1.00 94.69 338 TYR A N 1
ATOM 2733 C CA . TYR A 1 338 ? -10.861 0.652 6.321 1.00 94.69 338 TYR A CA 1
ATOM 2734 C C . TYR A 1 338 ? -10.803 1.435 7.642 1.00 94.69 338 TYR A C 1
ATOM 2736 O O . TYR A 1 338 ? -11.418 1.005 8.614 1.00 94.69 338 TYR A O 1
ATOM 2744 N N . VAL A 1 339 ? -10.178 2.618 7.668 1.00 92.00 339 VAL A N 1
ATOM 2745 C CA . VAL A 1 339 ? -10.179 3.498 8.854 1.00 92.00 339 VAL A CA 1
ATOM 2746 C C . VAL A 1 339 ? -11.575 4.058 9.150 1.00 92.00 339 VAL A C 1
ATOM 2748 O O . VAL A 1 339 ? -11.978 4.141 10.307 1.00 92.00 339 VAL A O 1
ATOM 2751 N N . THR A 1 340 ? -12.389 4.350 8.129 1.00 90.88 340 THR A N 1
ATOM 2752 C CA . THR A 1 340 ? -13.799 4.720 8.366 1.00 90.88 340 THR A CA 1
ATOM 2753 C C . THR A 1 340 ? -14.585 3.575 9.005 1.00 90.88 340 THR A C 1
ATOM 2755 O O . THR A 1 340 ? -15.398 3.815 9.896 1.00 90.88 340 THR A O 1
ATOM 2758 N N . TYR A 1 341 ? -14.333 2.324 8.603 1.00 87.62 341 TYR A N 1
ATOM 2759 C CA . TYR A 1 341 ? -14.918 1.171 9.285 1.00 87.62 341 TYR A CA 1
ATOM 2760 C C . TYR A 1 341 ? -14.392 1.002 10.711 1.00 87.62 341 TYR A C 1
ATOM 2762 O O . TYR A 1 341 ? -15.185 0.665 11.580 1.00 87.62 341 TYR A O 1
ATOM 2770 N N . TYR A 1 342 ? -13.107 1.260 10.972 1.00 84.50 342 TYR A N 1
ATOM 2771 C CA . TYR A 1 342 ? -12.570 1.254 12.335 1.00 84.50 342 TYR A CA 1
ATOM 2772 C C . TYR A 1 342 ? -13.383 2.195 13.241 1.00 84.50 342 TYR A C 1
ATOM 2774 O O . TYR A 1 342 ? -13.943 1.736 14.228 1.00 84.50 342 TYR A O 1
ATOM 2782 N N . LYS A 1 343 ? -13.595 3.452 12.825 1.00 81.12 343 LYS A N 1
ATOM 2783 C CA . LYS A 1 343 ? -14.362 4.451 13.597 1.00 81.12 343 LYS A CA 1
ATOM 2784 C C . LYS A 1 343 ? -15.870 4.209 13.711 1.00 81.12 343 LYS A C 1
ATOM 2786 O O . LYS A 1 343 ? -16.508 4.673 14.654 1.00 81.12 343 LYS A O 1
ATOM 2791 N N . GLN A 1 344 ? -16.492 3.583 12.714 1.00 80.38 344 GLN A N 1
ATOM 2792 C CA . GLN A 1 344 ? -17.961 3.491 12.622 1.00 80.38 344 GLN A CA 1
ATOM 2793 C C . GLN A 1 344 ? -18.505 2.063 12.765 1.00 80.38 344 GLN A C 1
ATOM 2795 O O . GLN A 1 344 ? -19.723 1.864 12.797 1.00 80.38 344 GLN A O 1
ATOM 2800 N N . GLY A 1 345 ? -17.625 1.063 12.810 1.00 78.81 345 GLY A N 1
ATOM 2801 C CA . GLY A 1 345 ? -17.957 -0.353 12.871 1.00 78.81 345 GLY A CA 1
ATOM 2802 C C . GLY A 1 345 ? -18.991 -0.796 11.831 1.00 78.81 345 GLY A C 1
ATOM 2803 O O . GLY A 1 345 ? -19.099 -0.279 10.712 1.00 78.81 345 GLY A O 1
ATOM 2804 N N . ASP A 1 346 ? -19.821 -1.761 12.226 1.00 80.88 346 ASP A N 1
ATOM 2805 C CA . ASP A 1 346 ? -20.833 -2.362 11.352 1.00 80.88 346 ASP A CA 1
ATOM 2806 C C . ASP A 1 346 ? -21.945 -1.379 10.922 1.00 80.88 346 ASP A C 1
ATOM 2808 O O . ASP A 1 346 ? -22.674 -1.663 9.969 1.00 80.88 346 ASP A O 1
ATOM 2812 N N . LEU A 1 347 ? -22.066 -0.197 11.548 1.00 80.88 347 LEU A N 1
ATOM 2813 C CA . LEU A 1 347 ? -22.992 0.852 11.103 1.00 80.88 347 LEU A CA 1
ATOM 2814 C C . LEU A 1 347 ? -22.603 1.407 9.724 1.00 80.88 347 LEU A C 1
ATOM 2816 O O . LEU A 1 347 ? -23.482 1.658 8.898 1.00 80.88 347 LEU A O 1
ATOM 2820 N N . TYR A 1 348 ? -21.307 1.557 9.443 1.00 85.81 348 TYR A N 1
ATOM 2821 C CA . TYR A 1 348 ? -20.818 2.021 8.140 1.00 85.81 348 TYR A CA 1
ATOM 2822 C C . TYR A 1 348 ? -21.106 1.006 7.028 1.00 85.81 348 TYR A C 1
ATOM 2824 O O . TYR A 1 348 ? -21.625 1.379 5.972 1.00 85.81 348 TYR A O 1
ATOM 2832 N N . LEU A 1 349 ? -20.899 -0.289 7.299 1.00 88.38 349 LEU A N 1
ATOM 2833 C CA . LEU A 1 349 ? -21.298 -1.363 6.384 1.00 88.38 349 LEU A CA 1
ATOM 2834 C C . LEU A 1 349 ? -22.815 -1.346 6.130 1.00 88.38 349 LEU A C 1
ATOM 2836 O O . LEU A 1 349 ? -23.238 -1.382 4.976 1.00 88.38 349 LEU A O 1
ATOM 2840 N N . LYS A 1 350 ? -23.639 -1.242 7.184 1.00 91.12 350 LYS A N 1
ATOM 2841 C CA . LYS A 1 350 ? -25.109 -1.177 7.067 1.00 91.12 350 LYS A CA 1
ATOM 2842 C C . LYS A 1 350 ? -25.564 0.015 6.215 1.00 91.12 350 LYS A C 1
ATOM 2844 O O . LYS A 1 350 ? -26.360 -0.176 5.297 1.00 91.12 350 LYS A O 1
ATOM 2849 N N . LYS A 1 351 ? -25.020 1.216 6.460 1.00 92.50 351 LYS A N 1
ATOM 2850 C CA . LYS A 1 351 ? -25.290 2.432 5.666 1.00 92.50 351 LYS A CA 1
ATOM 2851 C C . LYS A 1 351 ? -24.927 2.231 4.188 1.00 92.50 351 LYS A C 1
ATOM 2853 O O . LYS A 1 351 ? -25.748 2.511 3.317 1.00 92.50 351 LYS A O 1
ATOM 2858 N N . PHE A 1 352 ? -23.739 1.692 3.901 1.00 95.38 352 PHE A N 1
ATOM 2859 C CA . PHE A 1 352 ? -23.299 1.412 2.531 1.00 95.38 352 PHE A CA 1
ATOM 2860 C C . PHE A 1 352 ? -24.191 0.380 1.820 1.00 95.38 352 PHE A C 1
ATOM 2862 O O . PHE A 1 352 ? -24.599 0.608 0.681 1.00 95.38 352 PHE A O 1
ATOM 2869 N N . LEU A 1 353 ? -24.532 -0.735 2.475 1.00 95.12 353 LEU A N 1
ATOM 2870 C CA . LEU A 1 353 ? -25.381 -1.773 1.880 1.00 95.12 353 LEU A CA 1
ATOM 2871 C C . LEU A 1 353 ? -26.811 -1.274 1.624 1.00 95.12 353 LEU A C 1
ATOM 2873 O O . LEU A 1 353 ? -27.376 -1.590 0.578 1.00 95.12 353 LEU A O 1
ATOM 2877 N N . ALA A 1 354 ? -27.372 -0.448 2.512 1.00 95.69 354 ALA A N 1
ATOM 2878 C CA . ALA A 1 354 ? -28.665 0.201 2.292 1.00 95.69 354 ALA A CA 1
ATOM 2879 C C . ALA A 1 354 ? -28.628 1.154 1.081 1.00 95.69 354 ALA A C 1
ATOM 2881 O O . ALA A 1 354 ? -29.478 1.065 0.194 1.00 95.69 354 ALA A O 1
ATOM 2882 N N . ALA A 1 355 ? -27.597 2.001 0.977 1.00 94.50 355 ALA A N 1
ATOM 2883 C CA . ALA A 1 355 ? -27.408 2.874 -0.181 1.00 94.50 355 ALA A CA 1
ATOM 2884 C C . ALA A 1 355 ? -27.209 2.078 -1.487 1.00 94.50 355 ALA A C 1
ATOM 2886 O O . ALA A 1 355 ? -27.754 2.447 -2.526 1.00 94.50 355 ALA A O 1
ATOM 2887 N N . LYS A 1 356 ? -26.492 0.946 -1.432 1.00 94.12 356 LYS A N 1
ATOM 2888 C CA . LYS A 1 356 ? -26.291 0.046 -2.577 1.00 94.12 356 LYS A CA 1
ATOM 2889 C C . LYS A 1 356 ? -27.559 -0.708 -2.990 1.00 94.12 356 LYS A C 1
ATOM 2891 O O . LYS A 1 356 ? -27.741 -0.956 -4.178 1.00 94.12 356 LYS A O 1
ATOM 2896 N N . LYS A 1 357 ? -28.448 -1.039 -2.045 1.00 94.88 357 LYS A N 1
ATOM 2897 C CA . LYS A 1 357 ? -29.773 -1.614 -2.337 1.00 94.88 357 LYS A CA 1
ATOM 2898 C C . LYS A 1 357 ? -30.635 -0.631 -3.136 1.00 94.88 357 LYS A C 1
ATOM 2900 O O . LYS A 1 357 ? -31.270 -1.036 -4.101 1.00 94.88 357 LYS A O 1
ATOM 2905 N N . ASN A 1 358 ? -30.607 0.650 -2.767 1.00 94.31 358 ASN A N 1
ATOM 2906 C CA . ASN A 1 358 ? -31.372 1.700 -3.447 1.00 94.31 358 ASN A CA 1
ATOM 2907 C C . ASN A 1 358 ? -30.719 2.151 -4.770 1.00 94.31 358 ASN A C 1
ATOM 2909 O O . ASN A 1 358 ? -31.407 2.595 -5.683 1.00 94.31 358 ASN A O 1
ATOM 2913 N N . ASN A 1 359 ? -29.394 2.036 -4.891 1.00 94.69 359 ASN A N 1
ATOM 2914 C CA . ASN A 1 359 ? -28.642 2.338 -6.106 1.00 94.69 359 ASN A CA 1
ATOM 2915 C C . ASN A 1 359 ? -27.502 1.315 -6.292 1.00 94.69 359 ASN A C 1
ATOM 2917 O O . ASN A 1 359 ? -26.436 1.476 -5.692 1.00 94.69 359 ASN A O 1
ATOM 2921 N N . PRO A 1 360 ? -27.651 0.301 -7.167 1.00 93.06 360 PRO A N 1
ATOM 2922 C CA . PRO A 1 360 ? -26.629 -0.732 -7.369 1.00 93.06 360 PRO A CA 1
ATOM 2923 C C . PRO A 1 360 ? -25.247 -0.199 -7.785 1.00 93.06 360 PRO A C 1
ATOM 2925 O O . PRO A 1 360 ? -24.223 -0.807 -7.446 1.00 93.06 360 PRO A O 1
ATOM 2928 N N . LYS A 1 361 ? -25.206 0.959 -8.467 1.00 92.44 361 LYS A N 1
ATOM 2929 C CA . LYS A 1 361 ? -23.979 1.657 -8.894 1.00 92.44 361 LYS A CA 1
ATOM 2930 C C . LYS A 1 361 ? -23.322 2.472 -7.770 1.00 92.44 361 LYS A C 1
ATOM 2932 O O . LYS A 1 361 ? -22.233 3.004 -7.978 1.00 92.44 361 LYS A O 1
ATOM 2937 N N . HIS A 1 362 ? -23.939 2.568 -6.589 1.00 92.06 362 HIS A N 1
ATOM 2938 C CA . HIS A 1 362 ? -23.363 3.253 -5.435 1.00 92.06 362 HIS A CA 1
ATOM 2939 C C . HIS A 1 362 ? -22.012 2.627 -5.048 1.00 92.06 362 HIS A C 1
ATOM 2941 O O . HIS A 1 362 ? -21.888 1.407 -4.863 1.00 92.06 362 HIS A O 1
ATOM 2947 N N . LYS A 1 363 ? -20.994 3.488 -4.946 1.00 92.44 363 LYS A N 1
ATOM 2948 C CA . LYS A 1 363 ? -19.616 3.144 -4.587 1.00 92.44 363 LYS A CA 1
ATOM 2949 C C . LYS A 1 363 ? -19.335 3.600 -3.154 1.00 92.44 363 LYS A C 1
ATOM 2951 O O . LYS A 1 363 ? -19.715 4.705 -2.779 1.00 92.44 363 LYS A O 1
ATOM 2956 N N . ILE A 1 364 ? -18.650 2.766 -2.373 1.00 93.19 364 ILE A N 1
ATOM 2957 C CA . ILE A 1 364 ? -18.313 3.071 -0.977 1.00 93.19 364 ILE A CA 1
ATOM 2958 C C . ILE A 1 364 ? -17.357 4.269 -0.885 1.00 93.19 364 ILE A C 1
ATOM 2960 O O . ILE A 1 364 ? -16.390 4.357 -1.648 1.00 93.19 364 ILE A O 1
ATOM 2964 N N . LEU A 1 365 ? -17.632 5.213 0.016 1.00 91.31 365 LEU A N 1
ATOM 2965 C CA . LEU A 1 365 ? -16.882 6.468 0.123 1.00 91.31 365 LEU A CA 1
ATOM 2966 C C . LEU A 1 365 ? -15.978 6.490 1.368 1.00 91.31 365 LEU A C 1
ATOM 2968 O O . LEU A 1 365 ? -16.431 6.064 2.428 1.00 91.31 365 LEU A O 1
ATOM 2972 N N . PRO A 1 366 ? -14.744 7.024 1.265 1.00 89.06 366 PRO A N 1
ATOM 2973 C CA . PRO A 1 366 ? -13.699 6.974 2.303 1.00 89.06 366 PRO A CA 1
ATOM 2974 C C . PRO A 1 366 ? -13.956 7.808 3.573 1.00 89.06 366 PRO A C 1
ATOM 2976 O O . PRO A 1 366 ? -13.051 7.917 4.393 1.00 89.06 366 PRO A O 1
ATOM 2979 N N . GLY A 1 367 ? -15.156 8.383 3.722 1.00 88.00 367 GLY A N 1
ATOM 2980 C CA . GLY A 1 367 ? -15.691 8.944 4.966 1.00 88.00 367 GLY A CA 1
ATOM 2981 C C . GLY A 1 367 ? -14.707 9.757 5.807 1.00 88.00 367 GLY A C 1
ATOM 2982 O O . GLY A 1 367 ? -14.087 10.704 5.333 1.00 88.00 367 GLY A O 1
ATOM 2983 N N . GLU A 1 368 ? -14.605 9.386 7.079 1.00 84.12 368 GLU A N 1
ATOM 2984 C CA . GLU A 1 368 ? -13.732 10.028 8.063 1.00 84.12 368 GLU A CA 1
ATOM 2985 C C . GLU A 1 368 ? -12.252 9.674 7.892 1.00 84.12 368 GLU A C 1
ATOM 2987 O O . GLU A 1 368 ? -11.387 10.514 8.141 1.00 84.12 368 GLU A O 1
ATOM 2992 N N . GLY A 1 369 ? -11.956 8.474 7.379 1.00 88.62 369 GLY A N 1
ATOM 2993 C CA . GLY A 1 369 ? -10.592 8.037 7.066 1.00 88.62 369 GLY A CA 1
ATOM 2994 C C . GLY A 1 369 ? -9.903 8.888 5.991 1.00 88.62 369 GLY A C 1
ATOM 2995 O O . GLY A 1 369 ? -8.717 8.710 5.717 1.00 88.62 369 GLY A O 1
ATOM 2996 N N . CYS A 1 370 ? -10.602 9.859 5.398 1.00 90.31 370 CYS A N 1
ATOM 2997 C CA . CYS A 1 370 ? -9.995 10.901 4.581 1.00 90.31 370 CYS A CA 1
ATOM 2998 C C . CYS A 1 370 ? -8.870 11.680 5.290 1.00 90.31 370 CYS A C 1
ATOM 3000 O O . CYS A 1 370 ? -7.934 12.089 4.604 1.00 90.31 370 CYS A O 1
ATOM 3002 N N . ARG A 1 371 ? -8.883 11.819 6.629 1.00 88.38 371 ARG A N 1
ATOM 3003 C CA . ARG A 1 371 ? -7.758 12.406 7.396 1.00 88.38 371 ARG A CA 1
ATOM 3004 C C . ARG A 1 371 ? -6.437 11.676 7.151 1.00 88.38 371 ARG A C 1
ATOM 3006 O O . ARG A 1 371 ? -5.428 12.312 6.840 1.00 88.38 371 ARG A O 1
ATOM 3013 N N . VAL A 1 372 ? -6.483 10.345 7.223 1.00 90.06 372 VAL A N 1
ATOM 3014 C CA . VAL A 1 372 ? -5.361 9.432 6.958 1.00 90.06 372 VAL A CA 1
ATOM 3015 C C . VAL A 1 372 ? -4.878 9.601 5.531 1.00 90.06 372 VAL A C 1
ATOM 3017 O O . VAL A 1 372 ? -3.689 9.773 5.284 1.00 90.06 372 VAL A O 1
ATOM 3020 N N . SER A 1 373 ? -5.808 9.612 4.576 1.00 89.75 373 SER A N 1
ATOM 3021 C CA . SER A 1 373 ? -5.441 9.709 3.171 1.00 89.75 373 SER A CA 1
ATOM 3022 C C . SER A 1 373 ? -4.803 11.046 2.793 1.00 89.75 373 SER A C 1
ATOM 3024 O O . SER A 1 373 ? -3.904 11.048 1.954 1.00 89.75 373 SER A O 1
ATOM 3026 N N . LEU A 1 374 ? -5.275 12.164 3.345 1.00 88.94 374 LEU A N 1
ATOM 3027 C CA . LEU A 1 374 ? -4.722 13.492 3.059 1.00 88.94 374 LEU A CA 1
ATOM 3028 C C . LEU A 1 374 ? -3.328 13.686 3.678 1.00 88.94 374 LEU A C 1
ATOM 3030 O O . LEU A 1 374 ? -2.593 14.575 3.264 1.00 88.94 374 LEU A O 1
ATOM 3034 N N . GLN A 1 375 ? -2.949 12.837 4.638 1.00 90.62 375 GLN A N 1
ATOM 3035 C CA . GLN A 1 375 ? -1.660 12.877 5.336 1.00 90.62 375 GLN A CA 1
ATOM 3036 C C . GLN A 1 375 ? -0.833 11.598 5.134 1.00 90.62 375 GLN A C 1
ATOM 3038 O O . GLN A 1 375 ? 0.145 11.373 5.847 1.00 90.62 375 GLN A O 1
ATOM 3043 N N . ARG A 1 376 ? -1.191 10.772 4.138 1.00 90.19 376 ARG A N 1
ATOM 3044 C CA . ARG A 1 376 ? -0.609 9.441 3.900 1.00 90.19 376 ARG A CA 1
ATOM 3045 C C . ARG A 1 376 ? 0.914 9.461 3.811 1.00 90.19 376 ARG A C 1
ATOM 3047 O O . ARG A 1 376 ? 1.557 8.582 4.370 1.00 90.19 376 ARG A O 1
ATOM 3054 N N . GLU A 1 377 ? 1.489 10.450 3.132 1.00 87.62 377 GLU A N 1
ATOM 3055 C CA . GLU A 1 377 ? 2.946 10.568 2.981 1.00 87.62 377 GLU A CA 1
ATOM 3056 C C . GLU A 1 377 ? 3.643 10.820 4.327 1.00 87.62 377 GLU A C 1
ATOM 3058 O O . GLU A 1 377 ? 4.644 10.171 4.616 1.00 87.62 377 GLU A O 1
ATOM 3063 N N . LYS A 1 378 ? 3.074 11.666 5.202 1.00 90.75 378 LYS A N 1
ATOM 3064 C CA . LYS A 1 378 ? 3.602 11.857 6.563 1.00 90.75 378 LYS A CA 1
ATOM 3065 C C . LYS A 1 378 ? 3.523 10.567 7.382 1.00 90.75 378 LYS A C 1
ATOM 3067 O O . LYS A 1 378 ? 4.505 10.200 8.010 1.00 90.75 378 LYS A O 1
ATOM 3072 N N . ILE A 1 379 ? 2.399 9.848 7.314 1.00 92.75 379 ILE A N 1
ATOM 3073 C CA . ILE A 1 379 ? 2.222 8.561 8.011 1.00 92.75 379 ILE A CA 1
ATOM 3074 C C . ILE A 1 379 ? 3.249 7.527 7.532 1.00 92.75 379 ILE A C 1
ATOM 3076 O O . ILE A 1 379 ? 3.834 6.833 8.355 1.00 92.75 379 ILE A O 1
ATOM 3080 N N . ILE A 1 380 ? 3.502 7.437 6.221 1.00 90.06 380 ILE A N 1
ATOM 3081 C CA . ILE A 1 380 ? 4.530 6.545 5.661 1.00 90.06 380 ILE A CA 1
ATOM 3082 C C . ILE A 1 380 ? 5.917 6.913 6.200 1.00 90.06 380 ILE A C 1
ATOM 3084 O O . ILE A 1 380 ? 6.638 6.025 6.641 1.00 90.06 380 ILE A O 1
ATOM 3088 N N . ASN A 1 381 ? 6.261 8.203 6.243 1.00 89.75 381 ASN A N 1
ATOM 3089 C CA . ASN A 1 381 ? 7.540 8.674 6.784 1.00 89.75 381 ASN A CA 1
ATOM 3090 C C . ASN A 1 381 ? 7.674 8.458 8.308 1.00 89.75 381 ASN A C 1
ATOM 3092 O O . ASN A 1 381 ? 8.787 8.403 8.821 1.00 89.75 381 ASN A O 1
ATOM 3096 N N . SER A 1 382 ? 6.564 8.325 9.043 1.00 92.00 382 SER A N 1
ATOM 3097 C CA . SER A 1 382 ? 6.556 7.912 10.456 1.00 92.00 382 SER A CA 1
ATOM 3098 C C . SER A 1 382 ? 6.675 6.394 10.654 1.00 92.00 382 SER A C 1
ATOM 3100 O O . SER A 1 382 ? 6.867 5.956 11.783 1.00 92.00 382 SER A O 1
ATOM 3102 N N . LEU A 1 383 ? 6.538 5.588 9.594 1.00 90.25 383 LEU A N 1
ATOM 3103 C CA . LEU A 1 383 ? 6.621 4.119 9.634 1.00 90.25 383 LEU A CA 1
ATOM 3104 C C . LEU A 1 383 ? 7.982 3.565 9.174 1.00 90.25 383 LEU A C 1
ATOM 3106 O O . LEU A 1 383 ? 8.170 2.344 9.196 1.00 90.25 383 LEU A O 1
ATOM 3110 N N . THR A 1 384 ? 8.900 4.448 8.762 1.00 81.19 384 THR A N 1
ATOM 3111 C CA . THR A 1 384 ? 10.298 4.170 8.385 1.00 81.19 384 THR A CA 1
ATOM 3112 C C . THR A 1 384 ? 11.275 4.589 9.476 1.00 81.19 384 THR A C 1
ATOM 3114 O O . THR A 1 384 ? 12.151 3.762 9.799 1.00 81.19 384 THR A O 1
#

Foldseek 3Di:
DDDPDPDDDDDDDDPDDDDDDDPDDPPVVVPDDDPPPDDDFDADPPGTPPPPPPDPPPPPPPKWQDAKDAQAAPVRHHDQEDEAPGKGKMFSDDIPDDDDQQLLLLKWKWKDFDPDDIDTPVVPGSPSDRMDIDGHHLLDPGQKMKMAITRPDGDPVHIDMHTYPDQDPPADDDPPLPDQDVVLLLVCLVLLVLLVVLCVVLVFDSLLLSLLSSSLPRDPDDDDDDCLPCQCPPDPFQLAAADPVVVVCVVDVDDDDCVVRHDGHGHQQSCGLVNLVVLCVVPVVVDPDNDQDSVNSVVLCSDSNSVSNVSSSQLSVQCVLCCVQCVVHDDLFNSLSSSVCRRQPCNLVVVQVVVCVVPVPDGRGSPPSVSSSVCVVSSSVSSD